Protein AF-0000000084494348 (afdb_homodimer)

Organism: NCBI:txid1637975

pLDDT: mean 95.45, std 9.05, range [56.91, 99.0]

InterPro domains:
  IPR001451 Hexapeptide repeat [PF00132] (25-60)
  IPR001451 Hexapeptide repeat [PF14602] (81-101)
  IPR011004 Trimeric LpxA-like superfamily [SSF51161] (3-237)
  IPR018357 Hexapeptide transferase, conserved site [PS00101] (4-32)
  IPR050179 Transferase hexapeptide repeat [PTHR43300] (109-239)

Sequence (486 aa):
MNFIDPSAIVDETAKVGYFSVIEKDVKIGKNVIVGNRVTIHEGTTIGDNTTIADGAVVGKPPKPAKTSTVKLSDSIPALEIGEEVTIGANCVIYRGAKIGSSTLIADLASVRENVEIGNFVIVGRGVTVENFVKIGDRTKIQSNSYITAYTTLEEKVFIAPCVTTTNDNFMGRTEERFDKIKGAHVKKGARVGGASIILPGIVVEEETFVAAGALVTKNTEAKTLVKGVPAKFVKMVDERELLMNFIDPSAIVDETAKVGYFSVIEKDVKIGKNVIVGNRVTIHEGTTIGDNTTIADGAVVGKPPKPAKTSTVKLSDSIPALEIGEEVTIGANCVIYRGAKIGSSTLIADLASVRENVEIGNFVIVGRGVTVENFVKIGDRTKIQSNSYITAYTTLEEKVFIAPCVTTTNDNFMGRTEERFDKIKGAHVKKGARVGGASIILPGIVVEEETFVAAGALVTKNTEAKTLVKGVPAKFVKMVDERELL

Structure (mmCIF, N/CA/C/O backbone):
data_AF-0000000084494348-model_v1
#
loop_
_entity.id
_entity.type
_entity.pdbx_description
1 polymer 'UDP-3-O-(3-hydroxymyristoyl) glucosamine N-acyltransferase'
#
loop_
_atom_site.group_PDB
_atom_site.id
_atom_site.type_symbol
_atom_site.label_atom_id
_atom_site.label_alt_id
_atom_site.label_comp_id
_atom_site.label_asym_id
_atom_site.label_entity_id
_atom_site.label_seq_id
_atom_site.pdbx_PDB_ins_code
_atom_site.Cartn_x
_atom_site.Cartn_y
_atom_site.Cartn_z
_atom_site.occupancy
_atom_site.B_iso_or_equiv
_atom_site.auth_seq_id
_atom_site.auth_comp_id
_atom_site.auth_asym_id
_atom_site.auth_atom_id
_atom_site.pdbx_PDB_model_num
ATOM 1 N N . MET A 1 1 ? 9.758 29.484 0.437 1 92.19 1 MET A N 1
ATOM 2 C CA . MET A 1 1 ? 10.055 29.156 1.828 1 92.19 1 MET A CA 1
ATOM 3 C C . MET A 1 1 ? 10.25 27.656 2 1 92.19 1 MET A C 1
ATOM 5 O O . MET A 1 1 ? 9.492 26.859 1.44 1 92.19 1 MET A O 1
ATOM 9 N N . ASN A 1 2 ? 11.422 27.234 2.549 1 97.12 2 ASN A N 1
ATOM 10 C CA . ASN A 1 2 ? 11.781 25.859 2.879 1 97.12 2 ASN A CA 1
ATOM 11 C C . ASN A 1 2 ? 12.336 25.75 4.297 1 97.12 2 ASN A C 1
ATOM 13 O O . ASN A 1 2 ? 12.695 26.75 4.906 1 97.12 2 ASN A O 1
ATOM 17 N N . PHE A 1 3 ? 12.133 24.641 4.824 1 98.19 3 PHE A N 1
ATOM 18 C CA . PHE A 1 3 ? 12.93 24.359 6.008 1 98.19 3 PHE A CA 1
ATOM 19 C C . PHE A 1 3 ? 14.07 23.406 5.672 1 98.19 3 PHE A C 1
ATOM 21 O O . PHE A 1 3 ? 13.836 22.281 5.215 1 98.19 3 PHE A O 1
ATOM 28 N N . ILE A 1 4 ? 15.258 23.844 5.914 1 98.56 4 ILE A N 1
ATOM 29 C CA . ILE A 1 4 ? 16.453 23.016 5.73 1 98.56 4 ILE A CA 1
ATOM 30 C C . ILE A 1 4 ? 17.281 23 7.016 1 98.56 4 ILE A C 1
ATOM 32 O O . ILE A 1 4 ? 17.766 24.047 7.457 1 98.56 4 ILE A O 1
ATOM 36 N N . ASP A 1 5 ? 17.359 21.859 7.609 1 98.56 5 ASP A N 1
ATOM 37 C CA . ASP A 1 5 ? 18.125 21.75 8.844 1 98.56 5 ASP A CA 1
ATOM 38 C C . ASP A 1 5 ? 19.562 22.234 8.633 1 98.56 5 ASP A C 1
ATOM 40 O O . ASP A 1 5 ? 20.188 21.906 7.625 1 98.56 5 ASP A O 1
ATOM 44 N N . PRO A 1 6 ? 20.141 22.938 9.586 1 98.38 6 PRO A N 1
ATOM 45 C CA . PRO A 1 6 ? 21.484 23.5 9.422 1 98.38 6 PRO A CA 1
ATOM 46 C C . PRO A 1 6 ? 22.547 22.422 9.227 1 98.38 6 PRO A C 1
ATOM 48 O O . PRO A 1 6 ? 23.594 22.688 8.648 1 98.38 6 PRO A O 1
ATOM 51 N N . SER A 1 7 ? 22.219 21.234 9.633 1 98.69 7 SER A N 1
ATOM 52 C CA . SER A 1 7 ? 23.219 20.172 9.539 1 98.69 7 SER A CA 1
ATOM 53 C C . SER A 1 7 ? 23.172 19.5 8.172 1 98.69 7 SER A C 1
ATOM 55 O O . SER A 1 7 ? 24.047 18.703 7.836 1 98.69 7 SER A O 1
ATOM 57 N N . ALA A 1 8 ? 22.141 19.75 7.434 1 98.69 8 ALA A N 1
ATOM 58 C CA . ALA A 1 8 ? 22.062 19.188 6.094 1 98.69 8 ALA A CA 1
ATOM 59 C C . ALA A 1 8 ? 23.141 19.75 5.18 1 98.69 8 ALA A C 1
ATOM 61 O O . ALA A 1 8 ? 23.5 20.922 5.293 1 98.69 8 ALA A O 1
ATOM 62 N N . ILE A 1 9 ? 23.719 18.906 4.359 1 98.81 9 ILE A N 1
ATOM 63 C CA . ILE A 1 9 ? 24.688 19.328 3.363 1 98.81 9 ILE A CA 1
ATOM 64 C C . ILE A 1 9 ? 24.062 19.297 1.974 1 98.81 9 ILE A C 1
ATOM 66 O O . ILE A 1 9 ? 23.828 18.219 1.423 1 98.81 9 ILE A O 1
ATOM 70 N N . VAL A 1 10 ? 23.828 20.422 1.385 1 98.75 10 VAL A N 1
ATOM 71 C CA . VAL A 1 10 ? 23.188 20.562 0.083 1 98.75 10 VAL A CA 1
ATOM 72 C C . VAL A 1 10 ? 24.156 21.203 -0.907 1 98.75 10 VAL A C 1
ATOM 74 O O . VAL A 1 10 ? 24.609 22.328 -0.693 1 98.75 10 VAL A O 1
ATOM 77 N N . ASP A 1 11 ? 24.453 20.422 -1.896 1 98.81 11 ASP A N 1
ATOM 78 C CA . ASP A 1 11 ? 25.375 20.984 -2.885 1 98.81 11 ASP A CA 1
ATOM 79 C C . ASP A 1 11 ? 24.859 22.312 -3.424 1 98.81 11 ASP A C 1
ATOM 81 O O . ASP A 1 11 ? 23.656 22.469 -3.641 1 98.81 11 ASP A O 1
ATOM 85 N N . GLU A 1 12 ? 25.688 23.25 -3.777 1 98.56 12 GLU A N 1
ATOM 86 C CA . GLU A 1 12 ? 25.328 24.609 -4.203 1 98.56 12 GLU A CA 1
ATOM 87 C C . GLU A 1 12 ? 24.578 24.578 -5.535 1 98.56 12 GLU A C 1
ATOM 89 O O . GLU A 1 12 ? 23.844 25.531 -5.855 1 98.56 12 GLU A O 1
ATOM 94 N N . THR A 1 13 ? 24.75 23.438 -6.277 1 98.75 13 THR A N 1
ATOM 95 C CA . THR A 1 13 ? 24.125 23.359 -7.59 1 98.75 13 THR A CA 1
ATOM 96 C C . THR A 1 13 ? 22.719 22.781 -7.473 1 98.75 13 THR A C 1
ATOM 98 O O . THR A 1 13 ? 21.938 22.812 -8.438 1 98.75 13 THR A O 1
ATOM 101 N N . ALA A 1 14 ? 22.422 22.25 -6.398 1 98.75 14 ALA A N 1
ATOM 102 C CA . ALA A 1 14 ? 21.094 21.672 -6.195 1 98.75 14 ALA A CA 1
ATOM 103 C C . ALA A 1 14 ? 20.031 22.766 -6.129 1 98.75 14 ALA A C 1
ATOM 105 O O . ALA A 1 14 ? 20.312 23.906 -5.746 1 98.75 14 ALA A O 1
ATOM 106 N N . LYS A 1 15 ? 18.844 22.406 -6.562 1 98.81 15 LYS A N 1
ATOM 107 C CA . LYS A 1 15 ? 17.688 23.297 -6.496 1 98.81 15 LYS A CA 1
ATOM 108 C C . LYS A 1 15 ? 16.578 22.688 -5.652 1 98.81 15 LYS A C 1
ATOM 110 O O . LYS A 1 15 ? 16.172 21.547 -5.883 1 98.81 15 LYS A O 1
ATOM 115 N N . VAL A 1 16 ? 16.078 23.406 -4.738 1 98.75 16 VAL A N 1
ATOM 116 C CA . VAL A 1 16 ? 15.008 22.953 -3.854 1 98.75 16 VAL A CA 1
ATOM 117 C C . VAL A 1 16 ? 13.766 23.812 -4.074 1 98.75 16 VAL A C 1
ATOM 119 O O . VAL A 1 16 ? 13.82 25.031 -3.945 1 98.75 16 VAL A O 1
ATOM 122 N N . GLY A 1 17 ? 12.695 23.094 -4.387 1 98.5 17 GLY A N 1
ATOM 123 C CA . GLY A 1 17 ? 11.43 23.797 -4.586 1 98.5 17 GLY A CA 1
ATOM 124 C C . GLY A 1 17 ? 10.859 24.375 -3.305 1 98.5 17 GLY A C 1
ATOM 125 O O . GLY A 1 17 ? 11.555 24.453 -2.289 1 98.5 17 GLY A O 1
ATOM 126 N N . TYR A 1 18 ? 9.578 24.766 -3.348 1 98.44 18 TYR A N 1
ATOM 127 C CA . TYR A 1 18 ? 8.961 25.516 -2.254 1 98.44 18 TYR A CA 1
ATOM 128 C C . TYR A 1 18 ? 8.289 24.578 -1.261 1 98.44 18 TYR A C 1
ATOM 130 O O . TYR A 1 18 ? 7.762 23.531 -1.647 1 98.44 18 TYR A O 1
ATOM 138 N N . PHE A 1 19 ? 8.352 25 0.068 1 98.5 19 PHE A N 1
ATOM 139 C CA . PHE A 1 19 ? 7.645 24.344 1.164 1 98.5 19 PHE A CA 1
ATOM 140 C C . PHE A 1 19 ? 8.148 22.922 1.368 1 98.5 19 PHE A C 1
ATOM 142 O O . PHE A 1 19 ? 7.379 22.031 1.699 1 98.5 19 PHE A O 1
ATOM 149 N N . SER A 1 20 ? 9.391 22.719 1.026 1 98.69 20 SER A N 1
ATOM 150 C CA . SER A 1 20 ? 10.047 21.438 1.257 1 98.69 20 SER A CA 1
ATOM 151 C C . SER A 1 20 ? 10.812 21.438 2.578 1 98.69 20 SER A C 1
ATOM 153 O O . SER A 1 20 ? 11.195 22.5 3.08 1 98.69 20 SER A O 1
ATOM 155 N N . VAL A 1 21 ? 10.859 20.297 3.18 1 98.88 21 VAL A N 1
ATOM 156 C CA . VAL A 1 21 ? 11.516 20.109 4.469 1 98.88 21 VAL A CA 1
ATOM 157 C C . VAL A 1 21 ? 12.68 19.141 4.32 1 98.88 21 VAL A C 1
ATOM 159 O O . VAL A 1 21 ? 12.492 18 3.859 1 98.88 21 VAL A O 1
ATOM 162 N N . ILE A 1 22 ? 13.859 19.531 4.668 1 98.88 22 ILE A N 1
ATOM 163 C CA . ILE A 1 22 ? 15.062 18.703 4.652 1 98.88 22 ILE A CA 1
ATOM 164 C C . ILE A 1 22 ? 15.609 18.562 6.07 1 98.88 22 ILE A C 1
ATOM 166 O O . ILE A 1 22 ? 16.016 19.547 6.688 1 98.88 22 ILE A O 1
ATOM 170 N N . GLU A 1 23 ? 15.609 17.375 6.598 1 98.75 23 GLU A N 1
ATOM 171 C CA . GLU A 1 23 ? 15.906 17.125 8.008 1 98.75 23 GLU A CA 1
ATOM 172 C C . GLU A 1 23 ? 17.406 16.984 8.234 1 98.75 23 GLU A C 1
ATOM 174 O O . GLU A 1 23 ? 18.203 17.172 7.316 1 98.75 23 GLU A O 1
ATOM 179 N N . LYS A 1 24 ? 17.719 16.734 9.5 1 98.62 24 LYS A N 1
ATOM 180 C CA . LYS A 1 24 ? 19.094 16.703 9.992 1 98.62 24 LYS A CA 1
ATOM 181 C C . LYS A 1 24 ? 19.922 15.68 9.227 1 98.62 24 LYS A C 1
ATOM 183 O O . LYS A 1 24 ? 19.453 14.594 8.906 1 98.62 24 LYS A O 1
ATOM 188 N N . ASP A 1 25 ? 21.094 16.047 8.805 1 98.81 25 ASP A N 1
ATOM 189 C CA . ASP A 1 25 ? 22.188 15.195 8.32 1 98.81 25 ASP A CA 1
ATOM 190 C C . ASP A 1 25 ? 21.859 14.625 6.945 1 98.81 25 ASP A C 1
ATOM 192 O O . ASP A 1 25 ? 22.391 13.578 6.555 1 98.81 25 ASP A O 1
ATOM 196 N N . VAL A 1 26 ? 20.953 15.219 6.281 1 98.94 26 VAL A N 1
ATOM 197 C CA . VAL A 1 26 ? 20.672 14.859 4.895 1 98.94 26 VAL A CA 1
ATOM 198 C C . VAL A 1 26 ? 21.812 15.352 3.998 1 98.94 26 VAL A C 1
ATOM 200 O O . VAL A 1 26 ? 22.359 16.422 4.223 1 98.94 26 VAL A O 1
ATOM 203 N N . LYS A 1 27 ? 22.203 14.531 3.031 1 98.94 27 LYS A N 1
ATOM 204 C CA . LYS A 1 27 ? 23.219 14.898 2.049 1 98.94 27 LYS A CA 1
ATOM 205 C C . LYS A 1 27 ? 22.641 14.906 0.636 1 98.94 27 LYS A C 1
ATOM 207 O O . LYS A 1 27 ? 22.172 13.875 0.153 1 98.94 27 LYS A O 1
ATOM 212 N N . ILE A 1 28 ? 22.719 16.016 -0.05 1 98.94 28 ILE A N 1
ATOM 213 C CA . ILE A 1 28 ? 22.188 16.172 -1.397 1 98.94 28 ILE A CA 1
ATOM 214 C C . ILE A 1 28 ? 23.328 16.516 -2.365 1 98.94 28 ILE A C 1
ATOM 216 O O . ILE A 1 28 ? 24.031 17.5 -2.186 1 98.94 28 ILE A O 1
ATOM 220 N N . GLY A 1 29 ? 23.453 15.711 -3.367 1 98.88 29 GLY A N 1
ATOM 221 C CA . GLY A 1 29 ? 24.562 15.812 -4.293 1 98.88 29 GLY A CA 1
ATOM 222 C C . GLY A 1 29 ? 24.391 16.906 -5.328 1 98.88 29 GLY A C 1
ATOM 223 O O . GLY A 1 29 ? 23.5 17.75 -5.199 1 98.88 29 GLY A O 1
ATOM 224 N N . LYS A 1 30 ? 25.281 16.906 -6.383 1 98.88 30 LYS A N 1
ATOM 225 C CA . LYS A 1 30 ? 25.328 17.922 -7.43 1 98.88 30 LYS A CA 1
ATOM 226 C C . LYS A 1 30 ? 24.109 17.828 -8.336 1 98.88 30 LYS A C 1
ATOM 228 O O . LYS A 1 30 ? 23.656 16.734 -8.688 1 98.88 30 LYS A O 1
ATOM 233 N N . ASN A 1 31 ? 23.516 18.984 -8.656 1 98.88 31 ASN A N 1
ATOM 234 C CA . ASN A 1 31 ? 22.469 19.125 -9.672 1 98.88 31 ASN A CA 1
ATOM 235 C C . ASN A 1 31 ? 21.219 18.344 -9.297 1 98.88 31 ASN A C 1
ATOM 237 O O . ASN A 1 31 ? 20.5 17.859 -10.172 1 98.88 31 ASN A O 1
ATOM 241 N N . VAL A 1 32 ? 21.047 18.094 -8.133 1 98.94 32 VAL A N 1
ATOM 242 C CA . VAL A 1 32 ? 19.812 17.453 -7.676 1 98.94 32 VAL A CA 1
ATOM 243 C C . VAL A 1 32 ? 18.672 18.469 -7.727 1 98.94 32 VAL A C 1
ATOM 245 O O . VAL A 1 32 ? 18.859 19.641 -7.41 1 98.94 32 VAL A O 1
ATOM 248 N N . ILE A 1 33 ? 17.531 18.016 -8.156 1 98.94 33 ILE A N 1
ATOM 249 C CA . ILE A 1 33 ? 16.344 18.844 -8.195 1 98.94 33 ILE A CA 1
ATOM 250 C C . ILE A 1 33 ? 15.297 18.297 -7.223 1 98.94 33 ILE A C 1
ATOM 252 O O . ILE A 1 33 ? 14.812 17.172 -7.395 1 98.94 33 ILE A O 1
ATOM 256 N N . VAL A 1 34 ? 14.969 18.969 -6.219 1 98.88 34 VAL A N 1
ATOM 257 C CA . VAL A 1 34 ? 13.891 18.656 -5.285 1 98.88 34 VAL A CA 1
ATOM 258 C C . VAL A 1 34 ? 12.664 19.5 -5.613 1 98.88 34 VAL A C 1
ATOM 260 O O . VAL A 1 34 ? 12.75 20.734 -5.645 1 98.88 34 VAL A O 1
ATOM 263 N N . GLY A 1 35 ? 11.578 18.844 -5.836 1 98.81 35 GLY A N 1
ATOM 264 C CA . GLY A 1 35 ? 10.352 19.531 -6.188 1 98.81 35 GLY A CA 1
ATOM 265 C C . GLY A 1 35 ? 9.734 20.281 -5.023 1 98.81 35 GLY A C 1
ATOM 266 O O . GLY A 1 35 ? 10.438 20.656 -4.078 1 98.81 35 GLY A O 1
ATOM 267 N N . ASN A 1 36 ? 8.398 20.641 -5.152 1 98.88 36 ASN A N 1
ATOM 268 C CA . ASN A 1 36 ? 7.656 21.359 -4.113 1 98.88 36 ASN A CA 1
ATOM 269 C C . ASN A 1 36 ? 7.035 20.391 -3.107 1 98.88 36 ASN A C 1
ATOM 271 O O . ASN A 1 36 ? 6.613 19.297 -3.475 1 98.88 36 ASN A O 1
ATOM 275 N N . ARG A 1 37 ? 7.059 20.844 -1.789 1 98.62 37 ARG A N 1
ATOM 276 C CA . ARG A 1 37 ? 6.367 20.094 -0.747 1 98.62 37 ARG A CA 1
ATOM 277 C C . ARG A 1 37 ? 6.941 18.688 -0.615 1 98.62 37 ARG A C 1
ATOM 279 O O . ARG A 1 37 ? 6.195 17.703 -0.558 1 98.62 37 ARG A O 1
ATOM 286 N N . VAL A 1 38 ? 8.219 18.609 -0.65 1 98.88 38 VAL A N 1
ATOM 287 C CA . VAL A 1 38 ? 8.93 17.344 -0.448 1 98.88 38 VAL A CA 1
ATOM 288 C C . VAL A 1 38 ? 9.453 17.281 0.983 1 98.88 38 VAL A C 1
ATOM 290 O O . VAL A 1 38 ? 9.867 18.297 1.552 1 98.88 38 VAL A O 1
ATOM 293 N N . THR A 1 39 ? 9.352 16.156 1.615 1 98.94 39 THR A N 1
ATOM 294 C CA . THR A 1 39 ? 10.016 15.922 2.889 1 98.94 39 THR A CA 1
ATOM 295 C C . THR A 1 39 ? 11.133 14.891 2.725 1 98.94 39 THR A C 1
ATOM 297 O O . THR A 1 39 ? 10.898 13.781 2.242 1 98.94 39 THR A O 1
ATOM 300 N N . ILE A 1 40 ? 12.328 15.227 3.059 1 98.94 40 ILE A N 1
ATOM 301 C CA . ILE A 1 40 ? 13.484 14.336 3.088 1 98.94 40 ILE A CA 1
ATOM 302 C C . ILE A 1 40 ? 13.922 14.102 4.531 1 98.94 40 ILE A C 1
ATOM 304 O O . ILE A 1 40 ? 14.398 15.023 5.195 1 98.94 40 ILE A O 1
ATOM 308 N N . HIS A 1 41 ? 13.797 12.945 5 1 98.81 41 HIS A N 1
ATOM 309 C CA . HIS A 1 41 ? 14 12.625 6.41 1 98.81 41 HIS A CA 1
ATOM 310 C C . HIS A 1 41 ? 15.484 12.445 6.719 1 98.81 41 HIS A C 1
ATOM 312 O O . HIS A 1 41 ? 16.312 12.336 5.809 1 98.81 41 HIS A O 1
ATOM 318 N N . GLU A 1 42 ? 15.711 12.352 7.977 1 98.44 42 GLU A N 1
ATOM 319 C CA . GLU A 1 42 ? 17.031 12.453 8.586 1 98.44 42 GLU A CA 1
ATOM 320 C C . GLU A 1 42 ? 18 11.453 7.969 1 98.44 42 GLU A C 1
ATOM 322 O O . GLU A 1 42 ? 17.672 10.266 7.844 1 98.44 42 GLU A O 1
ATOM 327 N N . GLY A 1 43 ? 19.109 11.93 7.539 1 98.75 43 GLY A N 1
ATOM 328 C CA . GLY A 1 43 ? 20.25 11.078 7.203 1 98.75 43 GLY A CA 1
ATOM 329 C C . GLY A 1 43 ? 20.219 10.609 5.762 1 98.75 43 GLY A C 1
ATOM 330 O O . GLY A 1 43 ? 21.188 9.984 5.293 1 98.75 43 GLY A O 1
ATOM 331 N N . THR A 1 44 ? 19.219 10.883 5.031 1 98.88 44 THR A N 1
ATOM 332 C CA . THR A 1 44 ? 19.062 10.43 3.652 1 98.88 44 THR A CA 1
ATOM 333 C C . THR A 1 44 ? 20.188 10.984 2.777 1 98.88 44 THR A C 1
ATOM 335 O O . THR A 1 44 ? 20.594 12.141 2.922 1 98.88 44 THR A O 1
ATOM 338 N N . THR A 1 45 ? 20.734 10.133 1.935 1 98.94 45 THR A N 1
ATOM 339 C CA . THR A 1 45 ? 21.734 10.562 0.962 1 98.94 45 THR A CA 1
ATOM 340 C C . THR A 1 45 ? 21.188 10.461 -0.459 1 98.94 45 THR A C 1
ATOM 342 O O . THR A 1 45 ? 20.656 9.422 -0.848 1 98.94 45 THR A O 1
ATOM 345 N N . ILE A 1 46 ? 21.359 11.5 -1.243 1 98.94 46 ILE A N 1
ATOM 346 C CA . ILE A 1 46 ? 20.844 11.578 -2.607 1 98.94 46 ILE A CA 1
ATOM 347 C C . ILE A 1 46 ? 22 11.875 -3.57 1 98.94 46 ILE A C 1
ATOM 349 O O . ILE A 1 46 ? 22.641 12.914 -3.467 1 98.94 46 ILE A O 1
ATOM 353 N N . GLY A 1 47 ? 22.203 11.008 -4.516 1 98.94 47 GLY A N 1
ATOM 354 C CA . GLY A 1 47 ? 23.312 11.125 -5.449 1 98.94 47 GLY A CA 1
ATOM 355 C C . GLY A 1 47 ? 23.078 12.188 -6.508 1 98.94 47 GLY A C 1
ATOM 356 O O . GLY A 1 47 ? 21.953 12.656 -6.699 1 98.94 47 GLY A O 1
ATOM 357 N N . ASP A 1 48 ? 24.172 12.469 -7.281 1 98.94 48 ASP A N 1
ATOM 358 C CA . ASP A 1 48 ? 24.203 13.555 -8.258 1 98.94 48 ASP A CA 1
ATOM 359 C C . ASP A 1 48 ? 23.156 13.344 -9.344 1 98.94 48 ASP A C 1
ATOM 361 O O . ASP A 1 48 ? 22.859 12.211 -9.719 1 98.94 48 ASP A O 1
ATOM 365 N N . ASN A 1 49 ? 22.531 14.438 -9.836 1 98.94 49 ASN A N 1
ATOM 366 C CA . ASN A 1 49 ? 21.656 14.469 -11.016 1 98.94 49 ASN A CA 1
ATOM 367 C C . ASN A 1 49 ? 20.344 13.727 -10.766 1 98.94 49 ASN A C 1
ATOM 369 O O . ASN A 1 49 ? 19.75 13.188 -11.695 1 98.94 49 ASN A O 1
ATOM 373 N N . THR A 1 50 ? 19.984 13.586 -9.547 1 98.94 50 THR A N 1
ATOM 374 C CA . THR A 1 50 ? 18.75 12.938 -9.156 1 98.94 50 THR A CA 1
ATOM 375 C C . THR A 1 50 ? 17.609 13.945 -9.039 1 98.94 50 THR A C 1
ATOM 377 O O . THR A 1 50 ? 17.844 15.109 -8.703 1 98.94 50 THR A O 1
ATOM 380 N N . THR A 1 51 ? 16.406 13.508 -9.383 1 98.94 51 THR A N 1
ATOM 381 C CA . THR A 1 51 ? 15.219 14.336 -9.266 1 98.94 51 THR A CA 1
ATOM 382 C C . THR A 1 51 ? 14.211 13.703 -8.312 1 98.94 51 THR A C 1
ATOM 384 O O . THR A 1 51 ? 13.93 12.508 -8.398 1 98.94 51 THR A O 1
ATOM 387 N N . ILE A 1 52 ? 13.703 14.453 -7.371 1 98.94 52 ILE A N 1
ATOM 388 C CA . ILE A 1 52 ? 12.586 14.078 -6.504 1 98.94 52 ILE A CA 1
ATOM 389 C C . ILE A 1 52 ? 11.391 14.984 -6.785 1 98.94 52 ILE A C 1
ATOM 391 O O . ILE A 1 52 ? 11.461 16.188 -6.574 1 98.94 52 ILE A O 1
ATOM 395 N N . ALA A 1 53 ? 10.273 14.414 -7.152 1 98.94 53 ALA A N 1
ATOM 396 C CA . ALA A 1 53 ? 9.125 15.188 -7.609 1 98.94 53 ALA A CA 1
ATOM 397 C C . ALA A 1 53 ? 8.234 15.609 -6.438 1 98.94 53 ALA A C 1
ATOM 399 O O . ALA A 1 53 ? 8.477 15.203 -5.301 1 98.94 53 ALA A O 1
ATOM 400 N N . ASP A 1 54 ? 7.242 16.406 -6.77 1 98.94 54 ASP A N 1
ATOM 401 C CA . ASP A 1 54 ? 6.43 17.125 -5.797 1 98.94 54 ASP A CA 1
ATOM 402 C C . ASP A 1 54 ? 5.723 16.156 -4.848 1 98.94 54 ASP A C 1
ATOM 404 O O . ASP A 1 54 ? 5.199 15.133 -5.277 1 98.94 54 ASP A O 1
ATOM 408 N N . GLY A 1 55 ? 5.781 16.484 -3.535 1 98.88 55 GLY A N 1
ATOM 409 C CA . GLY A 1 55 ? 4.953 15.797 -2.555 1 98.88 55 GLY A CA 1
ATOM 410 C C . GLY A 1 55 ? 5.562 14.5 -2.068 1 98.88 55 GLY A C 1
ATOM 411 O O . GLY A 1 55 ? 5.008 13.836 -1.188 1 98.88 55 GLY A O 1
ATOM 412 N N . ALA A 1 56 ? 6.707 14.117 -2.586 1 98.94 56 ALA A N 1
ATOM 413 C CA . ALA A 1 56 ? 7.336 12.867 -2.174 1 98.94 56 ALA A CA 1
ATOM 414 C C . ALA A 1 56 ? 7.805 12.938 -0.723 1 98.94 56 ALA A C 1
ATOM 416 O O . ALA A 1 56 ? 8.125 14.016 -0.219 1 98.94 56 ALA A O 1
ATOM 417 N N . VAL A 1 57 ? 7.723 11.852 0.004 1 98.94 57 VAL A N 1
ATOM 418 C CA . VAL A 1 57 ? 8.258 11.648 1.345 1 98.94 57 VAL A CA 1
ATOM 419 C C . VAL A 1 57 ? 9.352 10.578 1.307 1 98.94 57 VAL A C 1
ATOM 421 O O . VAL A 1 57 ? 9.062 9.398 1.082 1 98.94 57 VAL A O 1
ATOM 424 N N . VAL A 1 58 ? 10.633 10.953 1.552 1 98.88 58 VAL A N 1
ATOM 425 C CA . VAL A 1 58 ? 11.711 9.992 1.38 1 98.88 58 VAL A CA 1
ATOM 426 C C . VAL A 1 58 ? 12.516 9.883 2.672 1 98.88 58 VAL A C 1
ATOM 428 O O . VAL A 1 58 ? 12.734 10.883 3.359 1 98.88 58 VAL A O 1
ATOM 431 N N . GLY A 1 59 ? 12.828 8.641 2.979 1 98.75 59 GLY A N 1
ATOM 432 C CA . GLY A 1 59 ? 13.617 8.352 4.168 1 98.75 59 GLY A CA 1
ATOM 433 C C . GLY A 1 59 ? 12.773 8.195 5.418 1 98.75 59 GLY A C 1
ATOM 434 O O . GLY A 1 59 ? 13.289 8.266 6.535 1 98.75 59 GLY A O 1
ATOM 435 N N . LYS A 1 60 ? 11.547 7.953 5.25 1 97.81 60 LYS A N 1
ATOM 436 C CA . LYS A 1 60 ? 10.602 7.898 6.367 1 97.81 60 LYS A CA 1
ATOM 437 C C . LYS A 1 60 ? 10.883 6.699 7.266 1 97.81 60 LYS A C 1
ATOM 439 O O . LYS A 1 60 ? 11.109 5.59 6.773 1 97.81 60 LYS A O 1
ATOM 444 N N . PRO A 1 61 ? 10.891 6.879 8.57 1 96.06 61 PRO A N 1
ATOM 445 C CA . PRO A 1 61 ? 10.992 5.711 9.445 1 96.06 61 PRO A CA 1
ATOM 446 C C . PRO A 1 61 ? 9.703 4.895 9.5 1 96.06 61 PRO A C 1
ATOM 448 O O . PRO A 1 61 ? 8.609 5.449 9.359 1 96.06 61 PRO A O 1
ATOM 451 N N . PRO A 1 62 ? 9.867 3.592 9.719 1 94.5 62 PRO A N 1
ATOM 452 C CA . PRO A 1 62 ? 8.672 2.773 9.914 1 94.5 62 PRO A CA 1
ATOM 453 C C . PRO A 1 62 ? 8.008 3.018 11.266 1 94.5 62 PRO A C 1
ATOM 455 O O . PRO A 1 62 ? 8.688 3.326 12.25 1 94.5 62 PRO A O 1
ATOM 458 N N . LYS A 1 63 ? 6.77 2.969 11.32 1 91.38 63 LYS A N 1
ATOM 459 C CA . LYS A 1 63 ? 5.969 2.986 12.539 1 91.38 63 LYS A CA 1
ATOM 460 C C . LYS A 1 63 ? 4.91 1.886 12.523 1 91.38 63 LYS A C 1
ATOM 462 O O . LYS A 1 63 ? 3.783 2.107 12.07 1 91.38 63 LYS A O 1
ATOM 467 N N . PRO A 1 64 ? 5.184 0.792 13 1 88.06 64 PRO A N 1
ATOM 468 C CA . PRO A 1 64 ? 4.266 -0.347 12.906 1 88.06 64 PRO A CA 1
ATOM 469 C C . PRO A 1 64 ? 3.051 -0.199 13.82 1 88.06 64 PRO A C 1
ATOM 471 O O . PRO A 1 64 ? 3.127 0.467 14.859 1 88.06 64 PRO A O 1
ATOM 474 N N . ALA A 1 65 ? 2.01 -0.815 13.336 1 89.19 65 ALA A N 1
ATOM 475 C CA . ALA A 1 65 ? 0.801 -0.879 14.148 1 89.19 65 ALA A CA 1
ATOM 476 C C . ALA A 1 65 ? 1.039 -1.691 15.422 1 89.19 65 ALA A C 1
ATOM 478 O O . ALA A 1 65 ? 1.957 -2.514 15.477 1 89.19 65 ALA A O 1
ATOM 479 N N . LYS A 1 66 ? 0.171 -1.508 16.391 1 84.88 66 LYS A N 1
ATOM 480 C CA . LYS A 1 66 ? 0.253 -2.25 17.641 1 84.88 66 LYS A CA 1
ATOM 481 C C . LYS A 1 66 ? 0.058 -3.746 17.422 1 84.88 66 LYS A C 1
ATOM 483 O O . LYS A 1 66 ? 0.665 -4.57 18.094 1 84.88 66 LYS A O 1
ATOM 488 N N . THR A 1 67 ? -0.725 -4.035 16.422 1 83.69 67 THR A N 1
ATOM 489 C CA . THR A 1 67 ? -1.055 -5.43 16.156 1 83.69 67 THR A CA 1
ATOM 490 C C . THR A 1 67 ? -0.167 -5.996 15.055 1 83.69 67 THR A C 1
ATOM 492 O O . THR A 1 67 ? -0.371 -7.125 14.602 1 83.69 67 THR A O 1
ATOM 495 N N . SER A 1 68 ? 0.768 -5.219 14.68 1 83.75 68 SER A N 1
ATOM 496 C CA . SER A 1 68 ? 1.662 -5.68 13.625 1 83.75 68 SER A CA 1
ATOM 497 C C . SER A 1 68 ? 2.57 -6.801 14.117 1 83.75 68 SER A C 1
ATOM 499 O O . SER A 1 68 ? 3.016 -6.781 15.273 1 83.75 68 SER A O 1
ATOM 501 N N . THR A 1 69 ? 2.775 -7.703 13.227 1 68 69 THR A N 1
ATOM 502 C CA . THR A 1 69 ? 3.699 -8.781 13.555 1 68 69 THR A CA 1
ATOM 503 C C . THR A 1 69 ? 5.133 -8.391 13.195 1 68 69 THR A C 1
ATOM 505 O O . THR A 1 69 ? 6.074 -9.117 13.523 1 68 69 THR A O 1
ATOM 508 N N . VAL A 1 70 ? 5.285 -7.266 12.562 1 67.19 70 VAL A N 1
ATOM 509 C CA . VAL A 1 70 ? 6.605 -6.816 12.133 1 67.19 70 VAL A CA 1
ATOM 510 C C . VAL A 1 70 ? 7.41 -6.344 13.344 1 67.19 70 VAL A C 1
ATOM 512 O O . VAL A 1 70 ? 6.906 -5.578 14.164 1 67.19 70 VAL A O 1
ATOM 515 N N . LYS A 1 71 ? 8.695 -7.035 13.539 1 61.66 71 LYS A N 1
ATOM 516 C CA . LYS A 1 71 ? 9.625 -6.625 14.586 1 61.66 71 LYS A CA 1
ATOM 517 C C . LYS A 1 71 ? 10.625 -5.602 14.062 1 61.66 71 LYS A C 1
ATOM 519 O O . LYS A 1 71 ? 11.375 -5.883 13.125 1 61.66 71 LYS A O 1
ATOM 524 N N . LEU A 1 72 ? 10.422 -4.383 14.492 1 68.75 72 LEU A N 1
ATOM 525 C CA . LEU A 1 72 ? 11.383 -3.373 14.055 1 68.75 72 LEU A CA 1
ATOM 526 C C . LEU A 1 72 ? 12.703 -3.52 14.805 1 68.75 72 LEU A C 1
ATOM 528 O O . LEU A 1 72 ? 12.711 -3.762 16.016 1 68.75 72 LEU A O 1
ATOM 532 N N . SER A 1 73 ? 13.766 -3.699 13.914 1 65.81 73 SER A N 1
ATOM 533 C CA . SER A 1 73 ? 15.086 -3.658 14.547 1 65.81 73 SER A CA 1
ATOM 534 C C . SER A 1 73 ? 15.438 -2.246 15 1 65.81 73 SER A C 1
ATOM 536 O O . SER A 1 73 ? 14.953 -1.266 14.43 1 65.81 73 SER A O 1
ATOM 538 N N . ASP A 1 74 ? 16.109 -2.131 16.172 1 65.94 74 ASP A N 1
ATOM 539 C CA . ASP A 1 74 ? 16.5 -0.895 16.844 1 65.94 74 ASP A CA 1
ATOM 540 C C . ASP A 1 74 ? 17.281 0.011 15.898 1 65.94 74 ASP A C 1
ATOM 542 O O . ASP A 1 74 ? 17.328 1.228 16.078 1 65.94 74 ASP A O 1
ATOM 546 N N . SER A 1 75 ? 17.797 -0.521 14.773 1 83.94 75 SER A N 1
ATOM 547 C CA . SER A 1 75 ? 18.688 0.383 14.047 1 83.94 75 SER A CA 1
ATOM 548 C C . SER A 1 75 ? 18.531 0.206 12.539 1 83.94 75 SER A C 1
ATOM 550 O O . SER A 1 75 ? 19.25 -0.599 11.93 1 83.94 75 SER A O 1
ATOM 552 N N . ILE A 1 76 ? 17.453 0.836 11.938 1 94.69 76 ILE A N 1
ATOM 553 C CA . ILE A 1 76 ? 17.344 0.829 10.484 1 94.69 76 ILE A CA 1
ATOM 554 C C . ILE A 1 76 ? 18.156 1.971 9.891 1 94.69 76 ILE A C 1
ATOM 556 O O . ILE A 1 76 ? 18.016 3.125 10.305 1 94.69 76 ILE A O 1
ATOM 560 N N . PRO A 1 77 ? 19.188 1.625 8.961 1 97.25 77 PRO A N 1
ATOM 561 C CA . PRO A 1 77 ? 20.016 2.678 8.375 1 97.25 77 PRO A CA 1
ATOM 562 C C . PRO A 1 77 ? 19.203 3.701 7.582 1 97.25 77 PRO A C 1
ATOM 564 O O . PRO A 1 77 ? 18.016 3.479 7.309 1 97.25 77 PRO A O 1
ATOM 567 N N . ALA A 1 78 ? 19.891 4.836 7.273 1 98.38 78 ALA A N 1
ATOM 568 C CA . ALA A 1 78 ? 19.25 5.879 6.477 1 98.38 78 ALA A CA 1
ATOM 569 C C . ALA A 1 78 ? 19.047 5.418 5.035 1 98.38 78 ALA A C 1
ATOM 571 O O . ALA A 1 78 ? 19.672 4.453 4.59 1 98.38 78 ALA A O 1
ATOM 572 N N . LEU A 1 79 ? 18.109 6.098 4.363 1 98.81 79 LEU A N 1
ATOM 573 C CA . LEU A 1 79 ? 17.859 5.855 2.945 1 98.81 79 LEU A CA 1
ATOM 574 C C . LEU A 1 79 ? 19.062 6.285 2.104 1 98.81 79 LEU A C 1
ATOM 576 O O . LEU A 1 79 ? 19.641 7.348 2.342 1 98.81 79 LEU A O 1
ATOM 580 N N . GLU A 1 80 ? 19.438 5.445 1.147 1 98.94 80 GLU A N 1
ATOM 581 C CA . GLU A 1 80 ? 20.484 5.75 0.183 1 98.94 80 GLU A CA 1
ATOM 582 C C . GLU A 1 80 ? 19.953 5.73 -1.245 1 98.94 80 GLU A C 1
ATOM 584 O O . GLU A 1 80 ? 19.484 4.695 -1.72 1 98.94 80 GLU A O 1
ATOM 589 N N . ILE A 1 81 ? 20.062 6.836 -1.944 1 98.94 81 ILE A N 1
ATOM 590 C CA . ILE A 1 81 ? 19.641 6.957 -3.332 1 98.94 81 ILE A CA 1
ATOM 591 C C . ILE A 1 81 ? 20.844 7.238 -4.223 1 98.94 81 ILE A C 1
ATOM 593 O O . ILE A 1 81 ? 21.609 8.172 -3.971 1 98.94 81 ILE A O 1
ATOM 597 N N . GLY A 1 82 ? 21.016 6.465 -5.262 1 98.94 82 GLY A N 1
ATOM 598 C CA . GLY A 1 82 ? 22.141 6.609 -6.176 1 98.94 82 GLY A CA 1
ATOM 599 C C . GLY A 1 82 ? 22.047 7.859 -7.035 1 98.94 82 GLY A C 1
ATOM 600 O O . GLY A 1 82 ? 21.359 8.812 -6.676 1 98.94 82 GLY A O 1
ATOM 601 N N . GLU A 1 83 ? 22.844 7.867 -8.172 1 98.94 83 GLU A N 1
ATOM 602 C CA . GLU A 1 83 ? 22.875 9 -9.094 1 98.94 83 GLU A CA 1
ATOM 603 C C . GLU A 1 83 ? 21.875 8.82 -10.234 1 98.94 83 GLU A C 1
ATOM 605 O O . GLU A 1 83 ? 21.516 7.691 -10.57 1 98.94 83 GLU A O 1
ATOM 610 N N . GLU A 1 84 ? 21.391 9.93 -10.75 1 98.94 84 GLU A N 1
ATOM 611 C CA . GLU A 1 84 ? 20.531 9.93 -11.922 1 98.94 84 GLU A CA 1
ATOM 612 C C . GLU A 1 84 ? 19.25 9.125 -11.664 1 98.94 84 GLU A C 1
ATOM 614 O O . GLU A 1 84 ? 18.797 8.367 -12.523 1 98.94 84 GLU A O 1
ATOM 619 N N . VAL A 1 85 ? 18.781 9.234 -10.508 1 98.94 85 VAL A N 1
ATOM 620 C CA . VAL A 1 85 ? 17.531 8.578 -10.125 1 98.94 85 VAL A CA 1
ATOM 621 C C . VAL A 1 85 ? 16.375 9.562 -10.273 1 98.94 85 VAL A C 1
ATOM 623 O O . VAL A 1 85 ? 16.547 10.773 -10.109 1 98.94 85 VAL A O 1
ATOM 626 N N . THR A 1 86 ? 15.234 9.086 -10.633 1 98.94 86 THR A N 1
ATOM 627 C CA . THR A 1 86 ? 14 9.852 -10.625 1 98.94 86 THR A CA 1
ATOM 628 C C . THR A 1 86 ? 13 9.273 -9.625 1 98.94 86 THR A C 1
ATOM 630 O O . THR A 1 86 ? 12.641 8.102 -9.711 1 98.94 86 THR A O 1
ATOM 633 N N . ILE A 1 87 ? 12.625 10.047 -8.68 1 98.94 87 ILE A N 1
ATOM 634 C CA . ILE A 1 87 ? 11.539 9.711 -7.762 1 98.94 87 ILE A CA 1
ATOM 635 C C . ILE A 1 87 ? 10.289 10.508 -8.117 1 98.94 87 ILE A C 1
ATOM 637 O O . ILE A 1 87 ? 10.312 11.742 -8.133 1 98.94 87 ILE A O 1
ATOM 641 N N . GLY A 1 88 ? 9.227 9.828 -8.32 1 98.94 88 GLY A N 1
ATOM 642 C CA . GLY A 1 88 ? 8.008 10.445 -8.805 1 98.94 88 GLY A CA 1
ATOM 643 C C . GLY A 1 88 ? 7.23 11.164 -7.711 1 98.94 88 GLY A C 1
ATOM 644 O O . GLY A 1 88 ? 7.629 11.141 -6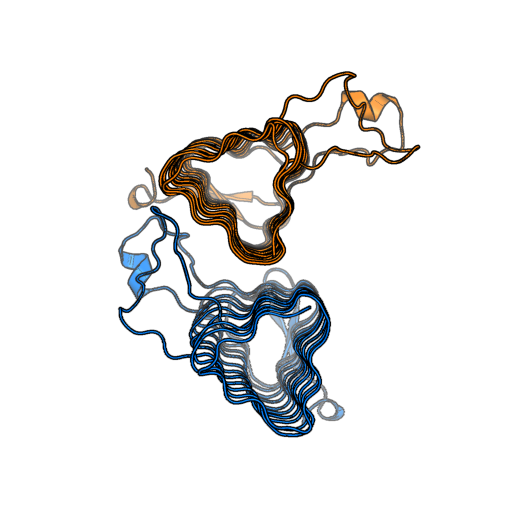.543 1 98.94 88 GLY A O 1
ATOM 645 N N . ALA A 1 89 ? 6.109 11.82 -8.141 1 98.94 89 ALA A N 1
ATOM 646 C CA . ALA A 1 89 ? 5.27 12.617 -7.254 1 98.94 89 ALA A CA 1
ATOM 647 C C . ALA A 1 89 ? 4.562 11.727 -6.23 1 98.94 89 ALA A C 1
ATOM 649 O O . ALA A 1 89 ? 4.055 10.656 -6.57 1 98.94 89 ALA A O 1
ATOM 650 N N . ASN A 1 90 ? 4.637 12.195 -4.953 1 98.94 90 ASN A N 1
ATOM 651 C CA . ASN A 1 90 ? 3.887 11.609 -3.846 1 98.94 90 ASN A CA 1
ATOM 652 C C . ASN A 1 90 ? 4.348 10.188 -3.541 1 98.94 90 ASN A C 1
ATOM 654 O O . ASN A 1 90 ? 3.611 9.406 -2.936 1 98.94 90 ASN A O 1
ATOM 658 N N . CYS A 1 91 ? 5.531 9.852 -3.994 1 98.94 91 CYS A N 1
ATOM 659 C CA . CYS A 1 91 ? 6.129 8.586 -3.576 1 98.94 91 CYS A CA 1
ATOM 660 C C . CYS A 1 91 ? 6.395 8.578 -2.076 1 98.94 91 CYS A C 1
ATOM 662 O O . CYS A 1 91 ? 6.566 9.641 -1.468 1 98.94 91 CYS A O 1
ATOM 664 N N . VAL A 1 92 ? 6.355 7.449 -1.485 1 98.94 92 VAL A N 1
ATOM 665 C CA . VAL A 1 92 ? 6.773 7.246 -0.102 1 98.94 92 VAL A CA 1
ATOM 666 C C . VAL A 1 92 ? 7.879 6.195 -0.044 1 98.94 92 VAL A C 1
ATOM 668 O O . VAL A 1 92 ? 7.645 5.02 -0.344 1 98.94 92 VAL A O 1
ATOM 671 N N . ILE A 1 93 ? 9.062 6.586 0.337 1 98.94 93 ILE A N 1
ATOM 672 C CA . ILE A 1 93 ? 10.219 5.699 0.389 1 98.94 93 ILE A CA 1
ATOM 673 C C . ILE A 1 93 ? 10.781 5.668 1.809 1 98.94 93 ILE A C 1
ATOM 675 O O . ILE A 1 93 ? 11.078 6.715 2.391 1 98.94 93 ILE A O 1
ATOM 679 N N . TYR A 1 94 ? 10.992 4.496 2.336 1 98.69 94 TYR A N 1
ATOM 680 C CA . TYR A 1 94 ? 11.391 4.336 3.729 1 98.69 94 TYR A CA 1
ATOM 681 C C . TYR A 1 94 ? 12.914 4.332 3.861 1 98.69 94 TYR A C 1
ATOM 683 O O . TYR A 1 94 ? 13.625 4.035 2.898 1 98.69 94 TYR A O 1
ATOM 691 N N . ARG A 1 95 ? 13.352 4.703 5.031 1 98.31 95 ARG A N 1
ATOM 692 C CA . ARG A 1 95 ? 14.758 4.48 5.352 1 98.31 95 ARG A CA 1
ATOM 693 C C . ARG A 1 95 ? 15.102 2.996 5.305 1 98.31 95 ARG A C 1
ATOM 695 O O . ARG A 1 95 ? 14.219 2.145 5.395 1 98.31 95 ARG A O 1
ATOM 702 N N . GLY A 1 96 ? 16.328 2.684 5.195 1 98.19 96 GLY A N 1
ATOM 703 C CA . GLY A 1 96 ? 16.781 1.307 5.066 1 98.19 96 GLY A CA 1
ATOM 704 C C . GLY A 1 96 ? 16.812 0.82 3.629 1 98.19 96 GLY A C 1
ATOM 705 O O . GLY A 1 96 ? 17.453 -0.182 3.322 1 98.19 96 GLY A O 1
ATOM 706 N N . ALA A 1 97 ? 16.094 1.438 2.738 1 98.81 97 ALA A N 1
ATOM 707 C CA . ALA A 1 97 ? 16.141 1.079 1.323 1 98.81 97 ALA A CA 1
ATOM 708 C C . ALA A 1 97 ? 17.406 1.614 0.657 1 98.81 97 ALA A C 1
ATOM 710 O O . ALA A 1 97 ? 17.969 2.613 1.104 1 98.81 97 ALA A O 1
ATOM 711 N N . LYS A 1 98 ? 17.859 0.916 -0.308 1 98.94 98 LYS A N 1
ATOM 712 C CA . LYS A 1 98 ? 18.953 1.311 -1.203 1 98.94 98 LYS A CA 1
ATOM 713 C C . LYS A 1 98 ? 18.484 1.298 -2.66 1 98.94 98 LYS A C 1
ATOM 715 O O . LYS A 1 98 ? 18.094 0.253 -3.184 1 98.94 98 LYS A O 1
ATOM 720 N N . ILE A 1 99 ? 18.547 2.443 -3.312 1 98.94 99 ILE A N 1
ATOM 721 C CA . ILE A 1 99 ? 18.094 2.584 -4.691 1 98.94 99 ILE A CA 1
ATOM 722 C C . ILE A 1 99 ? 19.297 2.842 -5.605 1 98.94 99 ILE A C 1
ATOM 724 O O . ILE A 1 99 ? 19.984 3.852 -5.465 1 98.94 99 ILE A O 1
ATOM 728 N N . GLY A 1 100 ? 19.469 1.977 -6.543 1 98.94 100 GLY A N 1
ATOM 729 C CA . GLY A 1 100 ? 20.609 2.068 -7.453 1 98.94 100 GLY A CA 1
ATOM 730 C C . GLY A 1 100 ? 20.484 3.207 -8.445 1 98.94 100 GLY A C 1
ATOM 731 O O . GLY A 1 100 ? 19.406 3.791 -8.594 1 98.94 100 GLY A O 1
ATOM 732 N N . SER A 1 101 ? 21.594 3.445 -9.203 1 98.94 101 SER A N 1
ATOM 733 C CA . SER A 1 101 ? 21.703 4.586 -10.102 1 98.94 101 SER A CA 1
ATOM 734 C C . SER A 1 101 ? 20.859 4.379 -11.359 1 98.94 101 SER A C 1
ATOM 736 O O . SER A 1 101 ? 20.578 3.24 -11.75 1 98.94 101 SER A O 1
ATOM 738 N N . SER A 1 102 ? 20.359 5.469 -11.977 1 98.94 102 SER A N 1
ATOM 739 C CA . SER A 1 102 ? 19.641 5.5 -13.242 1 98.94 102 SER A CA 1
ATOM 740 C 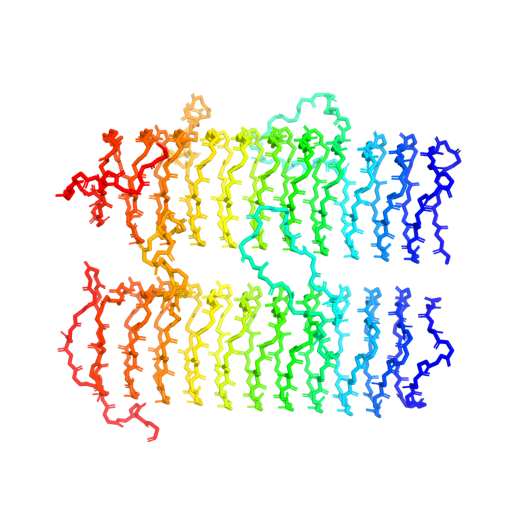C . SER A 1 102 ? 18.344 4.711 -13.156 1 98.94 102 SER A C 1
ATOM 742 O O . SER A 1 102 ? 17.938 4.043 -14.109 1 98.94 102 SER A O 1
ATOM 744 N N . THR A 1 103 ? 17.781 4.715 -11.977 1 98.94 103 THR A N 1
ATOM 745 C CA . THR A 1 103 ? 16.531 4.016 -11.695 1 98.94 103 THR A CA 1
ATOM 746 C C . THR A 1 103 ? 15.367 5 -11.594 1 98.94 103 THR A C 1
ATOM 748 O O . THR A 1 103 ? 15.547 6.141 -11.156 1 98.94 103 THR A O 1
ATOM 751 N N . LEU A 1 104 ? 14.203 4.555 -12.016 1 98.94 104 LEU A N 1
ATOM 752 C CA . LEU A 1 104 ? 12.977 5.332 -11.914 1 98.94 104 LEU A CA 1
ATOM 753 C C . LEU A 1 104 ? 12.008 4.691 -10.922 1 98.94 104 LEU A C 1
ATOM 755 O O . LEU A 1 104 ? 11.648 3.518 -11.07 1 98.94 104 LEU A O 1
ATOM 759 N N . ILE A 1 105 ? 11.633 5.391 -9.906 1 98.94 105 ILE A N 1
ATOM 760 C CA . ILE A 1 105 ? 10.461 5.09 -9.086 1 98.94 105 ILE A CA 1
ATOM 761 C C . ILE A 1 105 ? 9.328 6.043 -9.445 1 98.94 105 ILE A C 1
ATOM 763 O O . ILE A 1 105 ? 9.375 7.23 -9.102 1 98.94 105 ILE A O 1
ATOM 767 N N . ALA A 1 106 ? 8.305 5.539 -10.039 1 98.94 106 ALA A N 1
ATOM 768 C CA . ALA A 1 106 ? 7.301 6.395 -10.672 1 98.94 106 ALA A CA 1
ATOM 769 C C . ALA A 1 106 ? 6.273 6.875 -9.648 1 98.94 106 ALA A C 1
ATOM 771 O O . ALA A 1 106 ? 6.289 6.449 -8.492 1 98.94 106 ALA A O 1
ATOM 772 N N . ASP A 1 107 ? 5.398 7.777 -10.117 1 98.94 107 ASP A N 1
ATOM 773 C CA . ASP A 1 107 ? 4.469 8.5 -9.25 1 98.94 107 ASP A CA 1
ATOM 774 C C . ASP A 1 107 ? 3.674 7.539 -8.375 1 98.94 107 ASP A C 1
ATOM 776 O O . ASP A 1 107 ? 3.254 6.477 -8.836 1 98.94 107 ASP A O 1
ATOM 780 N N . LEU A 1 108 ? 3.51 7.914 -7.059 1 98.88 108 LEU A N 1
ATOM 781 C CA . LEU A 1 108 ? 2.582 7.266 -6.141 1 98.88 108 LEU A CA 1
ATOM 782 C C . LEU A 1 108 ? 3.109 5.898 -5.715 1 98.88 108 LEU A C 1
ATOM 784 O O . LEU A 1 108 ? 2.434 5.168 -4.984 1 98.88 108 LEU A O 1
ATOM 788 N N . ALA A 1 109 ? 4.277 5.465 -6.145 1 98.94 109 ALA A N 1
ATOM 789 C CA . ALA A 1 109 ? 4.859 4.199 -5.695 1 98.94 109 ALA A CA 1
ATOM 790 C C . ALA A 1 109 ? 5.348 4.301 -4.254 1 98.94 109 ALA A C 1
ATOM 792 O O . ALA A 1 109 ? 5.578 5.402 -3.746 1 98.94 109 ALA A O 1
ATOM 793 N N . SER A 1 110 ? 5.426 3.174 -3.586 1 98.94 110 SER A N 1
ATOM 794 C CA . SER A 1 110 ? 5.938 3.1 -2.221 1 98.94 110 SER A CA 1
ATOM 795 C C . SER A 1 110 ? 6.969 1.982 -2.078 1 98.94 110 SER A C 1
ATOM 797 O O . SER A 1 110 ? 6.777 0.884 -2.604 1 98.94 110 SER A O 1
ATOM 799 N N . VAL A 1 111 ? 8.07 2.246 -1.41 1 98.94 111 VAL A N 1
ATOM 800 C CA . VAL A 1 111 ? 9.156 1.308 -1.161 1 98.94 111 VAL A CA 1
ATOM 801 C C . VAL A 1 111 ? 9.453 1.243 0.335 1 98.94 111 VAL A C 1
ATOM 803 O O . VAL A 1 111 ? 9.867 2.236 0.936 1 98.94 111 VAL A O 1
ATOM 806 N N . ARG A 1 112 ? 9.258 0.081 0.917 1 98.31 112 ARG A N 1
ATOM 807 C CA . ARG A 1 112 ? 9.398 -0.082 2.361 1 98.31 112 ARG A CA 1
ATOM 808 C C . ARG A 1 112 ? 10.859 -0.219 2.762 1 98.31 112 ARG A C 1
ATOM 810 O O . ARG A 1 112 ? 11.758 -0.085 1.923 1 98.31 112 ARG A O 1
ATOM 817 N N . GLU A 1 113 ? 11.016 -0.314 4.082 1 97.69 113 GLU A N 1
ATOM 818 C CA . GLU A 1 113 ? 12.367 -0.366 4.633 1 97.69 113 GLU A CA 1
ATOM 819 C C . GLU A 1 113 ? 13.07 -1.666 4.25 1 97.69 113 GLU A C 1
ATOM 821 O O . GL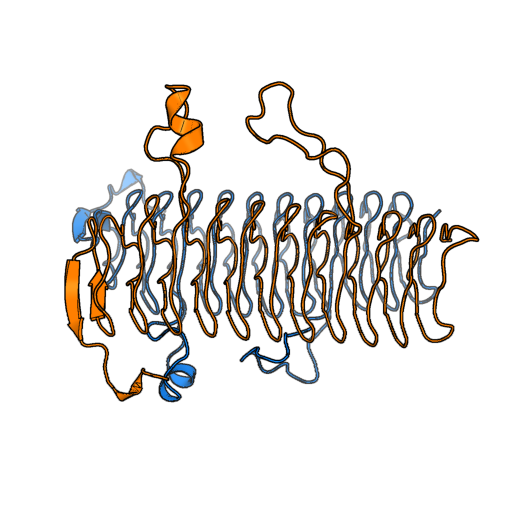U A 1 113 ? 12.414 -2.684 4.016 1 97.69 113 GLU A O 1
ATOM 826 N N . ASN A 1 114 ? 14.398 -1.64 4.129 1 96.88 114 ASN A N 1
ATOM 827 C CA . ASN A 1 114 ? 15.266 -2.789 3.893 1 96.88 114 ASN A CA 1
ATOM 828 C C . ASN A 1 114 ? 15.031 -3.393 2.51 1 96.88 114 ASN A C 1
ATOM 830 O O . ASN A 1 114 ? 15.078 -4.613 2.346 1 96.88 114 ASN A O 1
ATOM 834 N N . VAL A 1 115 ? 14.664 -2.602 1.583 1 98.75 115 VAL A N 1
ATOM 835 C CA . VAL A 1 115 ? 14.555 -2.992 0.181 1 98.75 115 VAL A CA 1
ATOM 836 C C . VAL A 1 115 ? 15.844 -2.641 -0.557 1 98.75 115 VAL A C 1
ATOM 838 O O . VAL A 1 115 ? 16.453 -1.596 -0.303 1 98.75 115 VAL A O 1
ATOM 841 N N . GLU A 1 116 ? 16.281 -3.52 -1.437 1 98.94 116 GLU A N 1
ATOM 842 C CA . GLU A 1 116 ? 17.422 -3.271 -2.318 1 98.94 116 GLU A CA 1
ATOM 843 C C . GLU A 1 116 ? 16.984 -3.246 -3.781 1 98.94 116 GLU A C 1
ATOM 845 O O . GLU A 1 116 ? 16.484 -4.246 -4.305 1 98.94 116 GLU A O 1
ATOM 850 N N . ILE A 1 117 ? 17.172 -2.15 -4.465 1 99 117 ILE A N 1
ATOM 851 C CA . ILE A 1 117 ? 16.875 -1.995 -5.883 1 99 117 ILE A CA 1
ATOM 852 C C . ILE A 1 117 ? 18.156 -1.702 -6.66 1 99 117 ILE A C 1
ATOM 854 O O . ILE A 1 117 ? 18.906 -0.79 -6.309 1 99 117 ILE A O 1
ATOM 858 N N . GLY A 1 118 ? 18.391 -2.441 -7.688 1 98.94 118 GLY A N 1
ATOM 859 C CA . GLY A 1 118 ? 19.609 -2.303 -8.484 1 98.94 118 GLY A CA 1
ATOM 860 C C . GLY A 1 118 ? 19.594 -1.079 -9.375 1 98.94 118 GLY A C 1
ATOM 861 O O . GLY A 1 118 ? 18.859 -0.122 -9.117 1 98.94 118 GLY A O 1
ATOM 862 N N . ASN A 1 119 ? 20.516 -1.1 -10.445 1 98.94 119 ASN A N 1
ATOM 863 C CA . ASN A 1 119 ? 20.656 -0.004 -11.398 1 98.94 119 ASN A CA 1
ATOM 864 C C . ASN A 1 119 ? 19.75 -0.196 -12.617 1 98.94 119 ASN A C 1
ATOM 866 O O . ASN A 1 119 ? 19.469 -1.328 -13.008 1 98.94 119 ASN A O 1
ATOM 870 N N . PHE A 1 120 ? 19.281 0.934 -13.188 1 98.94 120 PHE A N 1
ATOM 871 C CA . PHE A 1 120 ? 18.5 0.928 -14.422 1 98.94 120 PHE A CA 1
ATOM 872 C C . PHE A 1 120 ? 17.203 0.154 -14.25 1 98.94 120 PHE A C 1
ATOM 874 O O . PHE A 1 120 ? 16.797 -0.597 -15.141 1 98.94 120 PHE A O 1
ATOM 881 N N . VAL A 1 121 ? 16.609 0.296 -13.125 1 98.94 121 VAL A N 1
ATOM 882 C CA . VAL A 1 121 ? 15.344 -0.358 -12.82 1 98.94 121 VAL A CA 1
ATOM 883 C C . VAL A 1 121 ? 14.195 0.625 -13.023 1 98.94 121 VAL A C 1
ATOM 885 O O . VAL A 1 121 ? 14.367 1.838 -12.883 1 98.94 121 VAL A O 1
ATOM 888 N N . ILE A 1 122 ? 13.062 0.144 -13.391 1 99 122 ILE A N 1
ATOM 889 C CA . ILE A 1 122 ? 11.828 0.915 -13.43 1 99 122 ILE A CA 1
ATOM 890 C C . ILE A 1 122 ? 10.82 0.318 -12.453 1 99 122 ILE A C 1
ATOM 892 O O . ILE A 1 122 ? 10.445 -0.853 -12.562 1 99 122 ILE A O 1
ATOM 896 N N . VAL A 1 123 ? 10.453 1.056 -11.484 1 99 123 VAL A N 1
ATOM 897 C CA . VAL A 1 123 ? 9.297 0.784 -10.633 1 99 123 VAL A CA 1
ATOM 898 C C . VAL A 1 123 ? 8.125 1.665 -11.062 1 99 123 VAL A C 1
ATOM 900 O O . VAL A 1 123 ? 8.133 2.877 -10.828 1 99 123 VAL A O 1
ATOM 903 N N . GLY A 1 124 ? 7.125 1.078 -11.562 1 98.94 124 GLY A N 1
ATOM 904 C CA . GLY A 1 124 ? 6.059 1.81 -12.219 1 98.94 124 GLY A CA 1
ATOM 905 C C . GLY A 1 124 ? 5.152 2.549 -11.258 1 98.94 124 GLY A C 1
ATOM 906 O O . GLY A 1 124 ? 5.352 2.486 -10.039 1 98.94 124 GLY A O 1
ATOM 907 N N . ARG A 1 125 ? 4.16 3.301 -11.867 1 98.94 125 ARG A N 1
ATOM 908 C CA . ARG A 1 125 ? 3.234 4.129 -11.102 1 98.94 125 ARG A CA 1
ATOM 909 C C . ARG A 1 125 ? 2.41 3.277 -10.141 1 98.94 125 ARG A C 1
ATOM 911 O O . ARG A 1 125 ? 1.877 2.236 -10.523 1 98.94 125 ARG A O 1
ATOM 918 N N . GLY A 1 126 ? 2.387 3.699 -8.844 1 98.88 126 GLY A N 1
ATOM 919 C CA . GLY A 1 126 ? 1.493 3.061 -7.895 1 98.88 126 GLY A CA 1
ATOM 920 C C . GLY A 1 126 ? 1.976 1.692 -7.445 1 98.88 126 GLY A C 1
ATOM 921 O O . GLY A 1 126 ? 1.249 0.962 -6.77 1 98.88 126 GLY A O 1
ATOM 922 N N . VAL A 1 127 ? 3.18 1.267 -7.844 1 98.94 127 VAL A N 1
ATOM 923 C CA . VAL A 1 127 ? 3.711 -0.018 -7.398 1 98.94 127 VAL A CA 1
ATOM 924 C C . VAL A 1 127 ? 3.994 0.029 -5.898 1 98.94 127 VAL A C 1
ATOM 926 O O . VAL A 1 127 ? 4.488 1.036 -5.387 1 98.94 127 VAL A O 1
ATOM 929 N N . THR A 1 128 ? 3.637 -1.015 -5.211 1 98.94 128 THR A N 1
ATOM 930 C CA . THR A 1 128 ? 3.949 -1.184 -3.797 1 98.94 128 THR A CA 1
ATOM 931 C C . THR A 1 128 ? 5.027 -2.246 -3.605 1 98.94 128 THR A C 1
ATOM 933 O O . THR A 1 128 ? 4.824 -3.412 -3.947 1 98.94 128 THR A O 1
ATOM 936 N N . VAL A 1 129 ? 6.203 -1.89 -3.062 1 98.94 129 VAL A N 1
ATOM 937 C CA . VAL A 1 129 ? 7.305 -2.793 -2.754 1 98.94 129 VAL A CA 1
ATOM 938 C C . VAL A 1 129 ? 7.438 -2.949 -1.24 1 98.94 129 VAL A C 1
ATOM 940 O O . VAL A 1 129 ? 7.75 -1.989 -0.534 1 98.94 129 VAL A O 1
ATOM 943 N N . GLU A 1 130 ? 7.203 -4.164 -0.758 1 98.44 130 GLU A N 1
ATOM 944 C CA . GLU A 1 130 ? 7.227 -4.418 0.679 1 98.44 130 GLU A CA 1
ATOM 945 C C . GLU A 1 130 ? 8.656 -4.648 1.175 1 98.44 130 GLU A C 1
ATOM 947 O O . GLU A 1 130 ? 9.594 -4.66 0.383 1 98.44 130 GLU A O 1
ATOM 952 N N . ASN A 1 131 ? 8.82 -4.734 2.488 1 96.94 131 ASN A N 1
ATOM 953 C CA . ASN A 1 131 ? 10.148 -4.758 3.092 1 96.94 131 ASN A CA 1
ATOM 954 C C . ASN A 1 131 ? 10.914 -6.02 2.705 1 96.94 131 ASN A C 1
ATOM 956 O O . ASN A 1 131 ? 10.312 -7.047 2.393 1 96.94 131 ASN A O 1
ATOM 960 N N . PHE A 1 132 ? 12.227 -5.957 2.605 1 97.19 132 PHE A N 1
ATOM 961 C CA . PHE A 1 132 ? 13.172 -7.043 2.389 1 97.19 132 PHE A CA 1
ATOM 962 C C . PHE A 1 132 ? 13.055 -7.594 0.973 1 97.19 132 PHE A C 1
ATOM 964 O O . PHE A 1 132 ? 13.336 -8.766 0.732 1 97.19 132 PHE A O 1
ATOM 971 N N . VAL A 1 133 ? 12.562 -6.844 0.054 1 98.81 133 VAL A N 1
ATOM 972 C CA . VAL A 1 133 ? 12.539 -7.199 -1.36 1 98.81 133 VAL A CA 1
ATOM 973 C C . VAL A 1 133 ? 13.891 -6.867 -1.999 1 98.81 133 VAL A C 1
ATOM 975 O O . VAL A 1 133 ? 14.516 -5.863 -1.653 1 98.81 133 VAL A O 1
ATOM 978 N N . LYS A 1 134 ? 14.336 -7.711 -2.887 1 98.94 134 LYS A N 1
ATOM 979 C CA . LYS A 1 134 ? 15.523 -7.477 -3.707 1 98.94 134 LYS A CA 1
ATOM 980 C C . LYS A 1 134 ? 15.172 -7.438 -5.191 1 98.94 134 LYS A C 1
ATOM 982 O O . LYS A 1 134 ? 14.547 -8.367 -5.707 1 98.94 134 LYS A O 1
ATOM 987 N N . ILE A 1 135 ? 15.562 -6.395 -5.906 1 99 135 ILE A N 1
ATOM 988 C CA . ILE A 1 135 ? 15.281 -6.215 -7.328 1 99 135 ILE A CA 1
ATOM 989 C C . ILE A 1 135 ? 16.594 -6 -8.086 1 99 135 ILE A C 1
ATOM 991 O O . ILE A 1 135 ? 17.312 -5.031 -7.824 1 99 135 ILE A O 1
ATOM 995 N N . GLY A 1 136 ? 16.875 -6.805 -9.023 1 98.94 136 GLY A N 1
ATOM 996 C CA . GLY A 1 136 ? 18.125 -6.77 -9.758 1 98.94 136 GLY A CA 1
ATOM 997 C C . GLY A 1 136 ? 18.141 -5.746 -10.875 1 98.94 136 GLY A C 1
ATOM 998 O O . GLY A 1 136 ? 17.094 -5.223 -11.258 1 98.94 136 GLY A O 1
ATOM 999 N N . ASP A 1 137 ? 19.344 -5.578 -11.484 1 98.94 137 ASP A N 1
ATOM 1000 C CA . ASP A 1 137 ? 19.594 -4.555 -12.5 1 98.94 137 ASP A CA 1
ATOM 1001 C C . ASP A 1 137 ? 18.688 -4.754 -13.711 1 98.94 137 ASP A C 1
ATOM 1003 O O . ASP A 1 137 ? 18.422 -5.887 -14.117 1 98.94 137 ASP A O 1
ATOM 1007 N N . ARG A 1 138 ? 18.125 -3.627 -14.258 1 98.94 138 ARG A N 1
ATOM 1008 C CA . ARG A 1 138 ? 17.438 -3.58 -15.539 1 98.94 138 ARG A CA 1
ATOM 1009 C C . ARG A 1 138 ? 16.109 -4.328 -15.484 1 98.94 138 ARG A C 1
ATOM 1011 O O . ARG A 1 138 ? 15.602 -4.77 -16.516 1 98.94 138 ARG A O 1
ATOM 1018 N N . THR A 1 139 ? 15.625 -4.57 -14.312 1 98.94 139 THR A N 1
ATOM 1019 C CA . THR A 1 139 ? 14.281 -5.113 -14.109 1 98.94 139 THR A CA 1
ATOM 1020 C C . THR A 1 139 ? 13.227 -4.016 -14.266 1 98.94 139 THR A C 1
ATOM 1022 O O . THR A 1 139 ? 13.461 -2.867 -13.883 1 98.94 139 THR A O 1
ATOM 1025 N N . LYS A 1 140 ? 12.102 -4.344 -14.859 1 98.94 140 LYS A N 1
ATOM 1026 C CA . LYS A 1 140 ? 11 -3.414 -15.078 1 98.94 140 LYS A CA 1
ATOM 1027 C C . LYS A 1 140 ? 9.711 -3.93 -14.445 1 98.94 140 LYS A C 1
ATOM 1029 O O . LYS A 1 140 ? 9.266 -5.039 -14.742 1 98.94 140 LYS A O 1
ATOM 1034 N N . ILE A 1 141 ? 9.141 -3.156 -13.562 1 99 141 ILE A N 1
ATOM 1035 C CA . ILE A 1 141 ? 7.863 -3.459 -12.938 1 99 141 ILE A CA 1
ATOM 1036 C C . ILE A 1 141 ? 6.809 -2.455 -13.391 1 99 141 ILE A C 1
ATOM 1038 O O . ILE A 1 141 ? 6.926 -1.257 -13.117 1 99 141 ILE A O 1
ATOM 1042 N N . GLN A 1 142 ? 5.766 -2.914 -14.016 1 98.94 142 GLN A N 1
ATOM 1043 C CA . GLN A 1 142 ? 4.738 -2.021 -14.539 1 98.94 142 GLN A CA 1
ATOM 1044 C C . GLN A 1 142 ? 3.729 -1.647 -13.461 1 98.94 142 GLN A C 1
ATOM 1046 O O . GLN A 1 142 ? 3.729 -2.232 -12.375 1 98.94 142 GLN A O 1
ATOM 1051 N N . SER A 1 143 ? 2.857 -0.723 -13.797 1 98.94 143 SER A N 1
ATOM 1052 C CA . SER A 1 143 ? 2.053 0.049 -12.859 1 98.94 143 SER A CA 1
ATOM 1053 C C . SER A 1 143 ? 1.146 -0.858 -12.031 1 98.94 143 SER A C 1
ATOM 1055 O O . SER A 1 143 ? 0.574 -1.815 -12.555 1 98.94 143 SER A O 1
ATOM 1057 N N . ASN A 1 144 ? 1.011 -0.537 -10.727 1 98.88 144 ASN A N 1
ATOM 1058 C CA . ASN A 1 144 ? 0.01 -1.06 -9.805 1 98.88 144 ASN A CA 1
ATOM 1059 C C . ASN A 1 144 ? 0.275 -2.521 -9.453 1 98.88 144 ASN A C 1
ATOM 1061 O O . ASN A 1 144 ? -0.628 -3.234 -9.016 1 98.88 144 ASN A O 1
ATOM 1065 N N . SER A 1 145 ? 1.485 -3.031 -9.711 1 98.94 145 SER A N 1
ATOM 1066 C CA . SER A 1 145 ? 1.854 -4.352 -9.219 1 98.94 145 SER A CA 1
ATOM 1067 C C . SER A 1 145 ? 2.223 -4.309 -7.742 1 98.94 145 SER A C 1
ATOM 1069 O O . SER A 1 145 ? 2.582 -3.25 -7.219 1 98.94 145 SER A O 1
ATOM 1071 N N . TYR A 1 146 ? 1.978 -5.395 -7.078 1 98.94 146 TYR A N 1
ATOM 1072 C CA . TYR A 1 146 ? 2.307 -5.57 -5.668 1 98.94 146 TYR A CA 1
ATOM 1073 C C . TYR A 1 146 ? 3.414 -6.605 -5.492 1 98.94 146 TYR A C 1
ATOM 1075 O O . TYR A 1 146 ? 3.229 -7.781 -5.805 1 98.94 146 TYR A O 1
ATOM 1083 N N . ILE A 1 147 ? 4.582 -6.16 -4.949 1 98.94 147 ILE A N 1
ATOM 1084 C CA . ILE A 1 147 ? 5.715 -7.035 -4.672 1 98.94 147 ILE A CA 1
ATOM 1085 C C . ILE A 1 147 ? 5.832 -7.266 -3.166 1 98.94 147 ILE A C 1
ATOM 1087 O O . ILE A 1 147 ? 6.324 -6.402 -2.436 1 98.94 147 ILE A O 1
ATOM 1091 N N . THR A 1 148 ? 5.434 -8.438 -2.717 1 98.56 148 THR A N 1
ATOM 1092 C CA . THR A 1 148 ? 5.301 -8.727 -1.293 1 98.56 148 THR A CA 1
ATOM 1093 C C . THR A 1 148 ? 6.676 -8.867 -0.641 1 98.56 148 THR A C 1
ATOM 1095 O O . THR A 1 148 ? 7.684 -9.031 -1.332 1 98.56 148 THR A O 1
ATOM 1098 N N . ALA A 1 149 ? 6.695 -8.828 0.663 1 97.5 149 ALA A N 1
ATOM 1099 C CA . ALA A 1 149 ? 7.938 -8.906 1.427 1 97.5 149 ALA A CA 1
ATOM 1100 C C . ALA A 1 149 ? 8.703 -10.188 1.111 1 97.5 149 ALA A C 1
ATOM 1102 O O . ALA A 1 149 ? 8.094 -11.227 0.829 1 97.5 149 ALA A O 1
ATOM 1103 N N . TYR A 1 150 ? 10.008 -10.109 1.127 1 97.56 150 TYR A N 1
ATOM 1104 C CA . TYR A 1 150 ? 10.938 -11.227 0.993 1 97.56 150 TYR A CA 1
ATOM 1105 C C . TYR A 1 150 ? 10.953 -11.75 -0.438 1 97.56 150 TYR A C 1
ATOM 1107 O O . TYR A 1 150 ? 11.484 -12.836 -0.702 1 97.56 150 TYR A O 1
ATOM 1115 N N . THR A 1 151 ? 10.367 -11.062 -1.384 1 98.81 151 THR A N 1
ATOM 1116 C CA . THR A 1 151 ? 10.43 -11.422 -2.795 1 98.81 151 THR A CA 1
ATOM 1117 C C . THR A 1 151 ? 11.781 -11.039 -3.391 1 98.81 151 THR A C 1
ATOM 1119 O O . THR A 1 151 ? 12.352 -10.008 -3.025 1 98.81 151 THR A O 1
ATOM 1122 N N . THR A 1 152 ? 12.289 -11.883 -4.254 1 98.94 152 THR A N 1
ATOM 1123 C CA . THR A 1 152 ? 13.469 -11.57 -5.051 1 98.94 152 THR A CA 1
ATOM 1124 C C . THR A 1 152 ? 13.133 -11.555 -6.539 1 98.94 152 THR A C 1
ATOM 1126 O O . THR A 1 152 ? 12.609 -12.539 -7.07 1 98.94 152 THR A O 1
ATOM 1129 N N . LEU A 1 153 ? 13.312 -10.469 -7.176 1 99 153 LEU A N 1
ATOM 1130 C CA . LEU A 1 153 ? 13.328 -10.336 -8.625 1 99 153 LEU A CA 1
ATOM 1131 C C . LEU A 1 153 ? 14.758 -10.18 -9.141 1 99 153 LEU A C 1
ATOM 1133 O O . LEU A 1 153 ? 15.43 -9.195 -8.828 1 99 153 LEU A O 1
ATOM 1137 N N . GLU A 1 154 ? 15.258 -11.133 -9.875 1 98.94 154 GLU A N 1
ATOM 1138 C CA . GLU A 1 154 ? 16.609 -11.023 -10.406 1 98.94 154 GLU A CA 1
ATOM 1139 C C . GLU A 1 154 ? 16.688 -9.984 -11.523 1 98.94 154 GLU A C 1
ATOM 1141 O O . GLU A 1 154 ? 15.789 -9.156 -11.664 1 98.94 154 GLU A O 1
ATOM 1146 N N . GLU A 1 155 ? 17.812 -9.953 -12.273 1 98.94 155 GLU A N 1
ATOM 1147 C CA . GLU A 1 155 ? 18.047 -8.945 -13.305 1 98.94 155 GLU A CA 1
ATOM 1148 C C . GLU A 1 155 ? 17.234 -9.234 -14.555 1 98.94 155 GLU A C 1
ATOM 1150 O O . GLU A 1 155 ? 16.938 -10.391 -14.859 1 98.94 155 GLU A O 1
ATOM 1155 N N . LYS A 1 156 ? 16.812 -8.148 -15.219 1 98.94 156 LYS A N 1
ATOM 1156 C CA . LYS A 1 156 ? 16.156 -8.203 -16.516 1 98.94 156 LYS A CA 1
ATOM 1157 C C . LYS A 1 156 ? 14.828 -8.953 -16.438 1 98.94 156 LYS A C 1
ATOM 1159 O O . LYS A 1 156 ? 14.438 -9.641 -17.391 1 98.94 156 LYS A O 1
ATOM 1164 N N . VAL A 1 157 ? 14.219 -8.938 -15.312 1 98.94 157 VAL A N 1
ATOM 1165 C CA . VAL A 1 157 ? 12.867 -9.445 -15.133 1 98.94 157 VAL A CA 1
ATOM 1166 C C . VAL A 1 157 ? 11.859 -8.398 -15.602 1 98.94 157 VAL A C 1
ATOM 1168 O O . VAL A 1 157 ? 12.094 -7.195 -15.469 1 98.94 157 VAL A O 1
ATOM 1171 N N . PHE A 1 158 ? 10.797 -8.859 -16.203 1 98.94 158 PHE A N 1
ATOM 1172 C CA . PHE A 1 158 ? 9.68 -7.992 -16.578 1 98.94 158 PHE A CA 1
ATOM 1173 C C . PHE A 1 158 ? 8.422 -8.398 -15.812 1 98.94 158 PHE A C 1
ATOM 1175 O O . PHE A 1 158 ? 7.969 -9.539 -15.914 1 98.94 158 PHE A O 1
ATOM 1182 N N . ILE A 1 159 ? 7.848 -7.492 -15.047 1 99 159 ILE A N 1
ATOM 1183 C CA . ILE A 1 159 ? 6.578 -7.664 -14.352 1 99 159 ILE A CA 1
ATOM 1184 C C . ILE A 1 159 ? 5.512 -6.785 -15 1 99 159 ILE A C 1
ATOM 1186 O O . ILE A 1 159 ? 5.59 -5.555 -14.945 1 99 159 ILE A O 1
ATOM 1190 N N . ALA A 1 160 ? 4.5 -7.367 -15.602 1 98.94 160 ALA A N 1
ATOM 1191 C CA . ALA A 1 160 ? 3.412 -6.633 -16.234 1 98.94 160 ALA A CA 1
ATOM 1192 C C . ALA A 1 160 ? 2.518 -5.965 -15.195 1 98.94 160 ALA A C 1
ATOM 1194 O O . ALA A 1 160 ? 2.76 -6.086 -13.992 1 98.94 160 ALA A O 1
ATOM 1195 N N . PRO A 1 161 ? 1.53 -5.109 -15.648 1 98.94 161 PRO A N 1
ATOM 1196 C CA . PRO A 1 161 ? 0.711 -4.371 -14.68 1 98.94 161 PRO A CA 1
ATOM 1197 C C . PRO A 1 161 ? -0.145 -5.285 -13.812 1 98.94 161 PRO A C 1
ATOM 1199 O O . PRO A 1 16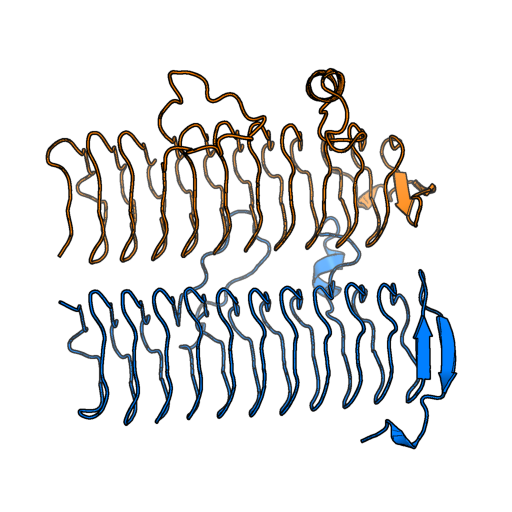1 ? -0.626 -6.32 -14.281 1 98.94 161 PRO A O 1
ATOM 1202 N N . CYS A 1 162 ? -0.323 -4.895 -12.508 1 98.94 162 CYS A N 1
ATOM 1203 C CA . CYS A 1 162 ? -1.311 -5.457 -11.594 1 98.94 162 CYS A CA 1
ATOM 1204 C C . CYS A 1 162 ? -0.956 -6.895 -11.227 1 98.94 162 CYS A C 1
ATOM 1206 O O . CYS A 1 162 ? -1.84 -7.699 -10.93 1 98.94 162 CYS A O 1
ATOM 1208 N N . VAL A 1 163 ? 0.329 -7.285 -11.344 1 98.94 163 VAL A N 1
ATOM 1209 C CA . VAL A 1 163 ? 0.787 -8.57 -10.82 1 98.94 163 VAL A CA 1
ATOM 1210 C C . VAL A 1 163 ? 0.791 -8.547 -9.297 1 98.94 163 VAL A C 1
ATOM 1212 O O . VAL A 1 163 ? 1.124 -7.523 -8.688 1 98.94 163 VAL A O 1
ATOM 1215 N N . THR A 1 164 ? 0.374 -9.641 -8.656 1 98.94 164 THR A N 1
ATOM 1216 C CA . THR A 1 164 ? 0.387 -9.781 -7.203 1 98.94 164 THR A CA 1
ATOM 1217 C C . THR A 1 164 ? 1.291 -10.93 -6.777 1 98.94 164 THR A C 1
ATOM 1219 O O . THR A 1 164 ? 1.133 -12.055 -7.25 1 98.94 164 THR A O 1
ATOM 1222 N N . THR A 1 165 ? 2.264 -10.68 -5.883 1 98.88 165 THR A N 1
ATOM 1223 C CA . THR A 1 165 ? 3.01 -11.742 -5.211 1 98.88 165 THR A CA 1
ATOM 1224 C C . THR A 1 165 ? 2.533 -11.906 -3.773 1 98.88 165 THR A C 1
ATOM 1226 O O . THR A 1 165 ? 2.064 -10.953 -3.152 1 98.88 165 THR A O 1
ATOM 1229 N N . THR A 1 166 ? 2.594 -13.133 -3.256 1 97.69 166 THR A N 1
ATOM 1230 C CA . THR A 1 166 ? 2.197 -13.43 -1.884 1 97.69 166 THR A CA 1
ATOM 1231 C C . THR A 1 166 ? 3.332 -14.117 -1.13 1 97.69 166 THR A C 1
ATOM 1233 O O . THR A 1 166 ? 4.297 -14.586 -1.739 1 97.69 166 THR A O 1
ATOM 1236 N N . ASN A 1 167 ? 3.217 -14.141 0.278 1 95.88 167 ASN A N 1
ATOM 1237 C CA . ASN A 1 167 ? 4.363 -14.68 0.999 1 95.88 167 ASN A CA 1
ATOM 1238 C C . ASN A 1 167 ? 3.93 -15.523 2.195 1 95.88 167 ASN A C 1
ATOM 1240 O O . ASN A 1 167 ? 4.77 -16.109 2.889 1 95.88 167 ASN A O 1
ATOM 1244 N N . ASP A 1 168 ? 2.664 -15.664 2.439 1 89.88 168 ASP A N 1
ATOM 1245 C CA . ASP A 1 168 ? 2.189 -16.375 3.625 1 89.88 168 ASP A CA 1
ATOM 1246 C C . ASP A 1 168 ? 0.997 -17.266 3.289 1 89.88 168 ASP A C 1
ATOM 1248 O O . ASP A 1 168 ? -0.103 -16.766 3.037 1 89.88 168 ASP A O 1
ATOM 1252 N N . ASN A 1 169 ? 1.188 -18.562 3.424 1 81 169 ASN A N 1
ATOM 1253 C CA . ASN A 1 169 ? 0.148 -19.531 3.082 1 81 169 ASN A CA 1
ATOM 1254 C C . ASN A 1 169 ? -0.918 -19.625 4.172 1 81 169 ASN A C 1
ATOM 1256 O O . ASN A 1 169 ? -2.023 -20.109 3.926 1 81 169 ASN A O 1
ATOM 1260 N N . PHE A 1 170 ? -0.542 -19.219 5.359 1 75.88 170 PHE A N 1
ATOM 1261 C CA . PHE A 1 170 ? -1.43 -19.453 6.492 1 75.88 170 PHE A CA 1
ATOM 1262 C C . PHE A 1 170 ? -2.096 -18.156 6.93 1 75.88 170 PHE A C 1
ATOM 1264 O O . PHE A 1 170 ? -2.996 -18.156 7.77 1 75.88 170 PHE A O 1
ATOM 1271 N N . MET A 1 171 ? -1.733 -17.125 6.418 1 71.12 171 MET A N 1
ATOM 1272 C CA . MET A 1 171 ? -2.277 -15.797 6.688 1 71.12 171 MET A CA 1
ATOM 1273 C C . MET A 1 171 ? -2.283 -15.508 8.188 1 71.12 171 MET A C 1
ATOM 1275 O O . MET A 1 171 ? -3.291 -15.055 8.727 1 71.12 171 MET A O 1
ATOM 1279 N N . GLY A 1 172 ? -1.333 -15.844 9 1 64.12 172 GLY A N 1
ATOM 1280 C CA . GLY A 1 172 ? -1.007 -15.367 10.336 1 64.12 172 GLY A CA 1
ATOM 1281 C C . GLY A 1 172 ? -1.585 -16.234 11.438 1 64.12 172 GLY A C 1
ATOM 1282 O O . GLY A 1 172 ? -1.514 -15.883 12.617 1 64.12 172 GLY A O 1
ATOM 1283 N N . ARG A 1 173 ? -2.242 -17.297 11.344 1 72.5 173 ARG A N 1
ATOM 1284 C CA . ARG A 1 173 ? -2.965 -17.969 12.422 1 72.5 173 ARG A CA 1
ATOM 1285 C C . ARG A 1 173 ? -2.107 -19.047 13.062 1 72.5 173 ARG A C 1
ATOM 1287 O O . ARG A 1 173 ? -2.422 -19.531 14.156 1 72.5 173 ARG A O 1
ATOM 1294 N N . THR A 1 174 ? -1.037 -19.422 12.422 1 65.31 174 THR A N 1
ATOM 1295 C CA . THR A 1 174 ? -0.216 -20.422 13.102 1 65.31 174 THR A CA 1
ATOM 1296 C C . THR A 1 174 ? 1.196 -19.891 13.336 1 65.31 174 THR A C 1
ATOM 1298 O O . THR A 1 174 ? 1.688 -19.062 12.562 1 65.31 174 THR A O 1
ATOM 1301 N N . GLU A 1 175 ? 1.819 -20.094 14.672 1 61.38 175 GLU A N 1
ATOM 1302 C CA . GLU A 1 175 ? 3.188 -19.688 14.969 1 61.38 175 GLU A CA 1
ATOM 1303 C C . GLU A 1 175 ? 4.172 -20.25 13.953 1 61.38 175 GLU A C 1
ATOM 1305 O O . GLU A 1 175 ? 5.242 -19.688 13.727 1 61.38 175 GLU A O 1
ATOM 1310 N N . GLU A 1 176 ? 3.799 -21.422 13.492 1 60.12 176 GLU A N 1
ATOM 1311 C CA . GLU A 1 176 ? 4.664 -22.078 12.523 1 60.12 176 GLU A CA 1
ATOM 1312 C C . GLU A 1 176 ? 4.844 -21.234 11.266 1 60.12 176 GLU A C 1
ATOM 1314 O O . GLU A 1 176 ? 5.824 -21.406 10.539 1 60.12 176 GLU A O 1
ATOM 1319 N N . ARG A 1 177 ? 3.994 -20.219 11.25 1 57.25 177 ARG A N 1
ATOM 1320 C CA . ARG A 1 177 ? 3.979 -19.406 10.031 1 57.25 177 ARG A CA 1
ATOM 1321 C C . ARG A 1 177 ? 5.242 -18.562 9.922 1 57.25 177 ARG A C 1
ATOM 1323 O O . ARG A 1 177 ? 5.723 -18.297 8.82 1 57.25 177 ARG A O 1
ATOM 1330 N N . PHE A 1 178 ? 5.734 -18.047 11.023 1 56.91 178 PHE A N 1
ATOM 1331 C CA . PHE A 1 178 ? 6.824 -17.078 11 1 56.91 178 PHE A CA 1
ATOM 1332 C C . PHE A 1 178 ? 8.078 -17.688 10.391 1 56.91 178 PHE A C 1
ATOM 1334 O O . PHE A 1 178 ? 8.844 -17 9.711 1 56.91 178 PHE A O 1
ATOM 1341 N N . ASP A 1 179 ? 8.172 -18.984 10.656 1 61.38 179 ASP A N 1
ATOM 1342 C CA . ASP A 1 179 ? 9.32 -19.703 10.094 1 61.38 179 ASP A CA 1
ATOM 1343 C C . ASP A 1 179 ? 9.055 -20.094 8.641 1 61.38 179 ASP A C 1
ATOM 1345 O O . ASP A 1 179 ? 9.953 -20.562 7.945 1 61.38 179 ASP A O 1
ATOM 1349 N N . LYS A 1 180 ? 7.797 -19.609 8.234 1 72.38 180 LYS A N 1
ATOM 1350 C CA . LYS A 1 180 ? 7.434 -20.172 6.934 1 72.38 180 LYS A CA 1
ATOM 1351 C C . LYS A 1 180 ? 7.113 -19.062 5.93 1 72.38 180 LYS A C 1
ATOM 1353 O O . LYS A 1 180 ? 6.824 -19.344 4.762 1 72.38 180 LYS A O 1
ATOM 1358 N N . ILE A 1 181 ? 7.293 -17.797 6.355 1 88.25 181 ILE A N 1
ATOM 1359 C CA . ILE A 1 181 ? 7.043 -16.703 5.418 1 88.25 181 ILE A CA 1
ATOM 1360 C C . ILE A 1 181 ? 8.133 -16.672 4.355 1 88.25 181 ILE A C 1
ATOM 1362 O O . ILE A 1 181 ? 9.328 -16.609 4.68 1 88.25 181 ILE A O 1
ATOM 1366 N N . LYS A 1 182 ? 7.719 -16.812 3.133 1 93.81 182 LYS A N 1
ATOM 1367 C CA . LYS A 1 182 ? 8.656 -16.859 2.016 1 93.81 182 LYS A CA 1
ATOM 1368 C C . LYS A 1 182 ? 8.078 -16.172 0.782 1 93.81 182 LYS A C 1
ATOM 1370 O O . LYS A 1 182 ? 7.004 -16.547 0.302 1 93.81 182 LYS A O 1
ATOM 1375 N N . GLY A 1 183 ? 8.766 -15.172 0.273 1 97.38 183 GLY A N 1
ATOM 1376 C CA . GLY A 1 183 ? 8.367 -14.531 -0.966 1 97.38 183 GLY A CA 1
ATOM 1377 C C . GLY A 1 183 ? 8.766 -15.312 -2.203 1 97.38 183 GLY A C 1
ATOM 1378 O O . GLY A 1 183 ? 9.523 -16.281 -2.115 1 97.38 183 GLY A O 1
ATOM 1379 N N . ALA A 1 184 ? 8.25 -14.914 -3.361 1 98.5 184 ALA A N 1
ATOM 1380 C CA . ALA A 1 184 ? 8.594 -15.539 -4.637 1 98.5 184 ALA A CA 1
ATOM 1381 C C . ALA A 1 184 ? 10.031 -15.211 -5.039 1 98.5 184 ALA A C 1
ATOM 1383 O O . ALA A 1 184 ? 10.602 -14.219 -4.586 1 98.5 184 ALA A O 1
ATOM 1384 N N . HIS A 1 185 ? 10.617 -16.078 -5.77 1 98.94 185 HIS A N 1
ATOM 1385 C CA . HIS A 1 185 ? 11.898 -15.867 -6.43 1 98.94 185 HIS A CA 1
ATOM 1386 C C . HIS A 1 185 ? 11.75 -15.906 -7.945 1 98.94 185 HIS A C 1
ATOM 1388 O O . HIS A 1 185 ? 11.609 -16.984 -8.531 1 98.94 185 HIS A O 1
ATOM 1394 N N . VAL A 1 186 ? 11.727 -14.742 -8.578 1 99 186 VAL A N 1
ATOM 1395 C CA . VAL A 1 186 ? 11.617 -14.641 -10.031 1 99 186 VAL A CA 1
ATOM 1396 C C . VAL A 1 186 ? 13 -14.484 -10.648 1 99 186 VAL A C 1
ATOM 1398 O O . VAL A 1 186 ? 13.68 -13.477 -10.414 1 99 186 VAL A O 1
ATOM 1401 N N . LYS A 1 187 ? 13.406 -15.406 -11.461 1 98.94 187 LYS A N 1
ATOM 1402 C CA . LYS A 1 187 ? 14.797 -15.484 -11.898 1 98.94 187 LYS A CA 1
ATOM 1403 C C . LYS A 1 187 ? 15.023 -14.695 -13.18 1 98.94 187 LYS A C 1
ATOM 1405 O O . LYS A 1 187 ? 14.07 -14.227 -13.805 1 98.94 187 LYS A O 1
ATOM 1410 N N . LYS A 1 188 ? 16.297 -14.641 -13.547 1 98.88 188 LYS A N 1
ATOM 1411 C CA . LYS A 1 188 ? 16.812 -13.758 -14.594 1 98.88 188 LYS A CA 1
ATOM 1412 C C . LYS A 1 188 ? 16.016 -13.922 -15.883 1 98.88 188 LYS A C 1
ATOM 1414 O O . LYS A 1 188 ? 15.828 -15.047 -16.359 1 98.88 188 LYS A O 1
ATOM 1419 N N . GLY A 1 189 ? 15.5 -12.828 -16.344 1 98.81 189 GLY A N 1
ATOM 1420 C CA . GLY A 1 189 ? 14.938 -12.805 -17.688 1 98.81 189 GLY A CA 1
ATOM 1421 C C . GLY A 1 189 ? 13.5 -13.289 -17.734 1 98.81 189 GLY A C 1
ATOM 1422 O O . GLY A 1 189 ? 12.883 -13.305 -18.812 1 98.81 189 GLY A O 1
ATOM 1423 N N . ALA A 1 190 ? 12.945 -13.727 -16.688 1 98.94 190 ALA A N 1
ATOM 1424 C CA . ALA A 1 190 ? 11.555 -14.164 -16.656 1 98.94 190 ALA A CA 1
ATOM 1425 C C . ALA A 1 190 ? 10.609 -12.992 -16.906 1 98.94 190 ALA A C 1
ATOM 1427 O O . ALA A 1 190 ? 10.938 -11.844 -16.594 1 98.94 190 ALA A O 1
ATOM 1428 N N . ARG A 1 191 ? 9.453 -13.234 -17.469 1 98.94 191 ARG A N 1
ATOM 1429 C CA . ARG A 1 191 ? 8.398 -12.273 -17.75 1 98.94 191 ARG A CA 1
ATOM 1430 C C . ARG A 1 191 ? 7.07 -12.727 -17.156 1 98.94 191 ARG A C 1
ATOM 1432 O O . ARG A 1 191 ? 6.609 -13.836 -17.422 1 98.94 191 ARG A O 1
ATOM 1439 N N . VAL A 1 192 ? 6.496 -11.891 -16.406 1 98.94 192 VAL A N 1
ATOM 1440 C CA . VAL A 1 192 ? 5.262 -12.234 -15.703 1 98.94 192 VAL A CA 1
ATOM 1441 C C . VAL A 1 192 ? 4.105 -11.398 -16.25 1 98.94 192 VAL A C 1
ATOM 1443 O O . VAL A 1 192 ? 4.113 -10.172 -16.125 1 98.94 192 VAL A O 1
ATOM 1446 N N . GLY A 1 193 ? 3.064 -12.055 -16.766 1 98.94 193 GLY A N 1
ATOM 1447 C CA . GLY A 1 193 ? 1.948 -11.391 -17.422 1 98.94 193 GLY A CA 1
ATOM 1448 C C . GLY A 1 193 ? 1.026 -10.68 -16.453 1 98.94 193 GLY A C 1
ATOM 1449 O O . GLY A 1 193 ? 1.025 -10.977 -15.258 1 98.94 193 GLY A O 1
ATOM 1450 N N . GLY A 1 194 ? 0.236 -9.766 -17 1 98.88 194 GLY A N 1
ATOM 1451 C CA . GLY A 1 194 ? -0.581 -8.875 -16.203 1 98.88 194 GLY A CA 1
ATOM 1452 C C . GLY A 1 194 ? -1.615 -9.602 -15.367 1 9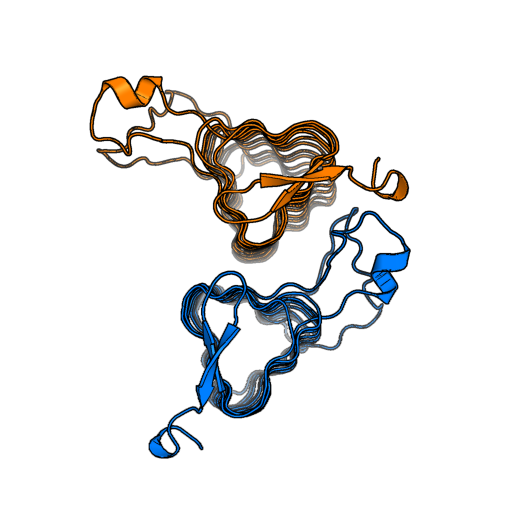8.88 194 GLY A C 1
ATOM 1453 O O . GLY A 1 194 ? -2.223 -10.57 -15.828 1 98.88 194 GLY A O 1
ATOM 1454 N N . ALA A 1 195 ? -1.772 -9.078 -14.156 1 98.81 195 ALA A N 1
ATOM 1455 C CA . ALA A 1 195 ? -2.812 -9.523 -13.234 1 98.81 195 ALA A CA 1
ATOM 1456 C C . ALA A 1 195 ? -2.602 -10.984 -12.836 1 98.81 195 ALA A C 1
ATOM 1458 O O . ALA A 1 195 ? -3.531 -11.648 -12.375 1 98.81 195 ALA A O 1
ATOM 1459 N N . SER A 1 196 ? -1.4 -11.555 -13.086 1 98.88 196 SER A N 1
ATOM 1460 C CA . SER A 1 196 ? -1.075 -12.883 -12.578 1 98.88 196 SER A CA 1
ATOM 1461 C C . SER A 1 196 ? -0.806 -12.844 -11.078 1 98.88 196 SER A C 1
ATOM 1463 O O . SER A 1 196 ? -0.612 -11.773 -10.5 1 98.88 196 SER A O 1
ATOM 1465 N N . ILE A 1 197 ? -0.887 -14 -10.422 1 98.88 197 ILE A N 1
ATOM 1466 C CA . ILE A 1 197 ? -0.659 -14.164 -8.992 1 98.88 197 ILE A CA 1
ATOM 1467 C C . ILE A 1 197 ? 0.42 -15.219 -8.758 1 98.88 197 ILE A C 1
ATOM 1469 O O . ILE A 1 197 ? 0.337 -16.328 -9.289 1 98.88 197 ILE A O 1
ATOM 1473 N N . ILE A 1 198 ? 1.436 -14.898 -8.016 1 98.94 198 ILE A N 1
ATOM 1474 C CA . ILE A 1 198 ? 2.48 -15.852 -7.656 1 98.94 198 ILE A CA 1
ATOM 1475 C C . ILE A 1 198 ? 2.361 -16.203 -6.176 1 98.94 198 ILE A C 1
ATOM 1477 O O . ILE A 1 198 ? 2.402 -15.328 -5.312 1 98.94 198 ILE A O 1
ATOM 1481 N N . LEU A 1 199 ? 2.275 -17.5 -5.863 1 98.19 199 LEU A N 1
ATOM 1482 C CA . LEU A 1 199 ? 2.049 -17.953 -4.5 1 98.19 199 LEU A CA 1
ATOM 1483 C C . LEU A 1 199 ? 3.354 -17.984 -3.707 1 98.19 199 LEU A C 1
ATOM 1485 O O . LEU A 1 199 ? 4.43 -17.781 -4.273 1 98.19 199 LEU A O 1
ATOM 1489 N N . PRO A 1 200 ? 3.232 -18.188 -2.389 1 97.12 200 PRO A N 1
ATOM 1490 C CA . PRO A 1 200 ? 4.398 -18.078 -1.508 1 97.12 200 PRO A CA 1
ATOM 1491 C C . PRO A 1 200 ? 5.492 -19.078 -1.849 1 97.12 200 PRO A C 1
ATOM 1493 O O . PRO A 1 200 ? 5.207 -20.266 -2.061 1 97.12 200 PRO A O 1
ATOM 1496 N N . GLY A 1 201 ? 6.691 -18.562 -1.971 1 97.19 201 GLY A N 1
ATOM 1497 C CA . GLY A 1 201 ? 7.852 -19.438 -2.059 1 97.19 201 GLY A CA 1
ATOM 1498 C C . GLY A 1 201 ? 8.07 -20 -3.449 1 97.19 201 GLY A C 1
ATOM 1499 O O . GLY A 1 201 ? 8.969 -20.828 -3.658 1 97.19 201 GLY A O 1
ATOM 1500 N N . ILE A 1 202 ? 7.32 -19.594 -4.367 1 98.44 202 ILE A N 1
ATOM 1501 C CA . ILE A 1 202 ? 7.406 -20.141 -5.723 1 98.44 202 ILE A CA 1
ATOM 1502 C C . ILE A 1 202 ? 8.672 -19.609 -6.402 1 98.44 202 ILE A C 1
ATOM 1504 O O . ILE A 1 202 ? 9.008 -18.438 -6.285 1 98.44 202 ILE A O 1
ATOM 1508 N N . VAL A 1 203 ? 9.297 -20.516 -7.102 1 98.94 203 VAL A N 1
ATOM 1509 C CA . VAL A 1 203 ? 10.414 -20.125 -7.957 1 98.94 203 VAL A CA 1
ATOM 1510 C C . VAL A 1 203 ? 9.953 -20.078 -9.414 1 98.94 203 VAL A C 1
ATOM 1512 O O . VAL A 1 203 ? 9.516 -21.078 -9.969 1 98.94 203 VAL A O 1
ATOM 1515 N N . VAL A 1 204 ? 9.969 -18.891 -10.016 1 98.94 204 VAL A N 1
ATOM 1516 C CA . VAL A 1 204 ? 9.789 -18.719 -11.453 1 98.94 204 VAL A CA 1
ATOM 1517 C C . VAL A 1 204 ? 11.148 -18.766 -12.148 1 98.94 204 VAL A C 1
ATOM 1519 O O . VAL A 1 204 ? 11.938 -17.812 -12.031 1 98.94 204 VAL A O 1
ATOM 1522 N N . GLU A 1 205 ? 11.391 -19.781 -12.836 1 98.94 205 GLU A N 1
ATOM 1523 C CA . GLU A 1 205 ? 12.727 -20.062 -13.352 1 98.94 205 GLU A CA 1
ATOM 1524 C C . GLU A 1 205 ? 13.094 -19.109 -14.484 1 98.94 205 GLU A C 1
ATOM 1526 O O . GLU A 1 205 ? 12.234 -18.375 -14.984 1 98.94 205 GLU A O 1
ATOM 1531 N N . GLU A 1 206 ? 14.422 -19.156 -14.875 1 98.88 206 GLU A N 1
ATOM 1532 C CA . GLU A 1 206 ? 14.984 -18.219 -15.852 1 98.88 206 GLU A CA 1
ATOM 1533 C C . GLU A 1 206 ? 14.203 -18.281 -17.172 1 98.88 206 GLU A C 1
ATOM 1535 O O . GLU A 1 206 ? 13.852 -19.359 -17.641 1 98.88 206 GLU A O 1
ATOM 1540 N N . GLU A 1 207 ? 13.852 -17.172 -17.688 1 98.81 207 GLU A N 1
ATOM 1541 C CA . GLU A 1 207 ? 13.297 -17.016 -19.031 1 98.81 207 GLU A CA 1
ATOM 1542 C C . GLU A 1 207 ? 11.906 -17.625 -19.141 1 98.81 207 GLU A C 1
ATOM 1544 O O . GLU A 1 207 ? 11.438 -17.922 -20.234 1 98.81 207 GLU A O 1
ATOM 1549 N N . THR A 1 208 ? 11.336 -17.891 -17.984 1 98.81 208 THR A N 1
ATOM 1550 C CA . THR A 1 208 ? 9.945 -18.328 -17.969 1 98.81 208 THR A CA 1
ATOM 1551 C C . THR A 1 208 ? 9.016 -17.188 -18.406 1 98.81 208 THR A C 1
ATOM 1553 O O . THR A 1 208 ? 9.25 -16.031 -18.062 1 98.81 208 THR A O 1
ATOM 1556 N N . PHE A 1 209 ? 8 -17.531 -19.141 1 98.94 209 PHE A N 1
ATOM 1557 C CA . PHE A 1 209 ? 6.926 -16.609 -19.469 1 98.94 209 PHE A CA 1
ATOM 1558 C C . PHE A 1 209 ? 5.625 -17.031 -18.797 1 98.94 209 PHE A C 1
ATOM 1560 O O . PHE A 1 209 ? 5.051 -18.062 -19.125 1 98.94 209 PHE A O 1
ATOM 1567 N N . VAL A 1 210 ? 5.176 -16.297 -17.875 1 98.94 210 VAL A N 1
ATOM 1568 C CA . VAL A 1 210 ? 3.883 -16.5 -17.234 1 98.94 210 VAL A CA 1
ATOM 1569 C C . VAL A 1 210 ? 2.807 -15.711 -17.969 1 98.94 210 VAL A C 1
ATOM 1571 O O . VAL A 1 210 ? 2.865 -14.484 -18.031 1 98.94 210 VAL A O 1
ATOM 1574 N N . ALA A 1 211 ? 1.831 -16.359 -18.469 1 98.88 211 ALA A N 1
ATOM 1575 C CA . ALA A 1 211 ? 0.769 -15.68 -19.219 1 98.88 211 ALA A CA 1
ATOM 1576 C C . ALA A 1 211 ? -0.085 -14.82 -18.297 1 98.88 211 ALA A C 1
ATOM 1578 O O . ALA A 1 211 ? -0.133 -15.055 -17.078 1 98.88 211 ALA A O 1
ATOM 1579 N N . ALA A 1 212 ? -0.786 -13.852 -18.922 1 98.81 212 ALA A N 1
ATOM 1580 C CA . ALA A 1 212 ? -1.635 -12.945 -18.141 1 98.81 212 ALA A CA 1
ATOM 1581 C C . ALA A 1 212 ? -2.711 -13.711 -17.391 1 98.81 212 ALA A C 1
ATOM 1583 O O . ALA A 1 212 ? -3.283 -14.672 -17.906 1 98.81 212 ALA A O 1
ATOM 1584 N N . GLY A 1 213 ? -2.918 -13.281 -16.156 1 98.75 213 GLY A N 1
ATOM 1585 C CA . GLY A 1 213 ? -4.02 -13.805 -15.367 1 98.75 213 GLY A CA 1
ATOM 1586 C C . GLY A 1 213 ? -3.711 -15.156 -14.742 1 98.75 213 GLY A C 1
ATOM 1587 O O . GLY A 1 213 ? -4.562 -15.734 -14.062 1 98.75 213 GLY A O 1
ATOM 1588 N N . ALA A 1 214 ? -2.527 -15.695 -14.938 1 98.81 214 ALA A N 1
ATOM 1589 C CA . ALA A 1 214 ? -2.193 -17.016 -14.438 1 98.81 214 ALA A CA 1
ATOM 1590 C C . ALA A 1 214 ? -2.057 -17.016 -12.914 1 98.81 214 ALA A C 1
ATOM 1592 O O . ALA A 1 214 ? -1.638 -16.016 -12.328 1 98.81 214 ALA A O 1
ATOM 1593 N N . LEU A 1 215 ? -2.449 -18.109 -12.289 1 98.81 215 LEU A N 1
ATOM 1594 C CA . LEU A 1 215 ? -2.16 -18.391 -10.883 1 98.81 215 LEU A CA 1
ATOM 1595 C C . LEU A 1 215 ? -1.025 -19.406 -10.758 1 98.81 215 LEU A C 1
ATOM 1597 O O . LEU A 1 215 ? -1.221 -20.594 -11 1 98.81 215 LEU A O 1
ATOM 1601 N N . VAL A 1 216 ? 0.129 -18.953 -10.352 1 98.88 216 VAL A N 1
ATOM 1602 C CA . VAL A 1 216 ? 1.306 -19.812 -10.297 1 98.88 216 VAL A CA 1
ATOM 1603 C C . VAL A 1 216 ? 1.41 -20.469 -8.914 1 98.88 216 VAL A C 1
ATOM 1605 O O . VAL A 1 216 ? 1.749 -19.797 -7.938 1 98.88 216 VAL A O 1
ATOM 1608 N N . THR A 1 217 ? 1.243 -21.797 -8.883 1 98.06 217 THR A N 1
ATOM 1609 C CA . THR A 1 217 ? 1.134 -22.5 -7.609 1 98.06 217 THR A CA 1
ATOM 1610 C C . THR A 1 217 ? 2.307 -23.453 -7.414 1 98.06 217 THR A C 1
ATOM 1612 O O . THR A 1 217 ? 2.465 -24.047 -6.34 1 98.06 217 THR A O 1
ATOM 1615 N N . LYS A 1 218 ? 3.066 -23.641 -8.453 1 98.31 218 LYS A N 1
ATOM 1616 C CA . LYS A 1 218 ? 4.25 -24.484 -8.406 1 98.31 218 LYS A CA 1
ATOM 1617 C C . LYS A 1 218 ? 5.426 -23.844 -9.133 1 98.31 218 LYS A C 1
ATOM 1619 O O . LYS A 1 218 ? 5.234 -22.953 -9.961 1 98.31 218 LYS A O 1
ATOM 1624 N N . ASN A 1 219 ? 6.57 -24.375 -8.766 1 98.88 219 ASN A N 1
ATOM 1625 C CA . ASN A 1 219 ? 7.758 -23.891 -9.469 1 98.88 219 ASN A CA 1
ATOM 1626 C C . ASN A 1 219 ? 7.656 -24.141 -10.969 1 98.88 219 ASN A C 1
ATOM 1628 O O . ASN A 1 219 ? 7.148 -25.188 -11.398 1 98.88 219 ASN A O 1
ATOM 1632 N N . THR A 1 220 ? 8.172 -23.219 -11.734 1 98.88 220 THR A N 1
ATOM 1633 C CA . THR A 1 220 ? 8.164 -23.391 -13.18 1 98.88 220 THR A CA 1
ATOM 1634 C C . THR A 1 220 ? 9.492 -23.984 -13.656 1 98.88 220 THR A C 1
ATOM 1636 O O . THR A 1 220 ? 10.445 -24.078 -12.891 1 98.88 220 THR A O 1
ATOM 1639 N N . GLU A 1 221 ? 9.453 -24.422 -14.891 1 98.75 221 GLU A N 1
ATOM 1640 C CA . GLU A 1 221 ? 10.68 -24.828 -15.562 1 98.75 221 GLU A CA 1
ATOM 1641 C C . GLU A 1 221 ? 11.234 -23.703 -16.422 1 98.75 221 GLU A C 1
ATOM 1643 O O . GLU A 1 221 ? 10.477 -22.859 -16.938 1 98.75 221 GLU A O 1
ATOM 1648 N N . ALA A 1 222 ? 12.578 -23.75 -16.625 1 98.75 222 ALA A N 1
ATOM 1649 C CA . ALA A 1 222 ? 13.234 -22.703 -17.391 1 98.75 222 ALA A CA 1
ATOM 1650 C C . ALA A 1 222 ? 12.734 -22.688 -18.844 1 98.75 222 ALA A C 1
ATOM 1652 O O . ALA A 1 222 ? 12.477 -23.734 -19.422 1 98.75 222 ALA A O 1
ATOM 1653 N N . LYS A 1 223 ? 12.555 -21.5 -19.344 1 98.75 223 LYS A N 1
ATOM 1654 C CA . LYS A 1 223 ? 12.266 -21.266 -20.766 1 98.75 223 LYS A CA 1
ATOM 1655 C C . LYS A 1 223 ? 10.922 -21.875 -21.156 1 98.75 223 LYS A C 1
ATOM 1657 O O . LYS A 1 223 ? 10.773 -22.406 -22.25 1 98.75 223 LYS A O 1
ATOM 1662 N N . THR A 1 224 ? 9.977 -21.828 -20.219 1 98.81 224 THR A N 1
ATOM 1663 C CA . THR A 1 224 ? 8.664 -22.375 -20.531 1 98.81 224 THR A CA 1
ATOM 1664 C C . THR A 1 224 ? 7.59 -21.297 -20.438 1 98.81 224 THR A C 1
ATOM 1666 O O . THR A 1 224 ? 7.766 -20.297 -19.734 1 98.81 224 THR A O 1
ATOM 1669 N N . LEU A 1 225 ? 6.59 -21.453 -21.172 1 98.88 225 LEU A N 1
ATOM 1670 C CA . LEU A 1 225 ? 5.348 -20.703 -21.031 1 98.88 225 LEU A CA 1
ATOM 1671 C C . LEU A 1 225 ? 4.363 -21.453 -20.141 1 98.88 225 LEU A C 1
ATOM 1673 O O . LEU A 1 225 ? 4.078 -22.625 -20.359 1 98.88 225 LEU A O 1
ATOM 1677 N N . VAL A 1 226 ? 3.842 -20.781 -19.109 1 98.88 226 VAL A N 1
ATOM 1678 C CA . VAL A 1 226 ? 2.799 -21.359 -18.266 1 98.88 226 VAL A CA 1
ATOM 1679 C C . VAL A 1 226 ? 1.558 -20.469 -18.297 1 98.88 226 VAL A C 1
ATOM 1681 O O . VAL A 1 226 ? 1.666 -19.25 -18.406 1 98.88 226 VAL A O 1
ATOM 1684 N N . LYS A 1 227 ? 0.42 -21.062 -18.25 1 98.81 227 LYS A N 1
ATOM 1685 C CA . LYS A 1 227 ? -0.841 -20.328 -18.297 1 98.81 227 LYS A CA 1
ATOM 1686 C C . LYS A 1 227 ? -1.921 -21.047 -17.484 1 98.81 227 LYS A C 1
ATOM 1688 O O . LYS A 1 227 ? -1.83 -22.25 -17.25 1 98.81 227 LYS A O 1
ATOM 1693 N N . GLY A 1 228 ? -2.877 -20.188 -16.969 1 98.38 228 GLY A N 1
ATOM 1694 C CA . GLY A 1 228 ? -4.07 -20.797 -16.422 1 98.38 228 GLY A CA 1
ATOM 1695 C C . GLY A 1 228 ? -4.168 -20.656 -14.906 1 98.38 228 GLY A C 1
ATOM 1696 O O . GLY A 1 228 ? -3.289 -20.062 -14.281 1 98.38 228 GLY A O 1
ATOM 1697 N N . VAL A 1 229 ? -5.285 -21.234 -14.25 1 98 229 VAL A N 1
ATOM 1698 C CA . VAL A 1 229 ? -5.613 -21.203 -12.828 1 98 229 VAL A CA 1
ATOM 1699 C C . VAL A 1 229 ? -5.969 -22.609 -12.352 1 98 229 VAL A C 1
ATOM 1701 O O . VAL A 1 229 ? -7.121 -23.031 -12.453 1 98 229 VAL A O 1
ATOM 1704 N N . PRO A 1 230 ? -5.051 -23.359 -12.008 1 97.56 230 PRO A N 1
ATOM 1705 C CA . PRO A 1 230 ? -3.639 -23.031 -11.789 1 97.56 230 PRO A CA 1
ATOM 1706 C C . PRO A 1 230 ? -2.814 -23.078 -13.07 1 97.56 230 PRO A C 1
ATOM 1708 O O . PRO A 1 230 ? -3.232 -23.688 -14.062 1 97.56 230 PRO A O 1
ATOM 1711 N N . ALA A 1 231 ? -1.742 -22.406 -12.969 1 98.62 231 ALA A N 1
ATOM 1712 C CA . ALA A 1 231 ? -0.865 -22.312 -14.133 1 98.62 231 ALA A CA 1
ATOM 1713 C C . ALA A 1 231 ? -0.254 -23.672 -14.469 1 98.62 231 ALA A C 1
ATOM 1715 O O . ALA A 1 231 ? 0.207 -24.391 -13.578 1 98.62 231 ALA A O 1
ATOM 1716 N N . LYS A 1 232 ? -0.21 -23.984 -15.781 1 98.62 232 LYS A N 1
ATOM 1717 C CA . LYS A 1 232 ? 0.397 -25.203 -16.281 1 98.62 232 LYS A CA 1
ATOM 1718 C C . LYS A 1 232 ? 1.294 -24.922 -17.484 1 98.62 232 LYS A C 1
ATOM 1720 O O . LYS A 1 232 ? 1.122 -23.906 -18.172 1 98.62 232 LYS A O 1
ATOM 1725 N N . PHE A 1 233 ? 2.158 -25.938 -17.688 1 98.69 233 PHE A N 1
ATOM 1726 C CA . PHE A 1 233 ? 3.037 -25.859 -18.844 1 98.69 233 PHE A CA 1
ATOM 1727 C C . PHE A 1 233 ? 2.227 -25.828 -20.141 1 98.69 233 PHE A C 1
ATOM 1729 O O . PHE A 1 233 ? 1.253 -26.562 -20.297 1 98.69 233 PHE A O 1
ATOM 1736 N N . VAL A 1 234 ? 2.66 -25.016 -21.078 1 98.69 234 VAL A N 1
ATOM 1737 C CA . VAL A 1 234 ? 2.029 -24.969 -22.391 1 98.69 234 VAL A CA 1
ATOM 1738 C C . VAL A 1 234 ? 3.031 -25.391 -23.469 1 98.69 234 VAL A C 1
ATOM 1740 O O . VAL A 1 234 ? 2.785 -26.344 -24.203 1 98.69 234 VAL A O 1
ATOM 1743 N N . LYS A 1 235 ? 4.129 -24.656 -23.5 1 98.5 235 LYS A N 1
ATOM 1744 C CA . LYS A 1 235 ? 5.195 -24.906 -24.453 1 98.5 235 LYS A CA 1
ATOM 1745 C C . LYS A 1 235 ? 6.488 -24.203 -24.047 1 98.5 235 LYS A C 1
ATOM 1747 O O . LYS A 1 235 ? 6.516 -23.484 -23.047 1 98.5 235 LYS A O 1
ATOM 1752 N N . MET A 1 236 ? 7.52 -24.5 -24.844 1 98.56 236 MET A N 1
ATOM 1753 C CA . MET A 1 236 ? 8.773 -23.781 -24.656 1 98.56 236 MET A CA 1
ATOM 1754 C C . MET A 1 236 ? 8.688 -22.375 -25.219 1 98.56 236 MET A C 1
ATOM 1756 O O . MET A 1 236 ? 8 -22.141 -26.219 1 98.56 236 MET A O 1
ATOM 1760 N N . VAL A 1 237 ? 9.359 -21.469 -24.578 1 98.31 237 VAL A N 1
ATOM 1761 C CA . VAL A 1 237 ? 9.453 -20.125 -25.094 1 98.31 237 VAL A CA 1
ATOM 1762 C C . VAL A 1 237 ? 10.25 -20.125 -26.406 1 98.31 237 VAL A C 1
ATOM 1764 O O . VAL A 1 237 ? 11.266 -20.812 -26.516 1 98.31 237 VAL A O 1
ATOM 1767 N N . ASP A 1 238 ? 9.75 -19.391 -27.312 1 97.12 238 ASP A N 1
ATOM 1768 C CA . ASP A 1 238 ? 10.469 -19.25 -28.578 1 97.12 238 ASP A CA 1
ATOM 1769 C C . ASP A 1 238 ? 11.891 -18.734 -28.344 1 97.12 238 ASP A C 1
ATOM 1771 O O . ASP A 1 238 ? 12.094 -17.766 -27.609 1 97.12 238 ASP A O 1
ATOM 1775 N N . GLU A 1 239 ? 12.867 -19.281 -29.016 1 96.06 239 GLU A N 1
ATOM 1776 C CA . GLU A 1 239 ? 14.273 -18.938 -28.828 1 96.06 239 GLU A CA 1
ATOM 1777 C C . GLU A 1 239 ? 14.531 -17.469 -29.125 1 96.06 239 GLU A C 1
ATOM 1779 O O . GLU A 1 239 ? 15.43 -16.859 -28.531 1 96.06 239 GLU A O 1
ATOM 1784 N N . ARG A 1 240 ? 13.75 -16.766 -30.078 1 95.06 240 ARG A N 1
ATOM 1785 C CA . ARG A 1 240 ? 13.922 -15.375 -30.484 1 95.06 240 ARG A CA 1
ATOM 1786 C C . ARG A 1 240 ? 13.578 -14.422 -29.344 1 95.06 240 ARG A C 1
ATOM 1788 O O . ARG A 1 240 ? 13.953 -13.25 -29.375 1 95.06 240 ARG A O 1
ATOM 1795 N N . GLU A 1 241 ? 12.914 -14.969 -28.312 1 95.94 241 GLU A N 1
ATOM 1796 C CA . GLU A 1 241 ? 12.438 -14.125 -27.219 1 95.94 241 GLU A CA 1
ATOM 1797 C C . GLU A 1 241 ? 13.367 -14.211 -26 1 95.94 241 GLU A C 1
ATOM 1799 O O . GLU A 1 241 ? 13.18 -13.492 -25.016 1 95.94 241 GLU A O 1
ATOM 1804 N N . LEU A 1 242 ? 14.297 -15.016 -26.094 1 96.06 242 LEU A N 1
ATOM 1805 C CA . LEU A 1 242 ? 15.219 -15.219 -24.984 1 96.06 242 LEU A CA 1
ATOM 1806 C C . LEU A 1 242 ? 16.312 -14.164 -24.984 1 96.06 242 LEU A C 1
ATOM 1808 O O . LEU A 1 242 ? 16.656 -13.617 -26.031 1 96.06 242 LEU A O 1
ATOM 1812 N N . LEU A 1 243 ? 16.906 -13.828 -23.828 1 95.31 243 LEU A N 1
ATOM 1813 C CA . LEU A 1 243 ? 18 -12.867 -23.688 1 95.31 243 LEU A CA 1
ATOM 1814 C C . LEU A 1 243 ? 19.281 -13.414 -24.297 1 95.31 243 LEU A C 1
ATOM 1816 O O . LEU A 1 243 ? 19.516 -14.625 -24.297 1 95.31 243 LEU A O 1
ATOM 1820 N N . MET B 1 1 ? 7.008 27.422 9.344 1 88.06 1 MET B N 1
ATOM 1821 C CA . MET B 1 1 ? 5.852 28.266 9.062 1 88.06 1 MET B CA 1
ATOM 1822 C C . MET B 1 1 ? 4.59 27.422 8.883 1 88.06 1 MET B C 1
ATOM 1824 O O . MET B 1 1 ? 4.555 26.531 8.047 1 88.06 1 MET B O 1
ATOM 1828 N N . ASN B 1 2 ? 3.547 27.484 9.75 1 96.38 2 ASN B N 1
ATOM 1829 C CA . ASN B 1 2 ? 2.248 26.828 9.719 1 96.38 2 ASN B CA 1
ATOM 1830 C C . ASN B 1 2 ? 1.104 27.828 9.742 1 96.38 2 ASN B C 1
ATOM 1832 O O . ASN B 1 2 ? 1.304 29 10.094 1 96.38 2 ASN B O 1
ATOM 1836 N N . PHE B 1 3 ? 0.026 27.438 9.172 1 98.25 3 PHE B N 1
ATOM 1837 C CA . PHE B 1 3 ? -1.221 28.141 9.43 1 98.25 3 PHE B CA 1
ATOM 1838 C C . PHE B 1 3 ? -2.098 27.359 10.398 1 98.25 3 PHE B C 1
ATOM 1840 O O . PHE B 1 3 ? -2.492 26.234 10.117 1 98.25 3 PHE B O 1
ATOM 1847 N N . ILE B 1 4 ? -2.4 27.969 11.531 1 98.5 4 ILE B N 1
ATOM 1848 C CA . ILE B 1 4 ? -3.295 27.391 12.531 1 98.5 4 ILE B CA 1
ATOM 1849 C C . ILE B 1 4 ? -4.414 28.375 12.859 1 98.5 4 ILE B C 1
ATOM 1851 O O . ILE B 1 4 ? -4.156 29.469 13.383 1 98.5 4 ILE B O 1
ATOM 1855 N N . ASP B 1 5 ? -5.59 27.984 12.508 1 98.75 5 ASP B N 1
ATOM 1856 C CA . ASP B 1 5 ? -6.723 28.859 12.773 1 98.75 5 ASP B CA 1
ATOM 1857 C C . ASP B 1 5 ? -6.82 29.188 14.258 1 98.75 5 ASP B C 1
ATOM 1859 O O . ASP B 1 5 ? -6.652 28.312 15.109 1 98.75 5 ASP B O 1
ATOM 1863 N N . PRO B 1 6 ? -7.191 30.406 14.641 1 98.31 6 PRO B N 1
ATOM 1864 C CA . PRO B 1 6 ? -7.238 30.828 16.047 1 98.31 6 PRO B CA 1
ATOM 1865 C C . PRO B 1 6 ? -8.258 30.031 16.859 1 98.31 6 PRO B C 1
ATOM 1867 O O . PRO B 1 6 ? -8.125 29.922 18.078 1 98.31 6 PRO B O 1
ATOM 1870 N N . SER B 1 7 ? -9.211 29.453 16.188 1 98.62 7 SER B N 1
ATOM 1871 C CA . SER B 1 7 ? -10.258 28.734 16.906 1 98.62 7 SER B CA 1
ATOM 1872 C C . SER B 1 7 ? -9.852 27.297 17.172 1 98.62 7 SER B C 1
ATOM 1874 O O . SER B 1 7 ? -10.523 26.594 17.922 1 98.62 7 SER B O 1
ATOM 1876 N N . ALA B 1 8 ? -8.836 26.844 16.516 1 98.62 8 ALA B N 1
ATOM 1877 C CA . ALA B 1 8 ? -8.359 25.484 16.766 1 98.62 8 ALA B CA 1
ATOM 1878 C C . ALA B 1 8 ? -7.82 25.344 18.188 1 98.62 8 ALA B C 1
ATOM 1880 O O . ALA B 1 8 ? -7.227 26.281 18.734 1 98.62 8 ALA B O 1
ATOM 1881 N N . ILE B 1 9 ? -8.117 24.25 18.812 1 98.75 9 ILE B N 1
ATOM 1882 C CA . ILE B 1 9 ? -7.59 23.938 20.125 1 98.75 9 ILE B CA 1
ATOM 1883 C C . ILE B 1 9 ? -6.512 22.859 20.016 1 98.75 9 ILE B C 1
ATOM 1885 O O . ILE B 1 9 ? -6.812 21.688 19.75 1 98.75 9 ILE B O 1
ATOM 1889 N N . VAL B 1 10 ? -5.305 23.203 20.234 1 98.69 10 VAL B N 1
ATOM 1890 C CA . VAL B 1 10 ? -4.152 22.312 20.109 1 98.69 10 VAL B CA 1
ATOM 1891 C C . VAL B 1 10 ? -3.473 22.172 21.469 1 98.69 10 VAL B C 1
ATOM 1893 O O . VAL B 1 10 ? -3.016 23.156 22.047 1 98.69 10 VAL B O 1
ATOM 1896 N N . ASP B 1 11 ? -3.484 20.938 21.922 1 98.81 11 ASP B N 1
ATOM 1897 C CA . ASP B 1 11 ? -2.834 20.719 23.203 1 98.81 11 ASP B CA 1
ATOM 1898 C C . ASP B 1 11 ? -1.387 21.203 23.188 1 98.81 11 ASP B C 1
ATOM 1900 O O . ASP B 1 11 ? -0.691 21.047 22.172 1 98.81 11 ASP B O 1
ATOM 1904 N N . GLU B 1 12 ? -0.871 21.719 24.281 1 98.5 12 GLU B N 1
ATOM 1905 C CA . GLU B 1 12 ? 0.457 22.312 24.359 1 98.5 12 GLU B CA 1
ATOM 1906 C C . GLU B 1 12 ? 1.55 21.281 24.125 1 98.5 12 GLU B C 1
ATOM 1908 O O . GLU B 1 12 ? 2.672 21.625 23.75 1 98.5 12 GLU B O 1
ATOM 1913 N N . THR B 1 13 ? 1.155 19.969 24.297 1 98.75 13 THR B N 1
ATOM 1914 C CA . THR B 1 13 ? 2.152 18.922 24.141 1 98.75 13 THR B CA 1
ATOM 1915 C C . THR B 1 13 ? 2.219 18.453 22.688 1 98.75 13 THR B C 1
ATOM 1917 O O . THR B 1 13 ? 3.121 17.688 22.328 1 98.75 13 THR B O 1
ATOM 1920 N N . ALA B 1 14 ? 1.315 18.812 21.922 1 98.69 14 ALA B N 1
ATOM 1921 C CA . ALA B 1 14 ? 1.293 18.406 20.516 1 98.69 14 ALA B CA 1
ATOM 1922 C C . ALA B 1 14 ? 2.412 19.094 19.734 1 98.69 14 ALA B C 1
ATOM 1924 O O . ALA B 1 14 ? 2.844 20.188 20.078 1 98.69 14 ALA B O 1
ATOM 1925 N N . LYS B 1 15 ? 2.928 18.359 18.75 1 98.69 15 LYS B N 1
ATOM 1926 C CA . LYS B 1 15 ? 3.941 18.906 17.859 1 98.69 15 LYS B CA 1
ATOM 1927 C C . LYS B 1 15 ? 3.426 18.969 16.422 1 98.69 15 LYS B C 1
ATOM 1929 O O . LYS B 1 15 ? 2.947 17.969 15.883 1 98.69 15 LYS B O 1
ATOM 1934 N N . VAL B 1 16 ? 3.535 20.094 15.805 1 98.62 16 VAL B N 1
ATOM 1935 C CA . VAL B 1 16 ? 3.104 20.297 14.43 1 98.62 16 VAL B CA 1
ATOM 1936 C C . VAL B 1 16 ? 4.312 20.594 13.547 1 98.62 16 VAL B C 1
ATOM 1938 O O . VAL B 1 16 ? 5.055 21.547 13.805 1 98.62 16 VAL B O 1
ATOM 1941 N N . GLY B 1 17 ? 4.512 19.75 12.516 1 98.19 17 GLY B N 1
ATOM 1942 C CA . GLY B 1 17 ? 5.613 19.938 11.578 1 98.19 17 GLY B CA 1
ATOM 1943 C C . GLY B 1 17 ? 5.48 21.219 10.766 1 98.19 17 GLY B C 1
ATOM 1944 O O . GLY B 1 17 ? 4.734 22.125 11.141 1 98.19 17 GLY B O 1
ATOM 1945 N N . TYR B 1 18 ? 6.215 21.312 9.688 1 98.44 18 TYR B N 1
ATOM 1946 C CA . TYR B 1 18 ? 6.309 22.531 8.906 1 98.44 18 TYR B CA 1
ATOM 1947 C C . TYR B 1 18 ? 5.266 22.547 7.797 1 98.44 18 TYR B C 1
ATOM 1949 O O . TYR B 1 18 ? 4.922 21.5 7.242 1 98.44 18 TYR B O 1
ATOM 1957 N N . PHE B 1 19 ? 4.77 23.766 7.477 1 98.69 19 PHE B N 1
ATOM 1958 C CA . PHE B 1 19 ? 3.943 24.062 6.316 1 98.69 19 PHE B CA 1
ATOM 1959 C C . PHE B 1 19 ? 2.613 23.328 6.391 1 98.69 19 PHE B C 1
ATOM 1961 O O . PHE B 1 19 ? 2.086 22.891 5.367 1 98.69 19 PHE B O 1
ATOM 1968 N N . SER B 1 20 ? 2.16 23.125 7.57 1 98.69 20 SER B N 1
ATOM 1969 C CA . SER B 1 20 ? 0.872 22.469 7.789 1 98.69 20 SER B CA 1
ATOM 1970 C C . SER B 1 20 ? -0.236 23.5 8.008 1 98.69 20 SER B C 1
ATOM 1972 O O . SER B 1 20 ? 0.034 24.641 8.391 1 98.69 20 SER B O 1
ATOM 1974 N N . VAL B 1 21 ? -1.424 23.062 7.664 1 98.88 21 VAL B N 1
ATOM 1975 C CA . VAL B 1 21 ? -2.613 23.906 7.805 1 98.88 21 VAL B CA 1
ATOM 1976 C C . VAL B 1 21 ? -3.617 23.219 8.734 1 98.88 21 VAL B C 1
ATOM 1978 O O . VAL B 1 21 ? -4.004 22.078 8.5 1 98.88 21 VAL B O 1
ATOM 1981 N N . ILE B 1 22 ? -4.031 23.906 9.781 1 98.88 22 ILE B N 1
ATOM 1982 C CA . ILE B 1 22 ? -5.059 23.453 10.711 1 98.88 22 ILE B CA 1
ATOM 1983 C C . ILE B 1 22 ? -6.238 24.422 10.695 1 98.88 22 ILE B C 1
ATOM 1985 O O . ILE B 1 22 ? -6.098 25.594 11.07 1 98.88 22 ILE B O 1
ATOM 1989 N N . GLU B 1 23 ? -7.34 23.953 10.266 1 98.88 23 GLU B N 1
ATOM 1990 C CA . GLU B 1 23 ? -8.492 24.812 10.016 1 98.88 23 GLU B CA 1
ATOM 1991 C C . GLU B 1 23 ? -9.312 25.031 11.281 1 98.88 23 GLU B C 1
ATOM 1993 O O . GLU B 1 23 ? -8.906 24.594 12.367 1 98.88 23 GLU B O 1
ATOM 1998 N N . LYS B 1 24 ? -10.461 25.75 11.125 1 98.56 24 LYS B N 1
ATOM 1999 C CA . LYS B 1 24 ? -11.32 26.219 12.211 1 98.56 24 LYS B CA 1
ATOM 2000 C C . LYS B 1 24 ? -11.875 25.047 13.016 1 98.56 24 LYS B C 1
ATOM 2002 O O . LYS B 1 24 ? -12.242 24.016 12.445 1 98.56 24 LYS B O 1
ATOM 2007 N N . ASP B 1 25 ? -11.805 25.125 14.32 1 98.75 25 ASP B N 1
ATOM 2008 C CA . ASP B 1 25 ? -12.508 24.297 15.289 1 98.75 25 ASP B CA 1
ATOM 2009 C C . ASP B 1 25 ? -11.922 22.875 15.328 1 98.75 25 ASP B C 1
ATOM 2011 O O . ASP B 1 25 ? -12.602 21.938 15.727 1 98.75 25 ASP B O 1
ATOM 2015 N N . VAL B 1 26 ? -10.75 22.734 14.844 1 98.94 26 VAL B N 1
ATOM 2016 C CA . VAL B 1 26 ? -10.031 21.469 14.992 1 98.94 26 VAL B CA 1
ATOM 2017 C C . VAL B 1 26 ? -9.578 21.297 16.438 1 98.94 26 VAL B C 1
ATOM 2019 O O . VAL B 1 26 ? -9.203 22.266 17.109 1 98.94 26 VAL B O 1
ATOM 2022 N N . LYS B 1 27 ? -9.695 20.109 16.953 1 98.94 27 LYS B N 1
ATOM 2023 C CA . LYS B 1 27 ? -9.227 19.781 18.297 1 98.94 27 LYS B CA 1
ATOM 2024 C C . LYS B 1 27 ? -8.125 18.719 18.25 1 98.94 27 LYS B C 1
ATOM 2026 O O . LYS B 1 27 ? -8.344 17.609 17.75 1 98.94 27 LYS B O 1
ATOM 2031 N N . ILE B 1 28 ? -7 18.984 18.781 1 98.94 28 ILE B N 1
ATOM 2032 C CA . ILE B 1 28 ? -5.844 18.094 18.781 1 98.94 28 ILE B CA 1
ATOM 2033 C C . ILE B 1 28 ? -5.461 17.766 20.219 1 98.94 28 ILE B C 1
ATOM 2035 O O . ILE B 1 28 ? -5.176 18.656 21.016 1 98.94 28 ILE B O 1
ATOM 2039 N N . GLY B 1 29 ? -5.402 16.531 20.5 1 98.88 29 GLY B N 1
ATOM 2040 C CA . GLY B 1 29 ? -5.188 16.047 21.859 1 98.88 29 GLY B CA 1
ATOM 2041 C C . GLY B 1 29 ? -3.729 16.062 22.266 1 98.88 29 GLY B C 1
ATOM 2042 O O . GLY B 1 29 ? -2.893 16.672 21.594 1 98.88 29 GLY B O 1
ATOM 2043 N N . LYS B 1 30 ? -3.459 15.422 23.438 1 98.88 30 LYS B N 1
ATOM 2044 C CA . LYS B 1 30 ? -2.133 15.391 24.047 1 98.88 30 LYS B CA 1
ATOM 2045 C C . LYS B 1 30 ? -1.159 14.57 23.219 1 98.88 30 LYS B C 1
ATOM 2047 O O . LYS B 1 30 ? -1.521 13.508 22.688 1 98.88 30 LYS B O 1
ATOM 2052 N N . ASN B 1 31 ? 0.058 15.055 23.047 1 98.88 31 ASN B N 1
ATOM 2053 C CA . ASN B 1 31 ? 1.179 14.328 22.453 1 98.88 31 ASN B CA 1
ATOM 2054 C C . ASN B 1 31 ? 0.889 13.922 21.016 1 98.88 31 ASN B C 1
ATOM 2056 O O . ASN B 1 31 ? 1.372 12.891 20.547 1 98.88 31 ASN B O 1
ATOM 2060 N N . VAL B 1 32 ? 0.049 14.602 20.391 1 98.88 32 VAL B N 1
ATOM 2061 C CA . VAL B 1 32 ? -0.209 14.359 18.984 1 98.88 32 VAL B CA 1
ATOM 2062 C C . VAL B 1 32 ? 0.945 14.898 18.141 1 98.88 32 VAL B C 1
ATOM 2064 O O . VAL B 1 32 ? 1.492 15.961 18.438 1 98.88 32 VAL B O 1
ATOM 2067 N N . ILE B 1 33 ? 1.376 14.102 17.172 1 98.88 33 ILE B N 1
ATOM 2068 C CA . ILE B 1 33 ? 2.42 14.531 16.234 1 98.88 33 ILE B CA 1
ATOM 2069 C C . ILE B 1 33 ? 1.823 14.734 14.852 1 98.88 33 ILE B C 1
ATOM 2071 O O . ILE B 1 33 ? 1.346 13.781 14.227 1 98.88 33 ILE B O 1
ATOM 2075 N N . VAL B 1 34 ? 1.803 15.914 14.344 1 98.88 34 VAL B N 1
ATOM 2076 C CA . VAL B 1 34 ? 1.413 16.25 12.977 1 98.88 34 VAL B CA 1
ATOM 2077 C C . VAL B 1 34 ? 2.658 16.484 12.125 1 98.88 34 VAL B C 1
ATOM 2079 O O . VAL B 1 34 ? 3.486 17.344 12.453 1 98.88 34 VAL B O 1
ATOM 2082 N N . GLY B 1 35 ? 2.787 15.727 11.055 1 98.56 35 GLY B N 1
ATOM 2083 C CA . GLY B 1 35 ? 3.957 15.82 10.195 1 98.56 35 GLY B CA 1
ATOM 2084 C C . GLY B 1 35 ? 3.998 17.109 9.383 1 98.56 35 GLY B C 1
ATOM 2085 O O . GLY B 1 35 ? 3.391 18.109 9.758 1 98.56 35 GLY B O 1
ATOM 2086 N N . ASN B 1 36 ? 4.805 17.109 8.297 1 98.69 36 ASN B N 1
ATOM 2087 C CA . ASN B 1 36 ? 4.965 18.266 7.418 1 98.69 36 ASN B CA 1
ATOM 2088 C C . ASN B 1 36 ? 3.902 18.281 6.324 1 98.69 36 ASN B C 1
ATOM 2090 O O . ASN B 1 36 ? 3.508 17.234 5.812 1 98.69 36 ASN B O 1
ATOM 2094 N N . ARG B 1 37 ? 3.457 19.5 5.988 1 98.5 37 ARG B N 1
ATOM 2095 C CA . ARG B 1 37 ? 2.564 19.734 4.855 1 98.5 37 ARG B CA 1
ATOM 2096 C C . ARG B 1 37 ? 1.261 18.953 5.023 1 98.5 37 ARG B C 1
ATOM 2098 O O . ARG B 1 37 ? 0.754 18.375 4.062 1 98.5 37 ARG B O 1
ATOM 2105 N N . VAL B 1 38 ? 0.812 18.891 6.207 1 98.88 38 VAL B N 1
ATOM 2106 C CA . VAL B 1 38 ? -0.454 18.234 6.508 1 98.88 38 VAL B CA 1
ATOM 2107 C C . VAL B 1 38 ? -1.588 19.266 6.488 1 98.88 38 VAL B C 1
ATOM 2109 O O . VAL B 1 38 ? -1.408 20.406 6.914 1 98.88 38 VAL B O 1
ATOM 2112 N N . THR B 1 39 ? -2.713 18.859 5.969 1 98.94 39 THR B N 1
ATOM 2113 C CA . THR B 1 39 ? -3.928 19.656 6.074 1 98.94 39 THR B CA 1
ATOM 2114 C C . THR B 1 39 ? -4.969 18.938 6.93 1 98.94 39 THR B C 1
ATOM 2116 O O . THR B 1 39 ? -5.336 17.797 6.652 1 98.94 39 THR B O 1
ATOM 2119 N N . ILE B 1 40 ? -5.414 19.609 7.992 1 98.94 40 ILE B N 1
ATOM 2120 C CA . ILE B 1 40 ? -6.488 19.125 8.852 1 98.94 40 ILE B CA 1
ATOM 2121 C C . ILE B 1 40 ? -7.711 20.031 8.711 1 98.94 40 ILE B C 1
ATOM 2123 O O . ILE B 1 40 ? -7.672 21.188 9.109 1 98.94 40 ILE B O 1
ATOM 2127 N N . HIS B 1 41 ? -8.719 19.5 8.195 1 98.88 41 HIS B N 1
ATOM 2128 C CA . HIS B 1 41 ? -9.898 20.297 7.836 1 98.88 41 HIS B CA 1
ATOM 2129 C C . HIS B 1 41 ? -10.781 20.547 9.055 1 98.88 41 HIS B C 1
ATOM 2131 O O . HIS B 1 41 ? -10.609 19.922 10.094 1 98.88 41 HIS B O 1
ATOM 2137 N N . GLU B 1 42 ? -11.758 21.406 8.852 1 98.5 42 GLU B N 1
ATOM 2138 C CA . GLU B 1 42 ? -12.578 22.047 9.875 1 98.5 42 GLU B CA 1
ATOM 2139 C C . GLU B 1 42 ? -13.273 21 10.75 1 98.5 42 GLU B C 1
ATOM 2141 O O . GLU B 1 42 ? -13.875 20.047 10.234 1 98.5 42 GLU B O 1
ATOM 2146 N N . GLY B 1 43 ? -13.102 21.156 12.062 1 98.69 43 GLY B N 1
ATOM 2147 C CA . GLY B 1 43 ? -13.914 20.438 13.016 1 98.69 43 GLY B CA 1
ATOM 2148 C C . GLY B 1 43 ? -13.344 19.078 13.375 1 98.69 43 GLY B C 1
ATOM 2149 O O . GLY B 1 43 ? -13.852 18.406 14.273 1 98.69 43 GLY B O 1
ATOM 2150 N N . THR B 1 44 ? -12.297 18.656 12.75 1 98.88 44 THR B N 1
ATOM 2151 C CA . THR B 1 44 ? -11.688 17.344 12.984 1 98.88 44 THR B CA 1
ATOM 2152 C C . THR B 1 44 ? -11.195 17.234 14.43 1 98.88 44 THR B C 1
ATOM 2154 O O . THR B 1 44 ? -10.648 18.188 14.984 1 98.88 44 THR B O 1
ATOM 2157 N N . THR B 1 45 ? -11.453 16.094 15.039 1 98.94 45 THR B N 1
ATOM 2158 C CA . THR B 1 45 ? -10.938 15.812 16.375 1 98.94 45 THR B CA 1
ATOM 2159 C C . THR B 1 45 ? -9.914 14.688 16.328 1 98.94 45 THR B C 1
ATOM 2161 O O . THR B 1 45 ? -10.164 13.633 15.742 1 98.94 45 THR B O 1
ATOM 2164 N N . ILE B 1 46 ? -8.805 14.891 16.969 1 98.94 46 ILE B N 1
ATOM 2165 C CA . ILE B 1 46 ? -7.703 13.938 16.984 1 98.94 46 ILE B CA 1
ATOM 2166 C C . ILE B 1 46 ? -7.359 13.578 18.438 1 98.94 46 ILE B C 1
ATOM 2168 O O . ILE B 1 46 ? -6.969 14.445 19.219 1 98.94 46 ILE B O 1
ATOM 2172 N N . GLY B 1 47 ? -7.43 12.328 18.766 1 98.94 47 GLY B N 1
ATOM 2173 C CA . GLY B 1 47 ? -7.199 11.867 20.125 1 98.94 47 GLY B CA 1
ATOM 2174 C C . GLY B 1 47 ? -5.73 11.828 20.5 1 98.94 47 GLY B C 1
ATOM 2175 O O . GLY B 1 47 ? -4.859 11.906 19.641 1 98.94 47 GLY B O 1
ATOM 2176 N N . ASP B 1 48 ? -5.508 11.594 21.812 1 98.94 48 ASP B N 1
ATOM 2177 C CA . ASP B 1 48 ? -4.172 11.664 22.406 1 98.94 48 ASP B CA 1
ATOM 2178 C C . ASP B 1 48 ? -3.232 10.648 21.75 1 98.94 48 ASP B C 1
ATOM 2180 O O . ASP B 1 48 ? -3.664 9.57 21.344 1 98.94 48 ASP B O 1
ATOM 2184 N N . ASN B 1 49 ? -1.923 10.992 21.594 1 98.81 49 ASN B N 1
ATOM 2185 C CA . ASN B 1 49 ? -0.84 10.102 21.203 1 98.81 49 ASN B CA 1
ATOM 2186 C C . ASN B 1 49 ? -0.999 9.641 19.75 1 98.81 49 ASN B C 1
ATOM 2188 O O . ASN B 1 49 ? -0.532 8.555 19.391 1 98.81 49 ASN B O 1
ATOM 2192 N N . THR B 1 50 ? -1.727 10.352 18.953 1 98.81 50 THR B N 1
ATOM 2193 C CA . THR B 1 50 ? -1.952 10.047 17.547 1 98.81 50 THR B CA 1
ATOM 2194 C C . THR B 1 50 ? -0.898 10.719 16.672 1 98.81 50 THR B C 1
ATOM 2196 O O . THR B 1 50 ? -0.393 11.789 17.016 1 98.81 50 THR B O 1
ATOM 2199 N N . THR B 1 51 ? -0.501 10.023 15.617 1 98.81 51 THR B N 1
ATOM 2200 C CA . THR B 1 51 ? 0.441 10.562 14.641 1 98.81 51 THR B CA 1
ATOM 2201 C C . THR B 1 51 ? -0.214 10.695 13.273 1 98.81 51 THR B C 1
ATOM 2203 O O . THR B 1 51 ? -0.869 9.766 12.797 1 98.81 51 THR B O 1
ATOM 2206 N N . ILE B 1 52 ? -0.078 11.836 12.633 1 98.88 52 ILE B N 1
ATOM 2207 C CA . ILE B 1 52 ? -0.433 12.07 11.234 1 98.88 52 ILE B CA 1
ATOM 2208 C C . ILE B 1 52 ? 0.824 12.383 10.43 1 98.88 52 ILE B C 1
ATOM 2210 O O . ILE B 1 52 ? 1.477 13.406 10.656 1 98.88 52 ILE B O 1
ATOM 2214 N N . ALA B 1 53 ? 1.14 11.578 9.43 1 98.88 53 ALA B N 1
ATOM 2215 C CA . ALA B 1 53 ? 2.416 11.672 8.727 1 98.88 53 ALA B CA 1
ATOM 2216 C C . ALA B 1 53 ? 2.35 12.703 7.602 1 98.88 53 ALA B C 1
ATOM 2218 O O . ALA B 1 53 ? 1.286 13.258 7.324 1 98.88 53 ALA B O 1
ATOM 2219 N N . ASP B 1 54 ? 3.457 12.914 6.996 1 98.88 54 ASP B N 1
ATOM 2220 C CA . ASP B 1 54 ? 3.688 14.008 6.059 1 98.88 54 ASP B CA 1
ATOM 2221 C C . ASP B 1 54 ? 2.709 13.945 4.887 1 98.88 54 ASP B C 1
ATOM 2223 O O . ASP B 1 54 ? 2.496 12.875 4.312 1 98.88 54 ASP B O 1
ATOM 2227 N N . GLY B 1 55 ? 2.104 15.086 4.531 1 98.88 55 GLY B N 1
ATOM 2228 C CA . GLY B 1 55 ? 1.355 15.242 3.295 1 98.88 55 GLY B CA 1
ATOM 2229 C C . GLY B 1 55 ? -0.075 14.742 3.396 1 98.88 55 GLY B C 1
ATOM 2230 O O . GLY B 1 55 ? -0.844 14.844 2.439 1 98.88 55 GLY B O 1
ATOM 2231 N N . ALA B 1 56 ? -0.448 14.219 4.52 1 98.94 56 ALA B N 1
ATOM 2232 C CA . ALA B 1 56 ? -1.805 13.703 4.676 1 98.94 56 ALA B CA 1
ATOM 2233 C C . ALA B 1 56 ? -2.83 14.836 4.625 1 98.94 56 ALA B C 1
ATOM 2235 O O . ALA B 1 56 ? -2.535 15.969 5.016 1 98.94 56 ALA B O 1
ATOM 2236 N N . VAL B 1 57 ? -3.998 14.539 4.102 1 98.94 57 VAL B N 1
ATOM 2237 C CA . VAL B 1 57 ? -5.176 15.398 4.098 1 98.94 57 VAL B CA 1
ATOM 2238 C C . VAL B 1 57 ? -6.312 14.727 4.867 1 98.94 57 VAL B C 1
ATOM 2240 O O . VAL B 1 57 ? -6.848 13.703 4.426 1 98.94 57 VAL B O 1
ATOM 2243 N N . VAL B 1 58 ? -6.719 15.336 6.035 1 98.88 58 VAL B N 1
ATOM 2244 C CA . VAL B 1 58 ? -7.703 14.641 6.859 1 98.88 58 VAL B CA 1
ATOM 2245 C C . VAL B 1 58 ? -8.898 15.555 7.121 1 98.88 58 VAL B C 1
ATOM 2247 O O . VAL B 1 58 ? -8.734 16.766 7.293 1 98.88 58 VAL B O 1
ATOM 2250 N N . GLY B 1 59 ? -10.039 14.922 7.043 1 98.75 59 GLY B N 1
ATOM 2251 C CA . GLY B 1 59 ? -11.273 15.641 7.305 1 98.75 59 GLY B CA 1
ATOM 2252 C C . GLY B 1 59 ? -11.844 16.312 6.07 1 98.75 59 GLY B C 1
ATOM 2253 O O . GLY B 1 59 ? -12.727 17.172 6.18 1 98.75 59 GLY B O 1
ATOM 2254 N N . LYS B 1 60 ? -11.438 15.938 4.941 1 97.56 60 LYS B N 1
ATOM 2255 C CA . LYS B 1 60 ? -11.828 16.625 3.715 1 97.56 60 LYS B CA 1
ATOM 2256 C C . LYS B 1 60 ? -13.297 16.359 3.381 1 97.56 60 LYS B C 1
ATOM 2258 O O . LYS B 1 60 ? -13.773 15.234 3.512 1 97.56 60 LYS B O 1
ATOM 2263 N N . PRO B 1 61 ? -14.086 17.375 2.926 1 95.81 61 PRO B N 1
ATOM 2264 C CA . PRO B 1 61 ? -15.469 17.156 2.502 1 95.81 61 PRO B CA 1
ATOM 2265 C C . PRO B 1 61 ? -15.57 16.438 1.155 1 95.81 61 PRO B C 1
ATOM 2267 O O . PRO B 1 61 ? -14.688 16.594 0.302 1 95.81 61 PRO B O 1
ATOM 2270 N N . PRO B 1 62 ? -16.672 15.664 1.042 1 94.31 62 PRO B N 1
ATOM 2271 C CA . PRO B 1 62 ? -16.906 15.062 -0.274 1 94.31 62 PRO B CA 1
ATOM 2272 C C . PRO B 1 62 ? -17.422 16.062 -1.299 1 94.31 62 PRO B C 1
ATOM 2274 O O . PRO B 1 62 ? -18.078 17.047 -0.931 1 94.31 62 PRO B O 1
ATOM 2277 N N . LYS B 1 63 ? -17.125 15.859 -2.482 1 91.12 63 LYS B N 1
ATOM 2278 C CA . LYS B 1 63 ? -17.672 16.609 -3.611 1 91.12 63 LYS B CA 1
ATOM 2279 C C . LYS B 1 63 ? -18.062 15.672 -4.75 1 91.12 63 LYS B C 1
ATOM 2281 O O . LYS B 1 63 ? -17.266 15.438 -5.668 1 91.12 63 LYS B O 1
ATOM 2286 N N . PRO B 1 64 ? -19.203 15.164 -4.676 1 84 64 PRO B N 1
ATOM 2287 C CA . PRO B 1 64 ? -19.609 14.172 -5.676 1 84 64 PRO B CA 1
ATOM 2288 C C . PRO B 1 64 ? -19.766 14.773 -7.074 1 84 64 PRO B C 1
ATOM 2290 O O . PRO B 1 64 ? -20.062 15.969 -7.207 1 84 64 PRO B O 1
ATOM 2293 N N . ALA B 1 65 ? -19.531 13.828 -7.957 1 83.31 65 ALA B N 1
ATOM 2294 C CA . ALA B 1 65 ? -19.797 14.203 -9.344 1 83.31 65 ALA B CA 1
ATOM 2295 C C . ALA B 1 65 ? -21.281 14.445 -9.57 1 83.31 65 ALA B C 1
ATOM 2297 O O . ALA B 1 65 ? -22.125 13.93 -8.82 1 83.31 65 ALA B O 1
ATOM 2298 N N . LYS B 1 66 ? -21.516 15.188 -10.609 1 78.69 66 LYS B N 1
ATOM 2299 C CA . LYS B 1 66 ? -22.906 15.469 -10.93 1 78.69 66 LYS B CA 1
ATOM 2300 C C . LYS B 1 66 ? -23.672 14.188 -11.234 1 78.69 66 LYS B C 1
ATOM 2302 O O . LYS B 1 66 ? -24.875 14.086 -10.953 1 78.69 66 LYS B O 1
ATOM 2307 N N . THR B 1 67 ? -23 13.172 -11.68 1 75.19 67 THR B N 1
ATOM 2308 C CA . THR B 1 67 ? -23.641 11.93 -12.094 1 75.19 67 THR B CA 1
ATOM 2309 C C . THR B 1 67 ? -23.516 10.859 -11.016 1 75.19 67 THR B C 1
ATOM 2311 O O . THR B 1 67 ? -23.906 9.711 -11.227 1 75.19 67 THR B O 1
ATOM 2314 N N . SER B 1 68 ? -22.953 11.422 -10.023 1 75.56 68 SER B N 1
ATOM 2315 C CA . SER B 1 68 ? -22.75 10.453 -8.945 1 75.56 68 SER B CA 1
ATOM 2316 C C . SER B 1 68 ? -24.094 10 -8.367 1 75.56 68 SER B C 1
ATOM 2318 O O . SER B 1 68 ? -25 10.812 -8.195 1 75.56 68 SER B O 1
ATOM 2320 N N . THR B 1 69 ? -24.094 8.688 -8.141 1 65.75 69 THR B N 1
ATOM 2321 C CA . THR B 1 69 ? -25.281 8.109 -7.5 1 65.75 69 THR B CA 1
ATOM 2322 C C . THR B 1 69 ? -25.234 8.344 -5.992 1 65.75 69 THR B C 1
ATOM 2324 O O . THR B 1 69 ? -26.219 8.07 -5.293 1 65.75 69 THR B O 1
ATOM 2327 N N . VAL B 1 70 ? -24.109 8.852 -5.57 1 64.56 70 VAL B N 1
ATOM 2328 C CA . VAL B 1 70 ? -23.969 9.086 -4.141 1 64.56 70 VAL B CA 1
ATOM 2329 C C . VAL B 1 70 ? -24.703 10.367 -3.744 1 64.56 70 VAL B C 1
ATOM 2331 O O . VAL B 1 70 ? -24.516 11.414 -4.363 1 64.56 70 VAL B O 1
ATOM 2334 N N . LYS B 1 71 ? -25.828 10.195 -2.795 1 60.09 71 LYS B N 1
ATOM 2335 C CA . LYS B 1 71 ? -26.578 11.328 -2.258 1 60.09 71 LYS B CA 1
ATOM 2336 C C . LYS B 1 71 ? -25.922 11.867 -0.992 1 60.09 71 LYS B C 1
ATOM 2338 O O . LYS B 1 71 ? -25.781 11.148 -0.006 1 60.09 71 LYS B O 1
ATOM 2343 N N . LEU B 1 72 ? -25.172 13.016 -1.229 1 64.75 72 LEU B N 1
ATOM 2344 C CA . LEU B 1 72 ? -24.594 13.602 -0.025 1 64.75 72 LEU B CA 1
ATOM 2345 C C . LEU B 1 72 ? -25.672 14.188 0.872 1 64.75 72 LEU B C 1
ATOM 2347 O O . LEU B 1 72 ? -26.609 14.828 0.386 1 64.75 72 LEU B O 1
ATOM 2351 N N . SER B 1 73 ? -25.797 13.508 2.078 1 61.03 73 SER B N 1
ATOM 2352 C CA . SER B 1 73 ? -26.703 14.117 3.037 1 61.03 73 SER B CA 1
ATOM 2353 C C . SER B 1 73 ? -26.25 15.523 3.414 1 61.03 73 SER B C 1
ATOM 2355 O O . SER B 1 73 ? -25.062 15.852 3.293 1 61.03 73 SER B O 1
ATOM 2357 N N . ASP B 1 74 ? -27.188 16.5 3.652 1 62.06 74 ASP B N 1
ATOM 2358 C CA . ASP B 1 74 ? -26.984 17.922 3.951 1 62.06 74 ASP B CA 1
ATOM 2359 C C . ASP B 1 74 ? -25.891 18.109 4.988 1 62.06 74 ASP B C 1
ATOM 2361 O O . ASP B 1 74 ? -25.141 19.094 4.934 1 62.06 74 ASP B O 1
ATOM 2365 N N . SER B 1 75 ? -25.75 17.203 6.055 1 82.88 75 SER B N 1
ATOM 2366 C CA . SER B 1 75 ? -24.75 17.562 7.047 1 82.88 75 SER B CA 1
ATOM 2367 C C . SER B 1 75 ? -23.891 16.375 7.426 1 82.88 75 SER B C 1
ATOM 2369 O O . SER B 1 75 ? -24.312 15.516 8.203 1 82.88 75 SER B O 1
ATOM 2371 N N . ILE B 1 76 ? -22.734 16.172 6.734 1 93.81 76 ILE B N 1
ATOM 2372 C CA . ILE B 1 76 ? -21.781 15.133 7.125 1 93.81 76 ILE B CA 1
ATOM 2373 C C . ILE B 1 76 ? -20.953 15.617 8.312 1 93.81 76 ILE B C 1
ATOM 2375 O O . ILE B 1 76 ? -20.375 16.703 8.266 1 93.81 76 ILE B O 1
ATOM 2379 N N . PRO B 1 77 ? -21.016 14.844 9.445 1 97 77 PRO B N 1
ATOM 2380 C CA . PRO B 1 77 ? -20.25 15.266 10.625 1 97 77 PRO B CA 1
ATOM 2381 C C . PRO B 1 77 ? -18.75 15.336 10.367 1 97 77 PRO B C 1
ATOM 2383 O O . PRO B 1 77 ? -18.266 14.836 9.344 1 97 77 PRO B O 1
ATOM 2386 N N . ALA B 1 78 ? -18.047 16.016 11.289 1 98.19 78 ALA B N 1
ATOM 2387 C CA . ALA B 1 78 ? -16.594 16.125 11.188 1 98.19 78 ALA B CA 1
ATOM 2388 C C . ALA B 1 78 ? -15.922 14.773 11.406 1 98.19 78 ALA B C 1
ATOM 2390 O O . ALA B 1 78 ? -16.531 13.852 11.953 1 98.19 78 ALA B O 1
ATOM 2391 N N . LEU B 1 79 ? -14.68 14.672 10.914 1 98.75 79 LEU B N 1
ATOM 2392 C CA . LEU B 1 79 ? -13.867 13.484 11.133 1 98.75 79 LEU B CA 1
ATOM 2393 C C . LEU B 1 79 ? -13.516 13.328 12.609 1 98.75 79 LEU B C 1
ATOM 2395 O O . LEU B 1 79 ? -13.172 14.305 13.273 1 98.75 79 LEU B O 1
ATOM 2399 N N . GLU B 1 80 ? -13.641 12.117 13.109 1 98.94 80 GLU B N 1
ATOM 2400 C CA . GLU B 1 80 ? -13.242 11.773 14.469 1 98.94 80 GLU B CA 1
ATOM 2401 C C . GLU B 1 80 ? -12.164 10.695 14.477 1 98.94 80 GLU B C 1
ATOM 2403 O O . GLU B 1 80 ? -12.383 9.578 13.992 1 98.94 80 GLU B O 1
ATOM 2408 N N . ILE B 1 81 ? -11.055 11 15.039 1 98.94 81 ILE B N 1
ATOM 2409 C CA . ILE B 1 81 ? -9.938 10.07 15.156 1 98.94 81 ILE B CA 1
ATOM 2410 C C . ILE B 1 81 ? -9.672 9.758 16.625 1 98.94 81 ILE B C 1
ATOM 2412 O O . ILE B 1 81 ? -9.492 10.672 17.438 1 98.94 81 ILE B O 1
ATOM 2416 N N . GLY B 1 82 ? -9.609 8.523 16.984 1 98.88 82 GLY B N 1
ATOM 2417 C CA . GLY B 1 82 ? -9.375 8.094 18.359 1 98.88 82 GLY B CA 1
ATOM 2418 C C . GLY B 1 82 ? -7.957 8.344 18.828 1 98.88 82 GLY B C 1
ATOM 2419 O O . GLY B 1 82 ? -7.258 9.203 18.281 1 98.88 82 GLY B O 1
ATOM 2420 N N . GLU B 1 83 ? -7.574 7.652 19.953 1 98.88 83 GLU B N 1
ATOM 2421 C CA . GLU B 1 83 ? -6.242 7.793 20.516 1 98.88 83 GLU B CA 1
ATOM 2422 C C . GLU B 1 83 ? -5.277 6.758 19.938 1 98.88 83 GLU B C 1
ATOM 2424 O O . GLU B 1 83 ? -5.703 5.691 19.484 1 98.88 83 GLU B O 1
ATOM 2429 N N . GLU B 1 84 ? -4 7.137 19.938 1 98.69 84 GLU B N 1
ATOM 2430 C CA . GLU B 1 84 ? -2.938 6.223 19.531 1 98.69 84 GLU B CA 1
ATOM 2431 C C . GLU B 1 84 ? -3.156 5.715 18.109 1 98.69 84 GLU B C 1
ATOM 2433 O O . GLU B 1 84 ? -2.941 4.535 17.828 1 98.69 84 GLU B O 1
ATOM 2438 N N . VAL B 1 85 ? -3.645 6.562 17.281 1 98.88 85 VAL B N 1
ATOM 2439 C CA . VAL B 1 85 ? -3.85 6.238 15.875 1 98.88 85 VAL B CA 1
ATOM 2440 C C . VAL B 1 85 ? -2.641 6.695 15.062 1 98.88 85 VAL B C 1
ATOM 2442 O O . VAL B 1 85 ? -1.984 7.676 15.414 1 98.88 85 VAL B O 1
ATOM 2445 N N . THR B 1 86 ? -2.289 5.941 14.062 1 98.81 86 THR B N 1
ATOM 2446 C CA . THR B 1 86 ? -1.29 6.355 13.086 1 98.81 86 THR B CA 1
ATOM 2447 C C . THR B 1 86 ? -1.927 6.543 11.711 1 98.81 86 THR B C 1
ATOM 2449 O O . THR B 1 86 ? -2.525 5.613 11.164 1 98.81 86 THR B O 1
ATOM 2452 N N . ILE B 1 87 ? -1.839 7.73 11.164 1 98.94 87 ILE B N 1
ATOM 2453 C CA . ILE B 1 87 ? -2.207 8.023 9.781 1 98.94 87 ILE B CA 1
ATOM 2454 C C . ILE B 1 87 ? -0.947 8.203 8.938 1 98.94 87 ILE B C 1
ATOM 2456 O O . ILE B 1 87 ? -0.118 9.07 9.227 1 98.94 87 ILE B O 1
ATOM 2460 N N . GLY B 1 88 ? -0.823 7.441 7.91 1 98.81 88 GLY B N 1
ATOM 2461 C CA . GLY B 1 88 ? 0.39 7.398 7.109 1 98.81 88 GLY B CA 1
ATOM 2462 C C . GLY B 1 88 ? 0.539 8.594 6.184 1 98.81 88 GLY B C 1
ATOM 2463 O O . GLY B 1 88 ? -0.348 9.445 6.117 1 98.81 88 GLY B O 1
ATOM 2464 N N . ALA B 1 89 ? 1.686 8.625 5.469 1 98.94 89 ALA B N 1
ATOM 2465 C CA . ALA B 1 89 ? 2.023 9.719 4.562 1 98.94 89 ALA B CA 1
ATOM 2466 C C . ALA B 1 89 ? 1.089 9.734 3.355 1 98.94 89 ALA B C 1
ATOM 2468 O O . ALA B 1 89 ? 0.746 8.68 2.812 1 98.94 89 ALA B O 1
ATOM 2469 N N . ASN B 1 90 ? 0.648 10.961 2.988 1 98.94 90 ASN B N 1
ATOM 2470 C CA . ASN B 1 90 ? -0.122 11.227 1.777 1 98.94 90 ASN B CA 1
ATOM 2471 C C . ASN B 1 90 ? -1.455 10.484 1.786 1 98.94 90 ASN B C 1
ATOM 2473 O O . ASN B 1 90 ? -1.981 10.133 0.729 1 98.94 90 ASN B O 1
ATOM 2477 N N . CYS B 1 91 ? -1.954 10.148 2.963 1 98.94 91 CYS B N 1
ATOM 2478 C CA . CYS B 1 91 ? -3.305 9.617 3.096 1 98.94 91 CYS B CA 1
ATOM 2479 C C . CYS B 1 91 ? -4.348 10.688 2.809 1 98.94 91 CYS B C 1
ATOM 2481 O O . CYS B 1 91 ? -4.074 11.883 2.961 1 98.94 91 CYS B O 1
ATOM 2483 N N . VAL B 1 92 ? -5.496 10.219 2.41 1 98.94 92 VAL B N 1
ATOM 2484 C CA . VAL B 1 92 ? -6.672 11.078 2.285 1 98.94 92 VAL B CA 1
ATOM 2485 C C . VAL B 1 92 ? -7.832 10.484 3.078 1 98.94 92 VAL B C 1
ATOM 2487 O O . VAL B 1 92 ? -8.312 9.391 2.766 1 98.94 92 VAL B O 1
ATOM 2490 N N . ILE B 1 93 ? -8.305 11.172 4.094 1 98.94 93 ILE B N 1
ATOM 2491 C CA . ILE B 1 93 ? -9.398 10.711 4.941 1 98.94 93 ILE B CA 1
ATOM 2492 C C . ILE B 1 93 ? -10.531 11.742 4.926 1 98.94 93 ILE B C 1
ATOM 2494 O O . ILE B 1 93 ? -10.297 12.93 5.188 1 98.94 93 ILE B O 1
ATOM 2498 N N . TYR B 1 94 ? -11.688 11.305 4.691 1 98.62 94 TYR B N 1
ATOM 2499 C CA . TYR B 1 94 ? -12.828 12.203 4.543 1 98.62 94 TYR B CA 1
ATOM 2500 C C . TYR B 1 94 ? -13.5 12.461 5.887 1 98.62 94 TYR B C 1
ATOM 2502 O O . TYR B 1 94 ? -13.367 11.664 6.816 1 98.62 94 TYR B O 1
ATOM 2510 N N . ARG B 1 95 ? -14.195 13.578 5.953 1 98 95 ARG B N 1
ATOM 2511 C CA . ARG B 1 95 ? -15.078 13.797 7.098 1 98 95 ARG B CA 1
ATOM 2512 C C . ARG B 1 95 ? -16.203 12.766 7.133 1 98 95 ARG B C 1
ATOM 2514 O O . ARG B 1 95 ? -16.5 12.133 6.121 1 98 95 ARG B O 1
ATOM 2521 N N . GLY B 1 96 ? -16.812 12.594 8.227 1 97.81 96 GLY B N 1
ATOM 2522 C CA . GLY B 1 96 ? -17.844 11.594 8.406 1 97.81 96 GLY B CA 1
ATOM 2523 C C . GLY B 1 96 ? -17.312 10.242 8.836 1 97.81 96 GLY B C 1
ATOM 2524 O O . GLY B 1 96 ? -18.062 9.398 9.336 1 97.81 96 GLY B O 1
ATOM 2525 N N . ALA B 1 97 ? -16.078 10.008 8.633 1 98.75 97 ALA B N 1
ATOM 2526 C CA . ALA B 1 97 ? -15.461 8.773 9.102 1 98.75 97 ALA B CA 1
ATOM 2527 C C . ALA B 1 97 ? -15.18 8.828 10.602 1 98.75 97 ALA B C 1
ATOM 2529 O O . ALA B 1 97 ? -15.008 9.914 11.164 1 98.75 97 ALA B O 1
ATOM 2530 N N . LYS B 1 98 ? -15.219 7.723 11.266 1 98.94 98 LYS B N 1
ATOM 2531 C CA . LYS B 1 98 ? -14.812 7.504 12.648 1 98.94 98 LYS B CA 1
ATOM 2532 C C . LYS B 1 98 ? -13.742 6.422 12.742 1 98.94 98 LYS B C 1
ATOM 2534 O O . LYS B 1 98 ? -13.984 5.27 12.375 1 98.94 98 LYS B O 1
ATOM 2539 N N . ILE B 1 99 ? -12.617 6.789 13.219 1 98.94 99 ILE B N 1
ATOM 2540 C CA . ILE B 1 99 ? -11.484 5.871 13.312 1 98.94 99 ILE B CA 1
ATOM 2541 C C . ILE B 1 99 ? -11.219 5.531 14.781 1 98.94 99 ILE B C 1
ATOM 2543 O O . ILE B 1 99 ? -10.883 6.414 15.578 1 98.94 99 ILE B O 1
ATOM 2547 N N . GLY B 1 100 ? -11.281 4.293 15.094 1 98.94 100 GLY B N 1
ATOM 2548 C CA . GLY B 1 100 ? -11.094 3.838 16.469 1 98.94 100 GLY B CA 1
ATOM 2549 C C . GLY B 1 100 ? -9.648 3.914 16.922 1 98.94 100 GLY B C 1
ATOM 2550 O O . GLY B 1 100 ? -8.742 4.113 16.109 1 98.94 100 GLY B O 1
ATOM 2551 N N . SER B 1 101 ? -9.461 3.684 18.234 1 98.88 101 SER B N 1
ATOM 2552 C CA . SER B 1 101 ? -8.156 3.855 18.875 1 98.88 101 SER B CA 1
ATOM 2553 C C . SER B 1 101 ? -7.195 2.742 18.469 1 98.88 101 SER B C 1
ATOM 2555 O O . SER B 1 101 ? -7.621 1.639 18.125 1 98.88 101 SER B O 1
ATOM 2557 N N . SER B 1 102 ? -5.887 3.055 18.5 1 98.69 102 SER B N 1
ATOM 2558 C CA . SER B 1 102 ? -4.797 2.109 18.266 1 98.69 102 SER B CA 1
ATOM 2559 C C . SER B 1 102 ? -4.887 1.484 16.875 1 98.69 102 SER B C 1
ATOM 2561 O O . SER B 1 102 ? -4.566 0.308 16.703 1 98.69 102 SER B O 1
ATOM 2563 N N . THR B 1 103 ? -5.438 2.252 15.961 1 98.75 103 THR B N 1
ATOM 2564 C CA . THR B 1 103 ? -5.613 1.83 14.57 1 98.75 103 THR B CA 1
ATOM 2565 C C . THR B 1 103 ? -4.551 2.461 13.68 1 98.75 103 THR B C 1
ATOM 2567 O O . THR B 1 103 ? -4.113 3.588 13.922 1 98.75 103 THR B O 1
ATOM 2570 N N . LEU B 1 104 ? -4.133 1.704 12.672 1 98.81 104 LEU B N 1
ATOM 2571 C CA . LEU B 1 104 ? -3.193 2.189 11.664 1 98.81 104 LEU B CA 1
ATOM 2572 C C . LEU B 1 104 ? -3.871 2.318 10.305 1 98.81 104 LEU B C 1
ATOM 2574 O O . LEU B 1 104 ? -4.453 1.353 9.805 1 98.81 104 LEU B O 1
ATOM 2578 N N . ILE B 1 105 ? -3.854 3.486 9.711 1 98.88 105 ILE B N 1
ATOM 2579 C CA . ILE B 1 105 ? -4.125 3.715 8.297 1 98.88 105 ILE B CA 1
ATOM 2580 C C . ILE B 1 105 ? -2.82 4.023 7.566 1 98.88 105 ILE B C 1
ATOM 2582 O O . ILE B 1 105 ? -2.246 5.105 7.738 1 98.88 105 ILE B O 1
ATOM 2586 N N . ALA B 1 106 ? -2.391 3.135 6.742 1 98.75 106 ALA B N 1
ATOM 2587 C CA . ALA B 1 106 ? -1.027 3.184 6.223 1 98.75 106 ALA B CA 1
ATOM 2588 C C . ALA B 1 106 ? -0.931 4.121 5.02 1 98.75 106 ALA B C 1
ATOM 2590 O O . ALA B 1 106 ? -1.945 4.637 4.547 1 98.75 106 ALA B O 1
ATOM 2591 N N . ASP B 1 107 ? 0.283 4.352 4.559 1 98.88 107 ASP B N 1
ATOM 2592 C CA . ASP B 1 107 ? 0.614 5.367 3.566 1 98.88 107 ASP B CA 1
ATOM 2593 C C . ASP B 1 107 ? -0.255 5.219 2.32 1 98.88 107 ASP B C 1
ATOM 2595 O O . ASP B 1 107 ? -0.532 4.105 1.878 1 98.88 107 ASP B O 1
ATOM 2599 N N . LEU B 1 108 ? -0.664 6.379 1.751 1 98.94 108 LEU B N 1
ATOM 2600 C CA . LEU B 1 108 ? -1.307 6.484 0.446 1 98.94 108 LEU B CA 1
ATOM 2601 C C . LEU B 1 108 ? -2.705 5.879 0.477 1 98.94 108 LEU B C 1
ATOM 2603 O O . LEU B 1 108 ? -3.377 5.801 -0.555 1 98.94 108 LEU B O 1
ATOM 2607 N N . ALA B 1 109 ? -3.184 5.359 1.628 1 98.94 109 ALA B N 1
ATOM 2608 C CA . ALA B 1 109 ? -4.547 4.844 1.739 1 98.94 109 ALA B CA 1
ATOM 2609 C C . ALA B 1 109 ? -5.566 5.98 1.715 1 98.94 109 ALA B C 1
ATOM 2611 O O . ALA B 1 109 ? -5.215 7.141 1.928 1 98.94 109 ALA B O 1
ATOM 2612 N N . SER B 1 110 ? -6.793 5.605 1.416 1 98.88 110 SER B N 1
ATOM 2613 C CA . SER B 1 110 ? -7.898 6.559 1.408 1 98.88 110 SER B CA 1
ATOM 2614 C C . SER B 1 110 ? -9.133 5.973 2.094 1 98.88 110 SER B C 1
ATOM 2616 O O . SER B 1 110 ? -9.438 4.793 1.926 1 98.88 110 SER B O 1
ATOM 2618 N N . VAL B 1 111 ? -9.812 6.75 2.889 1 98.94 111 VAL B N 1
ATOM 2619 C CA . VAL B 1 111 ? -11.023 6.387 3.605 1 98.94 111 VAL B CA 1
ATOM 2620 C C . VAL B 1 111 ? -12.117 7.422 3.342 1 98.94 111 VAL B C 1
ATOM 2622 O O . VAL B 1 111 ? -11.984 8.586 3.729 1 98.94 111 VAL B O 1
ATOM 2625 N N . ARG B 1 112 ? -13.148 7 2.719 1 98.31 112 ARG B N 1
ATOM 2626 C CA . ARG B 1 112 ? -14.211 7.914 2.309 1 98.31 112 ARG B CA 1
ATOM 2627 C C . ARG B 1 112 ? -15.133 8.25 3.479 1 98.31 112 ARG B C 1
ATOM 2629 O O . ARG B 1 112 ? -14.852 7.871 4.621 1 98.31 112 ARG B O 1
ATOM 2636 N N . GLU B 1 113 ? -16.125 9.086 3.188 1 97.56 113 GLU B N 1
ATOM 2637 C CA . GLU B 1 113 ? -17.031 9.586 4.223 1 97.56 113 GLU B CA 1
ATOM 2638 C C . GLU B 1 113 ? -17.953 8.477 4.734 1 97.56 113 GLU B C 1
ATOM 2640 O O . GLU B 1 113 ? -18.234 7.516 4.016 1 97.56 113 GLU B O 1
ATOM 2645 N N . ASN B 1 114 ? -18.375 8.562 6 1 96.38 114 ASN B N 1
ATOM 2646 C CA . ASN B 1 114 ? -19.344 7.684 6.637 1 96.38 114 ASN B CA 1
ATOM 2647 C C . ASN B 1 114 ? -18.797 6.262 6.785 1 96.38 114 ASN B C 1
ATOM 2649 O O . ASN B 1 114 ? -19.547 5.293 6.609 1 96.38 114 ASN B O 1
ATOM 2653 N N . VAL B 1 115 ? -17.562 6.164 6.93 1 98.75 115 VAL B N 1
ATOM 2654 C CA . VAL B 1 115 ? -16.906 4.898 7.246 1 98.75 115 VAL B CA 1
ATOM 2655 C C . VAL B 1 115 ? -16.719 4.777 8.758 1 98.75 115 VAL B C 1
ATOM 2657 O O . VAL B 1 115 ? -16.406 5.762 9.43 1 98.75 115 VAL B O 1
ATOM 2660 N N . GLU B 1 116 ? -16.938 3.609 9.312 1 98.94 116 GLU B N 1
ATOM 2661 C CA . GLU B 1 116 ? -16.656 3.301 10.719 1 98.94 116 GLU B CA 1
ATOM 2662 C C . GLU B 1 116 ? -15.57 2.242 10.852 1 98.94 116 GLU B C 1
ATOM 2664 O O . GLU B 1 116 ? -15.734 1.11 10.391 1 98.94 116 GLU B O 1
ATOM 2669 N N . ILE B 1 117 ? -14.516 2.57 11.453 1 98.94 117 ILE B N 1
ATOM 2670 C CA . ILE B 1 117 ? -13.406 1.655 11.703 1 98.94 117 ILE B CA 1
ATOM 2671 C C . ILE B 1 117 ? -13.227 1.455 13.203 1 98.94 117 ILE B C 1
ATOM 2673 O O . ILE B 1 117 ? -13.125 2.426 13.961 1 98.94 117 ILE B O 1
ATOM 2677 N N . GLY B 1 118 ? -13.164 0.23 13.641 1 98.88 118 GLY B N 1
ATOM 2678 C CA . GLY B 1 118 ? -13.031 -0.102 15.047 1 98.88 118 GLY B CA 1
ATOM 2679 C C . GLY B 1 118 ? -11.633 0.132 15.586 1 98.88 118 GLY B C 1
ATOM 2680 O O . GLY B 1 118 ? -10.867 0.923 15.031 1 98.88 118 GLY B O 1
ATOM 2681 N N . ASN B 1 119 ? -11.352 -0.497 16.781 1 98.88 119 ASN B N 1
ATOM 2682 C CA . ASN B 1 119 ? -10.062 -0.372 17.469 1 98.88 119 ASN B CA 1
ATOM 2683 C C . ASN B 1 119 ? -9.086 -1.446 17 1 98.88 119 ASN B C 1
ATOM 2685 O O . ASN B 1 119 ? -9.492 -2.551 16.641 1 98.88 119 ASN B O 1
ATOM 2689 N N . PHE B 1 120 ? -7.773 -1.073 17.031 1 98.75 120 PHE B N 1
ATOM 2690 C CA . PHE B 1 120 ? -6.703 -2.025 16.75 1 98.75 120 PHE B CA 1
ATOM 2691 C C . PHE B 1 120 ? -6.832 -2.586 15.336 1 98.75 120 PHE B C 1
ATOM 2693 O O . PHE B 1 120 ? -6.59 -3.773 15.109 1 98.75 120 PHE B O 1
ATOM 2700 N N . VAL B 1 121 ? -7.266 -1.776 14.422 1 98.81 121 VAL B N 1
ATOM 2701 C CA . VAL B 1 121 ? -7.418 -2.162 13.023 1 98.81 121 VAL B CA 1
ATOM 2702 C C . VAL B 1 121 ? -6.184 -1.739 12.227 1 98.81 121 VAL B C 1
ATOM 2704 O O . VAL B 1 121 ? -5.516 -0.763 12.586 1 98.81 121 VAL B O 1
ATOM 2707 N N . ILE B 1 122 ? -5.832 -2.504 11.227 1 98.75 122 ILE B N 1
ATOM 2708 C CA . ILE B 1 122 ? -4.82 -2.121 10.25 1 98.75 122 ILE B CA 1
ATOM 2709 C C . ILE B 1 122 ? -5.465 -1.955 8.875 1 98.75 122 ILE B C 1
ATOM 2711 O O . ILE B 1 122 ? -6.066 -2.895 8.344 1 98.75 122 ILE B O 1
ATOM 2715 N N . VAL B 1 123 ? -5.387 -0.775 8.32 1 98.88 123 VAL B N 1
ATOM 2716 C CA . VAL B 1 123 ? -5.656 -0.496 6.914 1 98.88 123 VAL B CA 1
ATOM 2717 C C . VAL B 1 123 ? -4.344 -0.291 6.168 1 98.88 123 VAL B C 1
ATOM 2719 O O . VAL B 1 123 ? -3.676 0.732 6.34 1 98.88 123 VAL B O 1
ATOM 2722 N N . GLY B 1 124 ? -4.016 -1.193 5.332 1 98.56 124 GLY B N 1
ATOM 2723 C CA . GLY B 1 124 ? -2.686 -1.255 4.746 1 98.56 124 GLY B CA 1
ATOM 2724 C C . GLY B 1 124 ? -2.436 -0.164 3.721 1 98.56 124 GLY B C 1
ATOM 2725 O O . GLY B 1 124 ? -3.301 0.683 3.484 1 98.56 124 GLY B O 1
ATOM 2726 N N . ARG B 1 125 ? -1.229 -0.182 3.168 1 98.69 125 ARG B N 1
ATOM 2727 C CA . ARG B 1 125 ? -0.789 0.828 2.211 1 98.69 125 ARG B CA 1
ATOM 2728 C C . ARG B 1 125 ? -1.646 0.799 0.949 1 98.69 125 ARG B C 1
ATOM 2730 O O . ARG B 1 125 ? -1.923 -0.272 0.406 1 98.69 125 ARG B O 1
ATOM 2737 N N . GLY B 1 126 ? -2.084 1.997 0.529 1 98.81 126 GLY B N 1
ATOM 2738 C CA . GLY B 1 126 ? -2.77 2.121 -0.748 1 98.81 126 GLY B CA 1
ATOM 2739 C C . GLY B 1 126 ? -4.172 1.541 -0.731 1 98.81 126 GLY B C 1
ATOM 2740 O O . GLY B 1 126 ? -4.816 1.433 -1.776 1 98.81 126 GLY B O 1
ATOM 2741 N N . VAL B 1 127 ? -4.652 1.095 0.399 1 98.94 127 VAL B N 1
ATOM 2742 C CA . VAL B 1 127 ? -6.008 0.56 0.475 1 98.94 127 VAL B CA 1
ATOM 2743 C C . VAL B 1 127 ? -7.016 1.677 0.228 1 98.94 127 VAL B C 1
ATOM 2745 O O . VAL B 1 127 ? -6.828 2.807 0.686 1 98.94 127 VAL B O 1
ATOM 2748 N N . THR B 1 128 ? -8.047 1.332 -0.467 1 98.94 128 THR B N 1
ATOM 2749 C CA . THR B 1 128 ? -9.188 2.223 -0.659 1 98.94 128 THR B CA 1
ATOM 2750 C C . THR B 1 128 ? -10.414 1.699 0.082 1 98.94 128 THR B C 1
ATOM 2752 O O . THR B 1 128 ? -10.875 0.585 -0.178 1 98.94 128 THR B O 1
ATOM 2755 N N . VAL B 1 129 ? -10.953 2.467 0.984 1 98.94 129 VAL B N 1
ATOM 2756 C CA . VAL B 1 129 ? -12.18 2.156 1.707 1 98.94 129 VAL B CA 1
ATOM 2757 C C . VAL B 1 129 ? -13.289 3.111 1.274 1 98.94 129 VAL B C 1
ATOM 2759 O O . VAL B 1 129 ? -13.227 4.312 1.546 1 98.94 129 VAL B O 1
ATOM 2762 N N . GLU B 1 130 ? -14.289 2.568 0.65 1 98.19 130 GLU B N 1
ATOM 2763 C CA . GLU B 1 130 ? -15.367 3.389 0.112 1 98.19 130 GLU B CA 1
ATOM 2764 C C . GLU B 1 130 ? -16.391 3.727 1.19 1 98.19 130 GLU B C 1
ATOM 2766 O O . GLU B 1 130 ? -16.281 3.268 2.328 1 98.19 130 GLU B O 1
ATOM 2771 N N . ASN B 1 131 ? -17.328 4.586 0.856 1 96.75 131 ASN B N 1
ATOM 2772 C CA . ASN B 1 131 ? -18.25 5.141 1.844 1 96.75 131 ASN B CA 1
ATOM 2773 C C . ASN B 1 131 ? -19.172 4.062 2.42 1 96.75 131 ASN B C 1
ATOM 2775 O O . ASN B 1 131 ? -19.453 3.062 1.756 1 96.75 131 ASN B O 1
ATOM 2779 N N . PHE B 1 132 ? -19.562 4.168 3.682 1 96.75 132 PHE B N 1
ATOM 2780 C CA . PHE B 1 132 ? -20.531 3.35 4.406 1 96.75 132 PHE B CA 1
ATOM 2781 C C . PHE B 1 132 ? -19.969 1.958 4.672 1 96.75 132 PHE B C 1
ATOM 2783 O O . PHE B 1 132 ? -20.734 0.988 4.77 1 96.75 132 PHE B O 1
ATOM 2790 N N . VAL B 1 133 ? -18.719 1.835 4.668 1 98.81 133 VAL B N 1
ATOM 2791 C CA . VAL B 1 133 ? -18.062 0.6 5.074 1 98.81 133 VAL B CA 1
ATOM 2792 C C . VAL B 1 133 ? -17.953 0.544 6.598 1 98.81 133 VAL B C 1
ATOM 2794 O O . VAL B 1 133 ? -17.75 1.568 7.25 1 98.81 133 VAL B O 1
ATOM 2797 N N . LYS B 1 134 ? -18.125 -0.614 7.172 1 98.94 134 LYS B N 1
ATOM 2798 C CA . LYS B 1 134 ? -17.922 -0.879 8.594 1 98.94 134 LYS B CA 1
ATOM 2799 C C . LYS B 1 134 ? -16.844 -1.928 8.812 1 98.94 134 LYS B C 1
ATOM 2801 O O . LYS B 1 134 ? -16.906 -3.02 8.242 1 98.94 134 LYS B O 1
ATOM 2806 N N . ILE B 1 135 ? -15.891 -1.632 9.609 1 99 135 ILE B N 1
ATOM 2807 C CA . ILE B 1 135 ? -14.773 -2.523 9.898 1 99 135 ILE B CA 1
ATOM 2808 C C . ILE B 1 135 ? -14.672 -2.75 11.406 1 99 135 ILE B C 1
ATOM 2810 O O . ILE B 1 135 ? -14.469 -1.803 12.172 1 99 135 ILE B O 1
ATOM 2814 N N . GLY B 1 136 ? -14.711 -3.965 11.836 1 98.94 136 GLY B N 1
ATOM 2815 C CA . GLY B 1 136 ? -14.711 -4.312 13.25 1 98.94 136 GLY B CA 1
ATOM 2816 C C . GLY B 1 136 ? -13.32 -4.367 13.844 1 98.94 136 GLY B C 1
ATOM 2817 O O . GLY B 1 136 ? -12.32 -4.363 13.117 1 98.94 136 GLY B O 1
ATOM 2818 N N . ASP B 1 137 ? -13.289 -4.508 15.195 1 98.88 137 ASP B N 1
ATOM 2819 C CA . ASP B 1 137 ? -12.047 -4.453 15.969 1 98.88 137 ASP B CA 1
ATOM 2820 C C . ASP B 1 137 ? -11.062 -5.527 15.516 1 98.88 137 ASP B C 1
ATOM 2822 O O . ASP B 1 137 ? -11.469 -6.641 15.172 1 98.88 137 ASP B O 1
ATOM 2826 N N . ARG B 1 138 ? -9.758 -5.16 15.453 1 98.38 138 ARG B N 1
ATOM 2827 C CA . ARG B 1 138 ? -8.648 -6.09 15.273 1 98.38 138 ARG B CA 1
ATOM 2828 C C . ARG B 1 138 ? -8.672 -6.719 13.891 1 98.38 138 ARG B C 1
ATOM 2830 O O . ARG B 1 138 ? -8.109 -7.793 13.68 1 98.38 138 ARG B O 1
ATOM 2837 N N . THR B 1 139 ? -9.422 -6.141 12.977 1 98.56 139 THR B N 1
ATOM 2838 C CA . THR B 1 139 ? -9.406 -6.539 11.578 1 98.56 139 THR B CA 1
ATOM 2839 C C . THR B 1 139 ? -8.18 -5.984 10.867 1 98.56 139 THR B C 1
ATOM 2841 O O . THR B 1 139 ? -7.742 -4.867 11.148 1 98.56 139 THR B O 1
ATOM 2844 N N . LYS B 1 140 ? -7.605 -6.785 9.977 1 98.06 140 LYS B N 1
ATOM 2845 C CA . LYS B 1 140 ? -6.43 -6.398 9.203 1 98.06 140 LYS B CA 1
ATOM 2846 C C . LYS B 1 140 ? -6.715 -6.449 7.707 1 98.06 140 LYS B C 1
ATOM 2848 O O . LYS B 1 140 ? -7.121 -7.488 7.18 1 98.06 140 LYS B O 1
ATOM 2853 N N . ILE B 1 141 ? -6.512 -5.32 7.031 1 98.75 141 ILE B N 1
ATOM 2854 C CA . ILE B 1 141 ? -6.617 -5.227 5.578 1 98.75 141 ILE B CA 1
ATOM 2855 C C . ILE B 1 141 ? -5.242 -4.938 4.98 1 98.75 141 ILE B C 1
ATOM 2857 O O . ILE B 1 141 ? -4.672 -3.865 5.207 1 98.75 141 ILE B O 1
ATOM 2861 N N . GLN B 1 142 ? -4.734 -5.805 4.195 1 97.94 142 GLN B N 1
ATOM 2862 C CA . GLN B 1 142 ? -3.393 -5.648 3.648 1 97.94 142 GLN B CA 1
ATOM 2863 C C . GLN B 1 142 ? -3.404 -4.766 2.402 1 97.94 142 GLN B C 1
ATOM 2865 O O . GLN B 1 142 ? -4.473 -4.402 1.903 1 97.94 142 GLN B O 1
ATOM 2870 N N . SER B 1 143 ? -2.236 -4.496 1.908 1 98.75 143 SER B N 1
ATOM 2871 C CA . SER B 1 143 ? -1.972 -3.416 0.961 1 98.75 143 SER B CA 1
ATOM 2872 C C . SER B 1 143 ? -2.77 -3.6 -0.325 1 98.75 143 SER B C 1
ATOM 2874 O O . SER B 1 143 ? -2.916 -4.723 -0.815 1 98.75 143 SER B O 1
ATOM 2876 N N . ASN B 1 144 ? -3.24 -2.488 -0.889 1 98.88 144 ASN B N 1
ATOM 2877 C CA . ASN B 1 144 ? -3.797 -2.33 -2.229 1 98.88 144 ASN B CA 1
ATOM 2878 C C . ASN B 1 144 ? -5.113 -3.086 -2.381 1 98.88 144 ASN B C 1
ATOM 2880 O O . ASN B 1 144 ? -5.516 -3.426 -3.494 1 98.88 144 ASN B O 1
ATOM 2884 N N . SER B 1 145 ? -5.777 -3.459 -1.317 1 98.94 145 SER B N 1
ATOM 2885 C CA . SER B 1 145 ? -7.125 -4.004 -1.413 1 98.94 145 SER B CA 1
ATOM 2886 C C . SER B 1 145 ? -8.156 -2.898 -1.608 1 98.94 145 SER B C 1
ATOM 2888 O O . SER B 1 145 ? -7.906 -1.742 -1.266 1 98.94 145 SER B O 1
ATOM 2890 N N . TYR B 1 146 ? -9.188 -3.277 -2.203 1 98.94 146 TYR B N 1
ATOM 2891 C CA . TYR B 1 146 ? -10.305 -2.383 -2.465 1 98.94 146 TYR B CA 1
ATOM 2892 C C . TYR B 1 146 ? -11.562 -2.85 -1.733 1 98.94 146 TYR B C 1
ATOM 2894 O O . TYR B 1 146 ? -12.117 -3.902 -2.053 1 98.94 146 TYR B O 1
ATOM 2902 N N . ILE B 1 147 ? -12.047 -2.072 -0.783 1 98.94 147 ILE B N 1
ATOM 2903 C CA . ILE B 1 147 ? -13.25 -2.369 -0.013 1 98.94 147 ILE B CA 1
ATOM 2904 C C . ILE B 1 147 ? -14.398 -1.474 -0.479 1 98.9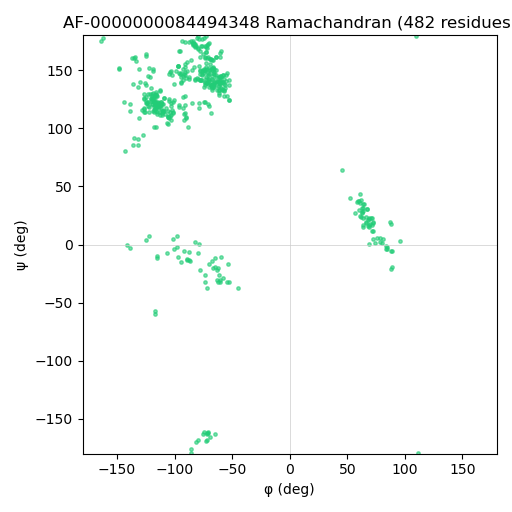4 147 ILE B C 1
ATOM 2906 O O . ILE B 1 147 ? -14.461 -0.297 -0.114 1 98.94 147 ILE B O 1
ATOM 2910 N N . THR B 1 148 ? -15.273 -2.029 -1.213 1 98.31 148 THR B N 1
ATOM 2911 C CA . THR B 1 148 ? -16.312 -1.252 -1.889 1 98.31 148 THR B CA 1
ATOM 2912 C C . THR B 1 148 ? -17.359 -0.758 -0.892 1 98.31 148 THR B C 1
ATOM 2914 O O . THR B 1 148 ? -17.422 -1.246 0.238 1 98.31 148 THR B O 1
ATOM 2917 N N . ALA B 1 149 ? -18.141 0.171 -1.332 1 97.06 149 ALA B N 1
ATOM 2918 C CA . ALA B 1 149 ? -19.156 0.779 -0.479 1 97.06 149 ALA B CA 1
ATOM 2919 C C . ALA B 1 149 ? -20.125 -0.275 0.07 1 97.06 149 ALA B C 1
ATOM 2921 O O . ALA B 1 149 ? -20.406 -1.272 -0.598 1 97.06 149 ALA B O 1
ATOM 2922 N N . TYR B 1 150 ? -20.594 -0.074 1.292 1 97.06 150 TYR B N 1
ATOM 2923 C CA . TYR B 1 150 ? -21.609 -0.86 1.967 1 97.06 150 TYR B CA 1
ATOM 2924 C C . TYR B 1 150 ? -21.078 -2.227 2.371 1 97.06 150 TYR B C 1
ATOM 2926 O O . TYR B 1 150 ? -21.844 -3.123 2.725 1 97.06 150 TYR B O 1
ATOM 2934 N N . THR B 1 151 ? -19.812 -2.443 2.289 1 98.75 151 THR B N 1
ATOM 2935 C CA . THR B 1 151 ? -19.188 -3.668 2.771 1 98.75 151 THR B CA 1
ATOM 2936 C C . THR B 1 151 ? -19.078 -3.658 4.293 1 98.75 151 THR B C 1
ATOM 2938 O O . THR B 1 151 ? -18.844 -2.607 4.898 1 98.75 151 THR B O 1
ATOM 2941 N N . THR B 1 152 ? -19.297 -4.793 4.91 1 98.94 152 THR B N 1
ATOM 2942 C CA . THR B 1 152 ? -19.062 -4.988 6.336 1 98.94 152 THR B CA 1
ATOM 2943 C C . THR B 1 152 ? -17.984 -6.043 6.566 1 98.94 152 THR B C 1
ATOM 2945 O O . THR B 1 152 ? -18.094 -7.168 6.078 1 98.94 152 THR B O 1
ATOM 2948 N N . LEU B 1 153 ? -16.953 -5.707 7.188 1 98.94 153 LEU B N 1
ATOM 2949 C CA . LEU B 1 153 ? -15.953 -6.617 7.75 1 98.94 153 LEU B CA 1
ATOM 2950 C C . LEU B 1 153 ? -16.078 -6.691 9.266 1 98.94 153 LEU B C 1
ATOM 2952 O O . LEU B 1 153 ? -15.906 -5.688 9.961 1 98.94 153 LEU B O 1
ATOM 2956 N N . GLU B 1 154 ? -16.422 -7.824 9.812 1 98.94 154 GLU B N 1
ATOM 2957 C CA . GLU B 1 154 ? -16.547 -7.965 11.266 1 98.94 154 GLU B CA 1
ATOM 2958 C C . GLU B 1 154 ? -15.164 -7.977 11.93 1 98.94 154 GLU B C 1
ATOM 2960 O O . GLU B 1 154 ? -14.172 -7.566 11.328 1 98.94 154 GLU B O 1
ATOM 2965 N N . GLU B 1 155 ? -15.156 -8.336 13.25 1 98.81 155 GLU B N 1
ATOM 2966 C CA . GLU B 1 155 ? -13.914 -8.289 14.016 1 98.81 155 GLU B CA 1
ATOM 2967 C C . GLU B 1 155 ? -12.992 -9.445 13.648 1 98.81 155 GLU B C 1
ATOM 2969 O O . GLU B 1 155 ? -13.461 -10.523 13.266 1 98.81 155 GLU B O 1
ATOM 2974 N N . LYS B 1 156 ? -11.688 -9.18 13.719 1 98.12 156 LYS B N 1
ATOM 2975 C CA . LYS B 1 156 ? -10.641 -10.18 13.562 1 98.12 156 LYS B CA 1
ATOM 2976 C C . LYS B 1 156 ? -10.672 -10.812 12.172 1 98.12 156 LYS B C 1
ATOM 2978 O O . LYS B 1 156 ? -10.375 -11.992 12.016 1 98.12 156 LYS B O 1
ATOM 2983 N N . VAL B 1 157 ? -11.164 -10.094 11.211 1 98.5 157 VAL B N 1
ATOM 2984 C CA . VAL B 1 157 ? -11.094 -10.492 9.805 1 98.5 157 VAL B CA 1
ATOM 2985 C C . VAL B 1 157 ? -9.711 -10.18 9.242 1 98.5 157 VAL B C 1
ATOM 2987 O O . VAL B 1 157 ? -9.086 -9.195 9.641 1 98.5 157 VAL B O 1
ATOM 2990 N N . PHE B 1 158 ? -9.234 -11.062 8.398 1 97.94 158 PHE B N 1
ATOM 2991 C CA . PHE B 1 158 ? -7.996 -10.82 7.664 1 97.94 158 PHE B CA 1
ATOM 2992 C C . PHE B 1 158 ? -8.266 -10.734 6.168 1 97.94 158 PHE B C 1
ATOM 2994 O O . PHE B 1 158 ? -8.773 -11.68 5.566 1 97.94 158 PHE B O 1
ATOM 3001 N N . ILE B 1 159 ? -7.945 -9.586 5.516 1 98.69 159 ILE B N 1
ATOM 3002 C CA . ILE B 1 159 ? -8 -9.367 4.074 1 98.69 159 ILE B CA 1
ATOM 3003 C C . ILE B 1 159 ? -6.578 -9.297 3.514 1 98.69 159 ILE B C 1
ATOM 3005 O O . ILE B 1 159 ? -5.844 -8.344 3.797 1 98.69 159 ILE B O 1
ATOM 3009 N N . ALA B 1 160 ? -6.18 -10.242 2.74 1 98.44 160 ALA B N 1
ATOM 3010 C CA . ALA B 1 160 ? -4.844 -10.281 2.146 1 98.44 160 ALA B CA 1
ATOM 3011 C C . ALA B 1 160 ? -4.688 -9.195 1.086 1 98.44 160 ALA B C 1
ATOM 3013 O O . ALA B 1 160 ? -5.617 -8.422 0.832 1 98.44 160 ALA B O 1
ATOM 3014 N N . PRO B 1 161 ? -3.461 -9.016 0.553 1 98.62 161 PRO B N 1
ATOM 3015 C CA . PRO B 1 161 ? -3.236 -7.926 -0.399 1 98.62 161 PRO B CA 1
ATOM 3016 C C . PRO B 1 161 ? -4.043 -8.094 -1.686 1 98.62 161 PRO B C 1
ATOM 3018 O O . PRO B 1 161 ? -4.258 -9.219 -2.143 1 98.62 161 PRO B O 1
ATOM 3021 N N . CYS B 1 162 ? -4.484 -6.914 -2.266 1 98.88 162 CYS B N 1
ATOM 3022 C CA . CYS B 1 162 ? -5.031 -6.812 -3.613 1 98.88 162 CYS B CA 1
ATOM 3023 C C . CYS B 1 162 ? -6.363 -7.547 -3.715 1 98.88 162 CYS B C 1
ATOM 3025 O O . CYS B 1 162 ? -6.727 -8.031 -4.789 1 98.88 162 CYS B O 1
ATOM 3027 N N . VAL B 1 163 ? -7.086 -7.738 -2.604 1 98.88 163 VAL B N 1
ATOM 3028 C CA . VAL B 1 163 ? -8.445 -8.258 -2.629 1 98.88 163 VAL B CA 1
ATOM 3029 C C . VAL B 1 163 ? -9.398 -7.184 -3.16 1 98.88 163 VAL B C 1
ATOM 3031 O O . VAL B 1 163 ? -9.234 -6 -2.859 1 98.88 163 VAL B O 1
ATOM 3034 N N . THR B 1 164 ? -10.375 -7.629 -3.934 1 98.88 164 THR B N 1
ATOM 3035 C CA . THR B 1 164 ? -11.398 -6.727 -4.453 1 98.88 164 THR B CA 1
ATOM 3036 C C . THR B 1 164 ? -12.781 -7.16 -3.992 1 98.88 164 THR B C 1
ATOM 3038 O O . THR B 1 164 ? -13.18 -8.312 -4.199 1 98.88 164 THR B O 1
ATOM 3041 N N . THR B 1 165 ? -13.523 -6.285 -3.393 1 98.75 165 THR B N 1
ATOM 3042 C CA . THR B 1 165 ? -14.953 -6.496 -3.158 1 98.75 165 THR B CA 1
ATOM 3043 C C . THR B 1 165 ? -15.789 -5.688 -4.145 1 98.75 165 THR B C 1
ATOM 3045 O O . THR B 1 165 ? -15.359 -4.633 -4.617 1 98.75 165 THR B O 1
ATOM 3048 N N . THR B 1 166 ? -16.969 -6.195 -4.492 1 97.19 166 THR B N 1
ATOM 3049 C CA . THR B 1 166 ? -17.891 -5.508 -5.391 1 97.19 166 THR B CA 1
ATOM 3050 C C . THR B 1 166 ? -19.266 -5.34 -4.742 1 97.19 166 THR B C 1
ATOM 3052 O O . THR B 1 166 ? -19.547 -5.969 -3.721 1 97.19 166 THR B O 1
ATOM 3055 N N . ASN B 1 167 ? -20.078 -4.398 -5.309 1 94.38 167 ASN B N 1
ATOM 3056 C CA . ASN B 1 167 ? -21.328 -4.125 -4.602 1 94.38 167 ASN B CA 1
ATOM 3057 C C . ASN B 1 167 ? -22.5 -3.969 -5.566 1 94.38 167 ASN B C 1
ATOM 3059 O O . ASN B 1 167 ? -23.625 -3.758 -5.145 1 94.38 167 ASN B O 1
ATOM 3063 N N . ASP B 1 168 ? -22.25 -4.031 -6.832 1 89.44 168 ASP B N 1
ATOM 3064 C CA . ASP B 1 168 ? -23.312 -3.816 -7.809 1 89.44 168 ASP B CA 1
ATOM 3065 C C . ASP B 1 168 ? -23.328 -4.918 -8.867 1 89.44 168 ASP B C 1
ATOM 3067 O O . ASP B 1 168 ? -22.469 -4.926 -9.766 1 89.44 168 ASP B O 1
ATOM 3071 N N . ASN B 1 169 ? -24.359 -5.738 -8.773 1 79.25 169 ASN B N 1
ATOM 3072 C CA . ASN B 1 169 ? -24.469 -6.844 -9.719 1 79.25 169 ASN B CA 1
ATOM 3073 C C . ASN B 1 169 ? -24.891 -6.355 -11.102 1 79.25 169 ASN B C 1
ATOM 3075 O O . ASN B 1 169 ? -24.672 -7.043 -12.102 1 79.25 169 ASN B O 1
ATOM 3079 N N . PHE B 1 170 ? -25.578 -5.23 -11.094 1 74.56 170 PHE B N 1
ATOM 3080 C CA . PHE B 1 170 ? -26.203 -4.805 -12.344 1 74.56 170 PHE B CA 1
ATOM 3081 C C . PHE B 1 170 ? -25.328 -3.779 -13.062 1 74.56 170 PHE B C 1
ATOM 3083 O O . PHE B 1 170 ? -25.516 -3.527 -14.258 1 74.56 170 PHE B O 1
ATOM 3090 N N . MET B 1 171 ? -24.422 -3.324 -12.477 1 67.25 171 MET B N 1
ATOM 3091 C CA . MET B 1 171 ? -23.516 -2.293 -12.961 1 67.25 171 MET B CA 1
ATOM 3092 C C . MET B 1 171 ? -24.281 -1.154 -13.625 1 67.25 171 MET B C 1
ATOM 3094 O O . MET B 1 171 ? -24.016 -0.812 -14.773 1 67.25 171 MET B O 1
ATOM 3098 N N . GLY B 1 172 ? -25.141 -0.307 -13.102 1 60.84 172 GLY B N 1
ATOM 3099 C CA . GLY B 1 172 ? -25.891 0.941 -13.195 1 60.84 172 GLY B CA 1
ATOM 3100 C C . GLY B 1 172 ? -26.75 1.034 -14.445 1 60.84 172 GLY B C 1
ATOM 3101 O O . GLY B 1 172 ? -27.062 2.133 -14.906 1 60.84 172 GLY B O 1
ATOM 3102 N N . ARG B 1 173 ? -27.203 -0.246 -15 1 64.38 173 ARG B N 1
ATOM 3103 C CA . ARG B 1 173 ? -27.938 0.153 -16.203 1 64.38 173 ARG B CA 1
ATOM 3104 C C . ARG B 1 173 ? -29.422 0.344 -15.914 1 64.38 173 ARG B C 1
ATOM 3106 O O . ARG B 1 173 ? -30.172 0.802 -16.781 1 64.38 173 ARG B O 1
ATOM 3113 N N . THR B 1 174 ? -29.828 0.027 -14.719 1 62.53 174 THR B N 1
ATOM 3114 C CA . THR B 1 174 ? -31.219 0.274 -14.406 1 62.53 174 THR B CA 1
ATOM 3115 C C . THR B 1 174 ? -31.375 1.027 -13.086 1 62.53 174 THR B C 1
ATOM 3117 O O . THR B 1 174 ? -30.484 0.954 -12.227 1 62.53 174 THR B O 1
ATOM 3120 N N . GLU B 1 175 ? -32.344 2.037 -12.992 1 61.31 175 GLU B N 1
ATOM 3121 C CA . GLU B 1 175 ? -32.594 2.797 -11.773 1 61.31 175 GLU B CA 1
ATOM 3122 C C . GLU B 1 175 ? -32.875 1.869 -10.594 1 61.31 175 GLU B C 1
ATOM 3124 O O . GLU B 1 175 ? -32.594 2.23 -9.445 1 61.31 175 GLU B O 1
ATOM 3129 N N . GLU B 1 176 ? -33.438 0.796 -10.82 1 61.5 176 GLU B N 1
ATOM 3130 C CA . GLU B 1 176 ? -33.812 -0.165 -9.773 1 61.5 176 GLU B CA 1
ATOM 3131 C C . GLU B 1 176 ? -32.562 -0.716 -9.094 1 61.5 176 GLU B C 1
ATOM 3133 O O . GLU B 1 176 ? -32.625 -1.188 -7.953 1 61.5 176 GLU B O 1
ATOM 3138 N N . ARG B 1 177 ? -31.453 -0.422 -9.727 1 60.09 177 ARG B N 1
ATOM 3139 C CA . ARG B 1 177 ? -30.219 -1.004 -9.234 1 60.09 177 ARG B CA 1
ATOM 3140 C C . ARG B 1 177 ? -29.781 -0.336 -7.938 1 60.09 177 ARG B C 1
ATOM 3142 O O . ARG B 1 177 ? -29.094 -0.953 -7.117 1 60.09 177 ARG B O 1
ATOM 3149 N N . PHE B 1 178 ? -30.094 0.894 -7.863 1 60.34 178 PHE B N 1
ATOM 3150 C CA . PHE B 1 178 ? -29.625 1.637 -6.699 1 60.34 178 PHE B CA 1
ATOM 3151 C C . PHE B 1 178 ? -30.172 1.032 -5.414 1 60.34 178 PHE B C 1
ATOM 3153 O O . PHE B 1 178 ? -29.5 1.049 -4.379 1 60.34 178 PHE B O 1
ATOM 3160 N N . ASP B 1 179 ? -31.359 0.485 -5.531 1 64.12 179 ASP B N 1
ATOM 3161 C CA . ASP B 1 179 ? -31.984 -0.141 -4.367 1 64.12 179 ASP B CA 1
ATOM 3162 C C . ASP B 1 179 ? -31.391 -1.527 -4.113 1 64.12 179 ASP B C 1
ATOM 3164 O O . ASP B 1 179 ? -31.703 -2.162 -3.104 1 64.12 179 ASP B O 1
ATOM 3168 N N . LYS B 1 180 ? -30.438 -1.86 -5 1 76.06 180 LYS B N 1
ATOM 3169 C CA . LYS B 1 180 ? -29.969 -3.24 -4.895 1 76.06 180 LYS B CA 1
ATOM 3170 C C . LYS B 1 180 ? -28.469 -3.297 -4.645 1 76.06 180 LYS B C 1
ATOM 3172 O O . LYS B 1 180 ? -27.891 -4.379 -4.598 1 76.06 180 LYS B O 1
ATOM 3177 N N . ILE B 1 181 ? -27.906 -2.115 -4.414 1 87.62 181 ILE B N 1
ATOM 3178 C CA . ILE B 1 181 ? -26.484 -2.092 -4.117 1 87.62 181 ILE B CA 1
ATOM 3179 C C . ILE B 1 181 ? -26.219 -2.701 -2.742 1 87.62 181 ILE B C 1
ATOM 3181 O O . ILE B 1 181 ? -26.844 -2.299 -1.754 1 87.62 181 ILE B O 1
ATOM 3185 N N . LYS B 1 182 ? -25.438 -3.77 -2.793 1 92.5 182 LYS B N 1
ATOM 3186 C CA . LYS B 1 182 ? -25.141 -4.477 -1.552 1 92.5 182 LYS B CA 1
ATOM 3187 C C . LYS B 1 182 ? -23.672 -4.906 -1.504 1 92.5 182 LYS B C 1
ATOM 3189 O O . LYS B 1 182 ? -23.203 -5.629 -2.385 1 92.5 182 LYS B O 1
ATOM 3194 N N . GLY B 1 183 ? -22.953 -4.457 -0.524 1 96.81 183 GLY B N 1
ATOM 3195 C CA . GLY B 1 183 ? -21.578 -4.887 -0.33 1 96.81 183 GLY B CA 1
ATOM 3196 C C . GLY B 1 183 ? -21.469 -6.262 0.306 1 96.81 183 GLY B C 1
ATOM 3197 O O . GLY B 1 183 ? -22.453 -6.812 0.781 1 96.81 183 GLY B O 1
ATOM 3198 N N . ALA B 1 184 ? -20.297 -6.848 0.264 1 98.31 184 ALA B N 1
ATOM 3199 C CA . ALA B 1 184 ? -20.031 -8.133 0.905 1 98.31 184 ALA B CA 1
ATOM 3200 C C . ALA B 1 184 ? -20.125 -8.016 2.424 1 98.31 184 ALA B C 1
ATOM 3202 O O . ALA B 1 184 ? -19.969 -6.926 2.979 1 98.31 184 ALA B O 1
ATOM 3203 N N . HIS B 1 185 ? -20.453 -9.07 3.072 1 98.88 185 HIS B N 1
ATOM 3204 C CA . HIS B 1 185 ? -20.422 -9.219 4.523 1 98.88 185 HIS B CA 1
ATOM 3205 C C . HIS B 1 185 ? -19.438 -10.305 4.938 1 98.88 185 HIS B C 1
ATOM 3207 O O . HIS B 1 185 ? -19.734 -11.5 4.812 1 98.88 185 HIS B O 1
ATOM 3213 N N . VAL B 1 186 ? -18.25 -9.93 5.387 1 98.94 186 VAL B N 1
ATOM 3214 C CA . VAL B 1 186 ? -17.219 -10.867 5.828 1 98.94 186 VAL B CA 1
ATOM 3215 C C . VAL B 1 186 ? -17.281 -11.016 7.348 1 98.94 186 VAL B C 1
ATOM 3217 O O . VAL B 1 186 ? -17.031 -10.055 8.078 1 98.94 186 VAL B O 1
ATOM 3220 N N . LYS B 1 187 ? -17.5 -12.195 7.824 1 98.94 187 LYS B N 1
ATOM 3221 C CA . LYS B 1 187 ? -17.828 -12.391 9.234 1 98.94 187 LYS B CA 1
ATOM 3222 C C . LYS B 1 187 ? -16.578 -12.688 10.055 1 98.94 187 LYS B C 1
ATOM 3224 O O . LYS B 1 187 ? -15.492 -12.883 9.5 1 98.94 187 LYS B O 1
ATOM 3229 N N . LYS B 1 188 ? -16.828 -12.766 11.359 1 98.75 188 LYS B N 1
ATOM 3230 C CA . LYS B 1 188 ? -15.781 -12.789 12.375 1 98.75 188 LYS B CA 1
ATOM 3231 C C . LYS B 1 188 ? -14.758 -13.883 12.078 1 98.75 188 LYS B C 1
ATOM 3233 O O . LYS B 1 188 ? -15.125 -15.039 11.867 1 98.75 188 LYS B O 1
ATOM 3238 N N . GLY B 1 189 ? -13.516 -13.453 11.992 1 98 189 GLY B N 1
ATOM 3239 C CA . GLY B 1 189 ? -12.422 -14.414 11.953 1 98 189 GLY B CA 1
ATOM 3240 C C . GLY B 1 189 ? -12.156 -14.961 10.562 1 98 189 GLY B C 1
ATOM 3241 O O . GLY B 1 189 ? -11.258 -15.773 10.367 1 98 189 GLY B O 1
ATOM 3242 N N . ALA B 1 190 ? -12.914 -14.617 9.586 1 98.5 190 ALA B N 1
ATOM 3243 C CA . ALA B 1 190 ? -12.68 -15.078 8.219 1 98.5 190 ALA B CA 1
ATOM 3244 C C . ALA B 1 190 ? -11.383 -14.5 7.66 1 98.5 190 ALA B C 1
ATOM 3246 O O . ALA B 1 190 ? -10.945 -13.422 8.062 1 98.5 190 ALA B O 1
ATOM 3247 N N . ARG B 1 191 ? -10.75 -15.211 6.746 1 98.19 191 ARG B N 1
ATOM 3248 C CA . ARG B 1 191 ? -9.516 -14.828 6.062 1 98.19 191 ARG B CA 1
ATOM 3249 C C . ARG B 1 191 ? -9.688 -14.898 4.547 1 98.19 191 ARG B C 1
ATOM 3251 O O . ARG B 1 191 ? -10.078 -15.938 4.008 1 98.19 191 ARG B O 1
ATOM 3258 N N . VAL B 1 192 ? -9.406 -13.836 3.904 1 98.69 192 VAL B N 1
ATOM 3259 C CA . VAL B 1 192 ? -9.586 -13.75 2.459 1 98.69 192 VAL B CA 1
ATOM 3260 C C . VAL B 1 192 ? -8.227 -13.641 1.771 1 98.69 192 VAL B C 1
ATOM 3262 O O . VAL B 1 192 ? -7.508 -12.656 1.968 1 98.69 192 VAL B O 1
ATOM 3265 N N . GLY B 1 193 ? -7.879 -14.602 0.918 1 98.25 193 GLY B N 1
ATOM 3266 C CA . GLY B 1 193 ? -6.57 -14.703 0.288 1 98.25 193 GLY B CA 1
ATOM 3267 C C . GLY B 1 193 ? -6.332 -13.641 -0.766 1 98.25 193 GLY B C 1
ATOM 3268 O O . GLY B 1 193 ? -7.281 -13.047 -1.282 1 98.25 193 GLY B O 1
ATOM 3269 N N . GLY B 1 194 ? -5.074 -13.422 -1.067 1 98.38 194 GLY B N 1
ATOM 3270 C CA . GLY B 1 194 ? -4.656 -12.328 -1.9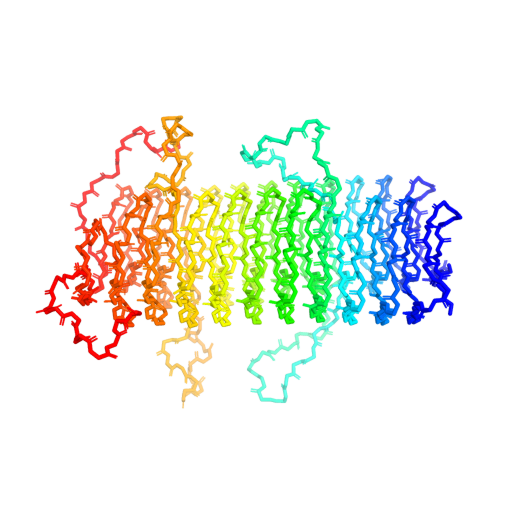33 1 98.38 194 GLY B CA 1
ATOM 3271 C C . GLY B 1 194 ? -5.254 -12.406 -3.324 1 98.38 194 GLY B C 1
ATOM 3272 O O . GLY B 1 194 ? -5.367 -13.492 -3.898 1 98.38 194 GLY B O 1
ATOM 3273 N N . ALA B 1 195 ? -5.648 -11.18 -3.828 1 98.62 195 ALA B N 1
ATOM 3274 C CA . ALA B 1 195 ? -6.105 -10.992 -5.203 1 98.62 195 ALA B CA 1
ATOM 3275 C C . ALA B 1 195 ? -7.391 -11.766 -5.465 1 98.62 195 ALA B C 1
ATOM 3277 O O . ALA B 1 195 ? -7.703 -12.094 -6.609 1 98.62 195 ALA B O 1
ATOM 3278 N N . SER B 1 196 ? -8.102 -12.203 -4.449 1 98.62 196 SER B N 1
ATOM 3279 C CA . SER B 1 196 ? -9.43 -12.789 -4.617 1 98.62 196 SER B CA 1
ATOM 3280 C C . SER B 1 196 ? -10.477 -11.719 -4.895 1 98.62 196 SER B C 1
ATOM 3282 O O . SER B 1 196 ? -10.211 -10.523 -4.715 1 98.62 196 SER B O 1
ATOM 3284 N N . ILE B 1 197 ? -11.594 -12.109 -5.367 1 98.81 197 ILE B N 1
ATOM 3285 C CA . ILE B 1 197 ? -12.711 -11.219 -5.672 1 98.81 197 ILE B CA 1
ATOM 3286 C C . ILE B 1 197 ? -13.977 -11.719 -4.973 1 98.81 197 ILE B C 1
ATOM 3288 O O . ILE B 1 197 ? -14.32 -12.898 -5.066 1 98.81 197 ILE B O 1
ATOM 3292 N N . ILE B 1 198 ? -14.625 -10.891 -4.289 1 98.88 198 ILE B N 1
ATOM 3293 C CA . ILE B 1 198 ? -15.906 -11.211 -3.656 1 98.88 198 ILE B CA 1
ATOM 3294 C C . ILE B 1 198 ? -17.031 -10.477 -4.367 1 98.88 198 ILE B C 1
ATOM 3296 O O . ILE B 1 198 ? -17.016 -9.242 -4.477 1 98.88 198 ILE B O 1
ATOM 3300 N N . LEU B 1 199 ? -18.047 -11.164 -4.82 1 98 199 LEU B N 1
ATOM 3301 C CA . LEU B 1 199 ? -19.141 -10.578 -5.594 1 98 199 LEU B CA 1
ATOM 3302 C C . LEU B 1 199 ? -20.141 -9.883 -4.68 1 98 199 LEU B C 1
ATOM 3304 O O . LEU B 1 199 ? -20.078 -10.031 -3.455 1 98 199 LEU B O 1
ATOM 3308 N N . PRO B 1 200 ? -21.047 -9.117 -5.281 1 96.81 200 PRO B N 1
ATOM 3309 C CA . PRO B 1 200 ? -21.984 -8.297 -4.508 1 96.81 200 PRO B CA 1
ATOM 3310 C C . PRO B 1 200 ? -22.891 -9.133 -3.605 1 96.81 200 PRO B C 1
ATOM 3312 O O . PRO B 1 200 ? -23.438 -10.148 -4.043 1 96.81 200 PRO B O 1
ATOM 3315 N N . GLY B 1 201 ? -22.984 -8.688 -2.365 1 96.69 201 GLY B N 1
ATOM 3316 C CA . GLY B 1 201 ? -23.969 -9.258 -1.472 1 96.69 201 GLY B CA 1
ATOM 3317 C C . GLY B 1 201 ? -23.562 -10.602 -0.89 1 96.69 201 GLY B C 1
ATOM 3318 O O . GLY B 1 201 ? -24.328 -11.227 -0.162 1 96.69 201 GLY B O 1
ATOM 3319 N N . ILE B 1 202 ? -22.406 -11.062 -1.123 1 98.38 202 ILE B N 1
ATOM 3320 C CA . ILE B 1 202 ? -21.922 -12.359 -0.662 1 98.38 202 ILE B CA 1
ATOM 3321 C C . ILE B 1 202 ? -21.641 -12.305 0.837 1 98.38 202 ILE B C 1
ATOM 3323 O O . ILE B 1 202 ? -21.078 -11.328 1.331 1 98.38 202 ILE B O 1
ATOM 3327 N N . VAL B 1 203 ? -22.047 -13.359 1.521 1 98.88 203 VAL B N 1
ATOM 3328 C CA . VAL B 1 203 ? -21.703 -13.539 2.926 1 98.88 203 VAL B CA 1
ATOM 3329 C C . VAL B 1 203 ? -20.562 -14.547 3.049 1 98.88 203 VAL B C 1
ATOM 3331 O O . VAL B 1 203 ? -20.703 -15.711 2.666 1 98.88 203 VAL B O 1
ATOM 3334 N N . VAL B 1 204 ? -19.406 -14.125 3.498 1 98.94 204 VAL B N 1
ATOM 3335 C CA . VAL B 1 204 ? -18.312 -15 3.889 1 98.94 204 VAL B CA 1
ATOM 3336 C C . VAL B 1 204 ? -18.422 -15.352 5.371 1 98.94 204 VAL B C 1
ATOM 3338 O O . VAL B 1 204 ? -18.203 -14.5 6.234 1 98.94 204 VAL B O 1
ATOM 3341 N N . GLU B 1 205 ? -18.734 -16.531 5.66 1 98.88 205 GLU B N 1
ATOM 3342 C CA . GLU B 1 205 ? -19.109 -16.938 7.012 1 98.88 205 GLU B CA 1
ATOM 3343 C C . GLU B 1 205 ? -17.906 -16.984 7.938 1 98.88 205 GLU B C 1
ATOM 3345 O O . GLU B 1 205 ? -16.766 -16.875 7.48 1 98.88 205 GLU B O 1
ATOM 3350 N N . GLU B 1 206 ? -18.219 -17.156 9.281 1 98.75 206 GLU B N 1
ATOM 3351 C CA . GLU B 1 206 ? -17.188 -17.078 10.312 1 98.75 206 GLU B CA 1
ATOM 3352 C C . GLU B 1 206 ? -16.094 -18.109 10.07 1 98.75 206 GLU B C 1
ATOM 3354 O O . GLU B 1 206 ? -16.359 -19.25 9.719 1 98.75 206 GLU B O 1
ATOM 3359 N N . GLU B 1 207 ? -14.891 -17.719 10.141 1 98 207 GLU B N 1
ATOM 3360 C CA . GLU B 1 207 ? -13.711 -18.578 10.148 1 98 207 GLU B CA 1
ATOM 3361 C C . GLU B 1 207 ? -13.516 -19.25 8.797 1 98 207 GLU B C 1
ATOM 3363 O O . GLU B 1 207 ? -12.82 -20.266 8.703 1 98 207 GLU B O 1
ATOM 3368 N N . THR B 1 208 ? -14.18 -18.703 7.789 1 98.25 208 THR B N 1
ATOM 3369 C CA . THR B 1 208 ? -13.938 -19.172 6.426 1 98.25 208 THR B CA 1
ATOM 3370 C C . THR B 1 208 ? -12.547 -18.75 5.953 1 98.25 208 THR B C 1
ATOM 3372 O O . THR B 1 208 ? -12.078 -17.656 6.273 1 98.25 208 THR B O 1
ATOM 3375 N N . PHE B 1 209 ? -11.938 -19.688 5.234 1 98 209 PHE B N 1
ATOM 3376 C CA . PHE B 1 209 ? -10.68 -19.391 4.555 1 98 209 PHE B CA 1
ATOM 3377 C C . PHE B 1 209 ? -10.867 -19.375 3.043 1 98 209 PHE B C 1
ATOM 3379 O O . PHE B 1 209 ? -11.117 -20.422 2.436 1 98 209 PHE B O 1
ATOM 3386 N N . VAL B 1 210 ? -10.766 -18.203 2.4 1 98.56 210 VAL B N 1
ATOM 3387 C CA . VAL B 1 210 ? -10.805 -18.047 0.949 1 98.56 210 VAL B CA 1
ATOM 3388 C C . VAL B 1 210 ? -9.383 -18.078 0.389 1 98.56 210 VAL B C 1
ATOM 3390 O O . VAL B 1 210 ? -8.57 -17.203 0.697 1 98.56 210 VAL B O 1
ATOM 3393 N N . ALA B 1 211 ? -9.078 -19 -0.405 1 97.81 211 ALA B N 1
ATOM 3394 C CA . ALA B 1 211 ? -7.73 -19.125 -0.957 1 97.81 211 ALA B CA 1
ATOM 3395 C C . ALA B 1 211 ? -7.414 -17.984 -1.916 1 97.81 211 ALA B C 1
ATOM 3397 O O . ALA B 1 211 ? -8.32 -17.344 -2.443 1 97.81 211 ALA B O 1
ATOM 3398 N N . ALA B 1 212 ? -6.129 -17.781 -2.113 1 98.12 212 ALA B N 1
ATOM 3399 C CA . ALA B 1 212 ? -5.668 -16.734 -3.008 1 98.12 212 ALA B CA 1
ATOM 3400 C C . ALA B 1 212 ? -6.238 -16.906 -4.41 1 98.12 212 ALA B C 1
ATOM 3402 O O . ALA B 1 212 ? -6.316 -18.031 -4.914 1 98.12 212 ALA B O 1
ATOM 3403 N N . GLY B 1 213 ? -6.656 -15.75 -5.023 1 98.31 213 GLY B N 1
ATOM 3404 C CA . GLY B 1 213 ? -7.078 -15.734 -6.414 1 98.31 213 GLY B CA 1
ATOM 3405 C C . GLY B 1 213 ? -8.484 -16.266 -6.613 1 98.31 213 GLY B C 1
ATOM 3406 O O . GLY B 1 213 ? -8.969 -16.359 -7.746 1 98.31 213 GLY B O 1
ATOM 3407 N N . ALA B 1 214 ? -9.164 -16.625 -5.562 1 98.56 214 ALA B N 1
ATOM 3408 C CA . ALA B 1 214 ? -10.492 -17.203 -5.684 1 98.56 214 ALA B CA 1
ATOM 3409 C C . ALA B 1 214 ? -11.516 -16.156 -6.117 1 98.56 214 ALA B C 1
ATOM 3411 O O . ALA B 1 214 ? -11.383 -14.984 -5.789 1 98.56 214 ALA B O 1
ATOM 3412 N N . LEU B 1 215 ? -12.469 -16.594 -6.852 1 98.75 215 LEU B N 1
ATOM 3413 C CA . LEU B 1 215 ? -13.664 -15.812 -7.148 1 98.75 215 LEU B CA 1
ATOM 3414 C C . LEU B 1 215 ? -14.859 -16.312 -6.34 1 98.75 215 LEU B C 1
ATOM 3416 O O . LEU B 1 215 ? -15.414 -17.375 -6.637 1 98.75 215 LEU B O 1
ATOM 3420 N N . VAL B 1 216 ? -15.289 -15.578 -5.387 1 98.81 216 VAL B N 1
ATOM 3421 C CA . VAL B 1 216 ? -16.359 -16 -4.5 1 98.81 216 VAL B CA 1
ATOM 3422 C C . VAL B 1 216 ? -17.703 -15.523 -5.043 1 98.81 216 VAL B C 1
ATOM 3424 O O . VAL B 1 216 ? -18.031 -14.336 -4.957 1 98.81 216 VAL B O 1
ATOM 3427 N N . THR B 1 217 ? -18.562 -16.453 -5.477 1 98.19 217 THR B N 1
ATOM 3428 C CA . THR B 1 217 ? -19.781 -16.094 -6.18 1 98.19 217 THR B CA 1
ATOM 3429 C C . THR B 1 217 ? -21.016 -16.5 -5.371 1 98.19 217 THR B C 1
ATOM 3431 O O . THR B 1 217 ? -22.141 -16.172 -5.727 1 98.19 217 THR B O 1
ATOM 3434 N N . LYS B 1 218 ? -20.781 -17.297 -4.32 1 98.31 218 LYS B N 1
ATOM 3435 C CA . LYS B 1 218 ? -21.859 -17.734 -3.43 1 98.31 218 LYS B CA 1
ATOM 3436 C C . LYS B 1 218 ? -21.438 -17.609 -1.967 1 98.31 218 LYS B C 1
ATOM 3438 O O . LYS B 1 218 ? -20.25 -17.562 -1.66 1 98.31 218 LYS B O 1
ATOM 3443 N N . ASN B 1 219 ? -22.469 -17.594 -1.127 1 98.81 219 ASN B N 1
ATOM 3444 C CA . ASN B 1 219 ? -22.172 -17.578 0.303 1 98.81 219 ASN B CA 1
ATOM 3445 C C . ASN B 1 219 ? -21.359 -18.797 0.712 1 98.81 219 ASN B C 1
ATOM 3447 O O . ASN B 1 219 ? -21.578 -19.906 0.205 1 98.81 219 ASN B O 1
ATOM 3451 N N . THR B 1 220 ? -20.469 -18.609 1.659 1 98.81 220 THR B N 1
ATOM 3452 C CA . THR B 1 220 ? -19.656 -19.719 2.139 1 98.81 220 THR B CA 1
ATOM 3453 C C . THR B 1 220 ? -20.266 -20.328 3.402 1 98.81 220 THR B C 1
ATOM 3455 O O . THR B 1 220 ? -21.188 -19.766 3.982 1 98.81 220 THR B O 1
ATOM 3458 N N . GLU B 1 221 ? -19.75 -21.516 3.738 1 98.62 221 GLU B N 1
ATOM 3459 C CA . GLU B 1 221 ? -20.078 -22.141 5.023 1 98.62 221 GLU B CA 1
ATOM 3460 C C . GLU B 1 221 ? -18.984 -21.844 6.059 1 98.62 221 GLU B C 1
ATOM 3462 O O . GLU B 1 221 ? -17.828 -21.656 5.707 1 98.62 221 GLU B O 1
ATOM 3467 N N . ALA B 1 222 ? -19.422 -21.859 7.348 1 98.62 222 ALA B N 1
ATOM 3468 C CA . ALA B 1 222 ? -18.484 -21.547 8.414 1 98.62 222 ALA B CA 1
ATOM 3469 C C . ALA B 1 222 ? -17.359 -22.562 8.477 1 98.62 222 ALA B C 1
ATOM 3471 O O . ALA B 1 222 ? -17.578 -23.75 8.242 1 98.62 222 ALA B O 1
ATOM 3472 N N . LYS B 1 223 ? -16.188 -22.062 8.727 1 98.25 223 LYS B N 1
ATOM 3473 C CA . LYS B 1 223 ? -15.008 -22.891 9.016 1 98.25 223 LYS B CA 1
ATOM 3474 C C . LYS B 1 223 ? -14.641 -23.75 7.816 1 98.25 223 LYS B C 1
ATOM 3476 O O . LYS B 1 223 ? -14.219 -24.906 7.98 1 98.25 223 LYS B O 1
ATOM 3481 N N . THR B 1 224 ? -14.836 -23.203 6.598 1 98.25 224 THR B N 1
ATOM 3482 C CA . THR B 1 224 ? -14.484 -23.969 5.406 1 98.25 224 THR B CA 1
ATOM 3483 C C . THR B 1 224 ? -13.406 -23.25 4.598 1 98.25 224 THR B C 1
ATOM 3485 O O . THR B 1 224 ? -13.273 -22.031 4.684 1 98.25 224 THR B O 1
ATOM 3488 N N . LEU B 1 225 ? -12.633 -24.031 3.951 1 98 225 LEU B N 1
ATOM 3489 C CA . LEU B 1 225 ? -11.734 -23.547 2.916 1 98 225 LEU B CA 1
ATOM 3490 C C . LEU B 1 225 ? -12.398 -23.594 1.545 1 98 225 LEU B C 1
ATOM 3492 O O . LEU B 1 225 ? -12.922 -24.625 1.144 1 98 225 LEU B O 1
ATOM 3496 N N . VAL B 1 226 ? -12.375 -22.438 0.812 1 98.5 226 VAL B N 1
ATOM 3497 C CA . VAL B 1 226 ? -12.883 -22.406 -0.558 1 98.5 226 VAL B CA 1
ATOM 3498 C C . VAL B 1 226 ? -11.781 -21.922 -1.499 1 98.5 226 VAL B C 1
ATOM 3500 O O . VAL B 1 226 ? -10.961 -21.078 -1.126 1 98.5 226 VAL B O 1
ATOM 3503 N N . LYS B 1 227 ? -11.758 -22.453 -2.674 1 98.06 227 LYS B N 1
ATOM 3504 C CA . LYS B 1 227 ? -10.734 -22.109 -3.658 1 98.06 227 LYS B CA 1
ATOM 3505 C C . LYS B 1 227 ? -11.297 -22.188 -5.078 1 98.06 227 LYS B C 1
ATOM 3507 O O . LYS B 1 227 ? -12.281 -22.891 -5.328 1 98.06 227 LYS B O 1
ATOM 3512 N N . GLY B 1 228 ? -10.672 -21.328 -5.926 1 97.81 228 GLY B N 1
ATOM 3513 C CA . GLY B 1 228 ? -10.945 -21.531 -7.34 1 97.81 228 GLY B CA 1
ATOM 3514 C C . GLY B 1 228 ? -11.805 -20.438 -7.941 1 97.81 228 GLY B C 1
ATOM 3515 O O . GLY B 1 228 ? -12.219 -19.516 -7.246 1 97.81 228 GLY B O 1
ATOM 3516 N N . VAL B 1 229 ? -12.094 -20.562 -9.32 1 98 229 VAL B N 1
ATOM 3517 C CA . VAL B 1 229 ? -12.898 -19.656 -10.133 1 98 229 VAL B CA 1
ATOM 3518 C C . VAL B 1 229 ? -13.977 -20.453 -10.875 1 98 229 VAL B C 1
ATOM 3520 O O . VAL B 1 229 ? -13.727 -21 -11.953 1 98 229 VAL B O 1
ATOM 3523 N N . PRO B 1 230 ? -15.078 -20.562 -10.406 1 98.06 230 PRO B N 1
ATOM 3524 C CA . PRO B 1 230 ? -15.57 -19.984 -9.148 1 98.06 230 PRO B CA 1
ATOM 3525 C C . PRO B 1 230 ? -15.094 -20.766 -7.926 1 98.06 230 PRO B C 1
ATOM 3527 O O . PRO B 1 230 ? -14.695 -21.938 -8.047 1 98.06 230 PRO B O 1
ATOM 3530 N N . ALA B 1 231 ? -15.164 -20.125 -6.824 1 98.5 231 ALA B N 1
ATOM 3531 C CA . ALA B 1 231 ? -14.711 -20.734 -5.578 1 98.5 231 ALA B CA 1
ATOM 3532 C C . ALA B 1 231 ? -15.633 -21.891 -5.168 1 98.5 231 ALA B C 1
ATOM 3534 O O . ALA B 1 231 ? -16.859 -21.75 -5.211 1 98.5 231 ALA B O 1
ATOM 3535 N N . LYS B 1 232 ? -15.039 -22.953 -4.75 1 98.5 232 LYS B N 1
ATOM 3536 C CA . LYS B 1 232 ? -15.773 -24.125 -4.27 1 98.5 232 LYS B CA 1
ATOM 3537 C C . LYS B 1 232 ? -15.188 -24.641 -2.955 1 98.5 232 LYS B C 1
ATOM 3539 O O . LYS B 1 232 ? -14.008 -24.406 -2.658 1 98.5 232 LYS B O 1
ATOM 3544 N N . PHE B 1 233 ? -16.078 -25.359 -2.271 1 98.44 233 PHE B N 1
ATOM 3545 C CA . PHE B 1 233 ? -15.641 -26 -1.035 1 98.44 233 PHE B CA 1
ATOM 3546 C C . PHE B 1 233 ? -14.469 -26.938 -1.295 1 98.44 233 PHE B C 1
ATOM 3548 O O . PHE B 1 233 ? -14.484 -27.703 -2.268 1 98.44 233 PHE B O 1
ATOM 3555 N N . VAL B 1 234 ? -13.523 -26.938 -0.408 1 97.94 234 VAL B N 1
ATOM 3556 C CA . VAL B 1 234 ? -12.398 -27.875 -0.498 1 97.94 234 VAL B CA 1
ATOM 3557 C C . VAL B 1 234 ? -12.398 -28.797 0.72 1 97.94 234 VAL B C 1
ATOM 3559 O O . VAL B 1 234 ? -12.469 -30.016 0.583 1 97.94 234 VAL B O 1
ATOM 3562 N N . LYS B 1 235 ? -12.289 -28.172 1.908 1 97.75 235 LYS B N 1
ATOM 3563 C CA . LYS B 1 235 ? -12.258 -28.891 3.184 1 97.75 235 LYS B CA 1
ATOM 3564 C C . LYS B 1 235 ? -12.57 -27.938 4.344 1 97.75 235 LYS B C 1
ATOM 3566 O O . LYS B 1 235 ? -12.758 -26.75 4.145 1 97.75 235 LYS B O 1
ATOM 3571 N N . MET B 1 236 ? -12.602 -28.594 5.535 1 97.75 236 MET B N 1
ATOM 3572 C CA . MET B 1 236 ? -12.742 -27.781 6.742 1 97.75 236 MET B CA 1
ATOM 3573 C C . MET B 1 236 ? -11.422 -27.125 7.125 1 97.75 236 MET B C 1
ATOM 3575 O O . MET B 1 236 ? -10.352 -27.703 6.887 1 97.75 236 MET B O 1
ATOM 3579 N N . VAL B 1 237 ? -11.539 -25.984 7.656 1 95.44 237 VAL B N 1
ATOM 3580 C CA . VAL B 1 237 ? -10.344 -25.328 8.172 1 95.44 237 VAL B CA 1
ATOM 3581 C C . VAL B 1 237 ? -9.781 -26.125 9.352 1 95.44 237 VAL B C 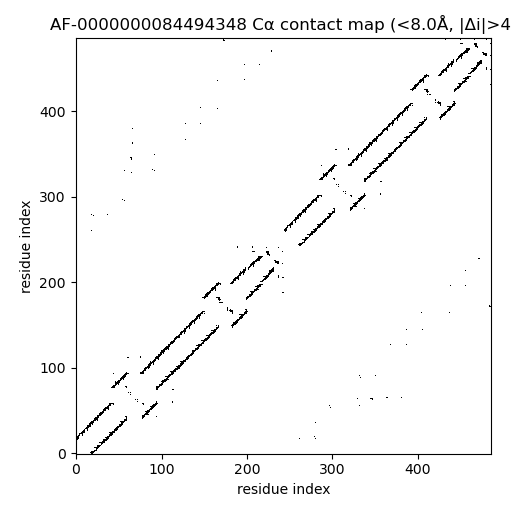1
ATOM 3583 O O . VAL B 1 237 ? -10.531 -26.609 10.195 1 95.44 237 VAL B O 1
ATOM 3586 N N . ASP B 1 238 ? -8.5 -26.25 9.344 1 92 238 ASP B N 1
ATOM 3587 C CA . ASP B 1 238 ? -7.832 -26.922 10.453 1 92 238 ASP B CA 1
ATOM 3588 C C . ASP B 1 238 ? -8.172 -26.25 11.781 1 92 238 ASP B C 1
ATOM 3590 O O . ASP B 1 238 ? -8.109 -25.016 11.898 1 92 238 ASP B O 1
ATOM 3594 N N . GLU B 1 239 ? -8.492 -26.984 12.797 1 92 239 GLU B N 1
ATOM 3595 C CA . GLU B 1 239 ? -8.906 -26.469 14.094 1 92 239 GLU B CA 1
ATOM 3596 C C . GLU B 1 239 ? -7.836 -25.562 14.703 1 92 239 GLU B C 1
ATOM 3598 O O . GLU B 1 239 ? -8.148 -24.609 15.414 1 92 239 GLU B O 1
ATOM 3603 N N . ARG B 1 240 ? -6.609 -25.812 14.367 1 90.19 240 ARG B N 1
ATOM 3604 C CA . ARG B 1 240 ? -5.484 -25.062 14.906 1 90.19 240 ARG B CA 1
ATOM 3605 C C . ARG B 1 240 ? -5.465 -23.641 14.359 1 90.19 240 ARG B C 1
ATOM 3607 O O . ARG B 1 240 ? -4.793 -22.766 14.914 1 90.19 240 ARG B O 1
ATOM 3614 N N . GLU B 1 241 ? -6.168 -23.438 13.32 1 90.12 241 GLU B N 1
ATOM 3615 C CA . GLU B 1 241 ? -6.164 -22.141 12.656 1 90.12 241 GLU B CA 1
ATOM 3616 C C . GLU B 1 241 ? -7.359 -21.297 13.086 1 90.12 241 GLU B C 1
ATOM 3618 O O . GLU B 1 241 ? -7.492 -20.141 12.68 1 90.12 241 GLU B O 1
ATOM 3623 N N . LEU B 1 242 ? -8.18 -21.828 13.883 1 92.31 242 LEU B N 1
ATOM 3624 C CA . LEU B 1 242 ? -9.383 -21.125 14.32 1 92.31 242 LEU B CA 1
ATOM 3625 C C . LEU B 1 242 ? -9.078 -20.219 15.516 1 92.31 242 LEU B C 1
ATOM 3627 O O . LEU B 1 242 ? -8.156 -20.5 16.281 1 92.31 242 LEU B O 1
ATOM 3631 N N . LEU B 1 243 ? -9.758 -19.156 15.695 1 91.12 243 LEU B N 1
ATOM 3632 C CA . LEU B 1 243 ? -9.617 -18.25 16.828 1 91.12 243 LEU B CA 1
ATOM 3633 C C . LEU B 1 243 ? -10.086 -18.906 18.109 1 91.12 243 LEU B C 1
ATOM 3635 O O . LEU B 1 243 ? -11 -19.734 18.094 1 91.12 243 LEU B O 1
#

Radius of gyration: 22.66 Å; Cα contacts (8 Å, |Δi|>4): 1702; chains: 2; bounding box: 59×60×55 Å

Secondary structure (DSSP, 8-state):
--EE-TT-EE-TT-EE-TT-EE-TT-EE-TT-EE-SS-EE-TT-EE-TT-EE-TT-EEEEPP---TT------S-PPPPEE-SS-EE-TT-EEETT-EE-TT-EE-TT-EE-TT-EE-SS-EE-TT-EE-TT-EE-TT-EE-TT-EE-TT-EE-TT-EE-TT-EE---SSTTS-GGGTTT----EE-TT-EE-TT-EE-TT-EE-TT-EEPTT-EE-SPPPTTEEEEETTEEEEEEPPGGG--/--EE-TT-EE-TT-EE-SS-EE-TT-EE-TT-EE-SS-EE-TT-EE-TT-EE-TT-EEEEPP---TT------S-PPPPEE-SS-EE-TT-EEETT-EE-TT-EE-TT-EE-TT-EE-SS-EE-TT-EE-TT-EE-TT-EE-TT-EE-TT-EE-TT-EE-TT-EE---SSTTSSGGGGGG----EE-TT-EE-TT-EE-TT-EE-TT-EEPTT-EE-SPPPTTEEEETTTTEEEEEPPGGG--

Nearest PDB structures (foldseek):
  3mqg-assembly1_B  TM=7.090E-01  e=1.829E-08  Bordetella petrii DSM 12804
  6ued-assembly1_A-2  TM=5.676E-01  e=6.675E-09  Pseudomonas aeruginosa PAO1
  3pmo-assembly1_A  TM=5.605E-01  e=2.127E-08  Pseudomonas aeruginosa
  3vbj-assembly1_C  TM=5.132E-01  e=9.796E-07  Bacillus cereus SJ1
  3vbp-assembly1_E  TM=4.627E-01  e=2.513E-07  Bacillus cereus SJ1

Foldseek 3Di:
DEAADPQEAADPQEAAEEHEYHDHQEYHEHHEYHEACEYEDHNEYEEHQEYAYAQEYEAAADDDDPPDPDDDDPDQATEYHYECEYHEHNEYEHGQEYAEYNEYQYALEYAYHNEYAYACEYHEHNEYHEHCEYAEANEYAYHNEYFYHQEYHYYQEYHEEQEYWAFFPVVPPDPVGVVRGATEYEDAQEYAAANEYEYHPEYADANEYEYHNEHDDHHDDHQFYWYDDHTDTDGGHDPVSHD/DEAADPQEAADPQEAAEEHEYHDHQEYHEHHEYHEAHEYEDYNEYEEHQEYAYAQEYEAAEDDDDPPDPDDDDPDQATEYHYECEYHEHNEYEHGQEYAEYVEYQYALEYAYHNEYAYACEYREANEYHEHCEYAEANEYAYHNEYFYHQEYHYYQEYHEEQEYWAFFPPPPPDPVRVVRGATEYEDAQEYAEYNEYEYHPEYADANEYEYHNEYDDHHDDHQFYWYDDDTDTDGGHDPVSHD

Solvent-accessible surface area (backbone atoms only — not comparable to full-atom values): 21290 Å² total; per-residue (Å²): 103,63,47,66,35,87,64,32,46,67,36,90,63,35,44,73,39,47,56,19,38,36,30,49,50,19,38,39,29,48,50,19,39,38,32,37,40,24,39,39,28,52,43,21,34,38,27,38,51,17,37,38,28,41,44,17,35,37,22,40,76,89,76,78,48,84,82,47,85,76,79,81,68,96,74,72,51,52,17,39,38,33,34,42,23,39,38,22,38,46,18,41,31,21,18,30,18,38,40,28,35,49,17,36,38,28,38,50,16,34,38,31,38,47,21,41,37,32,36,45,23,38,39,22,40,44,19,40,37,32,37,48,22,39,36,28,40,48,17,37,35,33,39,48,18,37,44,32,40,48,20,34,37,33,35,43,22,40,38,32,41,42,23,38,46,34,26,55,93,66,75,79,50,44,81,70,39,75,84,54,58,29,18,30,37,38,28,46,46,16,35,37,25,36,49,15,39,38,36,52,53,28,39,40,26,40,39,17,36,37,37,60,55,13,30,39,80,59,64,51,55,63,37,24,28,30,40,41,86,63,40,38,85,76,46,70,50,60,75,89,76,54,134,106,64,48,68,37,86,62,32,45,67,36,89,62,34,42,74,41,47,53,20,39,37,32,50,50,20,37,38,27,49,50,20,38,38,30,35,43,22,39,38,30,54,44,20,35,38,26,39,51,17,36,37,30,39,45,16,36,36,23,42,78,88,76,74,56,92,82,44,86,68,78,80,68,96,76,71,51,50,16,40,37,31,34,41,22,40,38,25,39,47,18,41,32,22,18,31,18,36,39,28,34,41,17,26,39,29,37,51,14,35,37,33,38,46,20,40,38,32,36,42,22,39,39,23,38,45,19,39,36,32,38,48,22,39,36,26,40,48,17,36,35,31,38,49,18,37,44,34,40,46,20,36,36,33,34,43,22,38,37,33,39,42,22,38,46,34,24,55,86,69,70,79,77,46,81,71,41,70,82,56,58,29,16,29,36,37,27,46,47,14,34,38,26,37,49,15,38,38,39,48,54,30,40,39,26,41,40,17,36,36,35,60,54,14,30,39,80,61,64,52,56,64,36,24,28,30,40,40,84,66,41,37,84,75,48,68,49,59,75,76,57,53,135